Protein AF-A0A955ZCL8-F1 (afdb_monomer_lite)

pLDDT: mean 74.16, std 23.07, range [29.34, 97.94]

Sequence (425 aa):
APAFAQAPAPAPALAPAPAFAPAFAPAPAFAQAPAFVQGHPPPPPYAPAQAHAPAPPPQASPFPPAPPVPPRAPAFALAQPPLPPELAPTHPLPLPQTFSPPPVPPPLPATRRSSVPEAAPQLPALDTSAPFDLEPHKDDTALLRDRRAGFSHLLPGRPSLGTVRPSDGPADAVVHLQDAPITVRYKLEKAWERAQSASEAALVAARHIATLRATGDVHIDHANETWLASWGVEAAAVCNYELEGGTREDLFVLARDGQVLIVTWSYPAGLVEDPAYASFASIAEATMVWDHERWDQRGRVWPESPFLGAGLYGAPRAVHNEACRQLALLPIGDDERVHLLTVLSGIVSTAGAPWLELRDDLHDAHRRALLSGTRHPTMRAWIETAMSEVRTCHDLRGMAVMLGRAIERRRTSSPPPLPVRANRA

Secondary structure (DSSP, 8-state):
-PPPPPPPPPPPPPPPPPPPPP-PPPPPPP--PPP-----PPPPP--PPP-PPPPPPPPPPPPPPPPPPPPPPPPPP-PPPPPPP------PPPPPP--PPPPPPPPPP---------------------SEEEEEETTTEEEEEETTTTEEEEEESSEEEPPPPGGG---SEEEEESSSS-EEEEEEEEPPTT-SSHHHHHHHHHHHHHHHH-SS--EEEEPPHHHHHHHT-SEEEEEEEEETTTEEEEEEEEEETTEEEEEEEEEEGGGGGSHHHHHHHHHHHHHEES-TTTT-STT-SS---SSB-STTTTPBPHHHHHHHHHHHTS---HHHHHHHHHHHHHHHHHS-STTSBPPHHHHHHHHHHHHHS---HHHHHHHHHHHTT--BHHHHHHHHHHHHHHHHTTT--SPPPPP------

Radius of gyration: 31.15 Å; chains: 1; bounding box: 75×118×84 Å

Foldseek 3Di:
DDDDDDDDDDDDDDDDDDDDDDDDDDDDDDDDDDDDDDDDDDDDDDDDDDDDDDDDDDDDDDDDDDDDDDDDDDDDDDDDDDDDDDDDDDDDDDDDDDDDDPDDDDDDDDDDDDDDDDDDDPDPDDPPPQQWDWADAPQQWTWIARPVLLWIFIFFQNKDWDDDDPVNDDFSTWIAHLRARKIKGKHKFFFDPPQPDQASSQQVVVCVVCVVFAPDDKDKDWDDPVLCVLQVAPTKIWIKGDGPPQKIKIWIWGGHPRMIMIMIMIHHNVCLLPLLVLQRCLLRSRRGHSRNVVPPPDRCSDDDAQAFDGGSNGDGHPVCLVLLLVLLPDPDDPQLLVQLSVLLSVLSVPLHHFADFRDPVNLVVSLVSNCVSDPDPSSNVVSVVQSVRRTTSNNSNSVSSSNNCSSCCNPCPDDDPDSPPPPDD

Structure (mmCIF, N/CA/C/O backbone):
data_AF-A0A955ZCL8-F1
#
_entry.id   AF-A0A955ZCL8-F1
#
loop_
_atom_site.group_PDB
_atom_site.id
_atom_site.type_symbol
_atom_site.label_atom_id
_atom_site.label_alt_id
_atom_site.label_comp_id
_atom_site.label_asym_id
_atom_site.label_entity_id
_atom_site.label_seq_id
_atom_site.pdbx_PDB_ins_code
_atom_site.Cartn_x
_atom_site.Cartn_y
_atom_site.Cartn_z
_atom_site.occupancy
_atom_site.B_iso_or_equiv
_atom_site.auth_seq_id
_atom_site.auth_comp_id
_atom_site.auth_asym_id
_atom_site.auth_atom_id
_atom_site.pdbx_PDB_model_num
ATOM 1 N N . ALA A 1 1 ? -47.299 -61.756 6.473 1.00 45.72 1 ALA A N 1
ATOM 2 C CA . ALA A 1 1 ? -47.544 -60.455 5.820 1.00 45.72 1 ALA A CA 1
ATOM 3 C C . ALA A 1 1 ? -46.380 -59.531 6.166 1.00 45.72 1 ALA A C 1
ATOM 5 O O . ALA A 1 1 ? -46.155 -59.346 7.357 1.00 45.72 1 ALA A O 1
ATOM 6 N N . PRO A 1 2 ? -45.582 -59.055 5.194 1.00 52.00 2 PRO A N 1
ATOM 7 C CA . PRO A 1 2 ? -44.447 -58.185 5.474 1.00 52.00 2 PRO A CA 1
ATOM 8 C C . PRO A 1 2 ? -44.860 -56.706 5.476 1.00 52.00 2 PRO A C 1
ATOM 10 O O . PRO A 1 2 ? -45.771 -56.299 4.756 1.00 52.00 2 PRO A O 1
ATOM 13 N N . ALA A 1 3 ? -44.183 -55.930 6.320 1.00 39.78 3 ALA A N 1
ATOM 14 C CA . ALA A 1 3 ? -44.355 -54.494 6.484 1.00 39.78 3 ALA A CA 1
ATOM 15 C C . ALA A 1 3 ? -43.773 -53.728 5.283 1.00 39.78 3 ALA A C 1
ATOM 17 O O . ALA A 1 3 ? -42.621 -53.937 4.904 1.00 39.78 3 ALA A O 1
ATOM 18 N N . PHE A 1 4 ? -44.575 -52.835 4.700 1.00 47.00 4 PHE A N 1
ATOM 19 C CA . PHE A 1 4 ? -44.144 -51.890 3.672 1.00 47.00 4 PHE A CA 1
ATOM 20 C C . PHE A 1 4 ? -43.472 -50.679 4.328 1.00 47.00 4 PHE A C 1
ATOM 22 O O . PHE A 1 4 ? -44.089 -49.979 5.130 1.00 47.00 4 PHE A O 1
ATOM 29 N N . ALA A 1 5 ? -42.217 -50.425 3.963 1.00 46.59 5 ALA A N 1
ATOM 30 C CA . ALA A 1 5 ? -41.516 -49.185 4.269 1.00 46.59 5 ALA A CA 1
ATOM 31 C C . ALA A 1 5 ? -42.031 -48.059 3.353 1.00 46.59 5 ALA A C 1
ATOM 33 O O . ALA A 1 5 ? -42.026 -48.200 2.130 1.00 46.59 5 ALA A O 1
ATOM 34 N N . GLN A 1 6 ? -42.487 -46.952 3.943 1.00 48.16 6 GLN A N 1
ATOM 35 C CA . GLN A 1 6 ? -42.844 -45.731 3.218 1.00 48.16 6 GLN A CA 1
ATOM 36 C C . GLN A 1 6 ? -41.579 -44.947 2.845 1.00 48.16 6 GLN A C 1
ATOM 38 O O . GLN A 1 6 ? -40.721 -44.697 3.690 1.00 48.16 6 GLN A O 1
ATOM 43 N N . ALA A 1 7 ? -41.481 -44.560 1.574 1.00 49.91 7 ALA A N 1
ATOM 44 C CA . ALA A 1 7 ? -40.441 -43.674 1.064 1.00 49.91 7 ALA A CA 1
ATOM 45 C C . ALA A 1 7 ? -40.676 -42.218 1.525 1.00 49.91 7 ALA A C 1
ATOM 47 O O . ALA A 1 7 ? -41.832 -41.798 1.630 1.00 49.91 7 ALA A O 1
ATOM 48 N N . PRO A 1 8 ? -39.613 -41.432 1.779 1.00 47.44 8 PRO A N 1
ATOM 49 C CA . PRO A 1 8 ? -39.741 -40.033 2.172 1.00 47.44 8 PRO A CA 1
ATOM 50 C C . PRO A 1 8 ? -40.173 -39.150 0.992 1.00 47.44 8 PRO A C 1
ATOM 52 O O . PRO A 1 8 ? -39.755 -39.351 -0.149 1.00 47.44 8 PRO A O 1
ATOM 55 N N . ALA A 1 9 ? -41.021 -38.165 1.289 1.00 52.03 9 ALA A N 1
ATOM 56 C CA . ALA A 1 9 ? -41.550 -37.206 0.326 1.00 52.03 9 ALA A CA 1
ATOM 57 C C . ALA A 1 9 ? -40.463 -36.235 -0.193 1.00 52.03 9 ALA A C 1
ATOM 59 O O . ALA A 1 9 ? -39.561 -35.869 0.565 1.00 52.03 9 ALA A O 1
ATOM 60 N N . PRO A 1 10 ? -40.548 -35.785 -1.460 1.00 52.94 10 PRO A N 1
ATOM 61 C CA . PRO A 1 10 ? -39.601 -34.831 -2.027 1.00 52.94 10 PRO A CA 1
ATOM 62 C C . PRO A 1 10 ? -39.790 -33.418 -1.451 1.00 52.94 10 PRO A C 1
ATOM 64 O O . PRO A 1 10 ? -40.912 -32.968 -1.212 1.00 52.94 10 PRO A O 1
ATOM 67 N N . ALA A 1 11 ? -38.671 -32.719 -1.252 1.00 53.34 11 ALA A N 1
ATOM 68 C CA . ALA A 1 11 ? -38.628 -31.340 -0.776 1.00 53.34 11 ALA A CA 1
ATOM 69 C C . ALA A 1 11 ? -39.208 -30.349 -1.813 1.00 53.34 11 ALA A C 1
ATOM 71 O O . ALA A 1 11 ? -39.050 -30.565 -3.018 1.00 53.34 11 ALA A O 1
ATOM 72 N N . PRO A 1 12 ? -39.857 -29.253 -1.372 1.00 47.81 12 PRO A N 1
ATOM 73 C CA . PRO A 1 12 ? -40.450 -28.269 -2.271 1.00 47.81 12 PRO A CA 1
ATOM 74 C C . PRO A 1 12 ? -39.383 -27.422 -2.979 1.00 47.81 12 PRO A C 1
ATOM 76 O O . PRO A 1 12 ? -38.403 -26.985 -2.376 1.00 47.81 12 PRO A O 1
ATOM 79 N N . ALA A 1 13 ? -39.605 -27.172 -4.270 1.00 43.97 13 ALA A N 1
ATOM 80 C CA . ALA A 1 13 ? -38.764 -26.318 -5.100 1.00 43.97 13 ALA A CA 1
ATOM 81 C C . ALA A 1 13 ? -38.871 -24.843 -4.668 1.00 43.97 13 ALA A C 1
ATOM 83 O O . ALA A 1 13 ? -39.968 -24.288 -4.583 1.00 43.97 13 ALA A O 1
ATOM 84 N N . LEU A 1 14 ? -37.723 -24.211 -4.418 1.00 50.00 14 LEU A N 1
ATOM 85 C CA . LEU A 1 14 ? -37.603 -22.773 -4.174 1.00 50.00 14 LEU A CA 1
ATOM 86 C C . LEU A 1 14 ? -37.850 -21.995 -5.475 1.00 50.00 14 LEU A C 1
ATOM 88 O O . LEU A 1 14 ? -37.227 -22.264 -6.501 1.00 50.00 14 LEU A O 1
ATOM 92 N N . ALA A 1 15 ? -38.766 -21.029 -5.416 1.00 49.94 15 ALA A N 1
ATOM 93 C CA . ALA A 1 15 ? -39.060 -20.108 -6.507 1.00 49.94 15 ALA A CA 1
ATOM 94 C C . ALA A 1 15 ? -37.905 -19.103 -6.724 1.00 49.94 15 ALA A C 1
ATOM 96 O O . ALA A 1 15 ? -37.266 -18.695 -5.751 1.00 49.94 15 ALA A O 1
ATOM 97 N N . PRO A 1 16 ? -37.638 -18.670 -7.971 1.00 41.00 16 PRO A N 1
ATOM 98 C CA . PRO A 1 16 ? -36.591 -17.695 -8.258 1.00 41.00 16 PRO A CA 1
ATOM 99 C C . PRO A 1 16 ? -36.977 -16.288 -7.772 1.00 41.00 16 PRO A C 1
ATOM 101 O O . PRO A 1 16 ? -38.082 -15.807 -8.022 1.00 41.00 16 PRO A O 1
ATOM 104 N N . ALA A 1 17 ? -36.040 -15.628 -7.089 1.00 41.19 17 ALA A N 1
ATOM 105 C CA . ALA A 1 17 ? -36.156 -14.242 -6.646 1.00 41.19 17 ALA A CA 1
ATOM 106 C C . ALA A 1 17 ? -36.080 -13.254 -7.835 1.00 41.19 17 ALA A C 1
ATOM 108 O O . ALA A 1 17 ? -35.372 -13.526 -8.809 1.00 41.19 17 ALA A O 1
ATOM 109 N N . PRO A 1 18 ? -36.780 -12.105 -7.778 1.00 37.59 18 PRO A N 1
ATOM 110 C CA . PRO A 1 18 ? -36.771 -11.112 -8.849 1.00 37.59 18 PRO A CA 1
ATOM 111 C C . PRO A 1 18 ? -35.432 -10.363 -8.929 1.00 37.59 18 PRO A C 1
ATOM 113 O O . PRO A 1 18 ? -34.872 -9.936 -7.920 1.00 37.59 18 PRO A O 1
ATOM 116 N N . ALA A 1 19 ? -34.945 -10.177 -10.157 1.00 35.44 19 ALA A N 1
ATOM 117 C CA . ALA A 1 19 ? -33.749 -9.405 -10.465 1.00 35.44 19 ALA A CA 1
ATOM 118 C C . ALA A 1 19 ? -33.978 -7.907 -10.196 1.00 35.44 19 ALA A C 1
ATOM 120 O O . ALA A 1 19 ? -34.798 -7.266 -10.853 1.00 35.44 19 ALA A O 1
ATOM 121 N N . PHE A 1 20 ? -33.230 -7.346 -9.246 1.00 37.34 20 PHE A N 1
ATOM 122 C CA . PHE A 1 20 ? -33.086 -5.902 -9.071 1.00 37.34 20 PHE A CA 1
ATOM 123 C C . PHE A 1 20 ? -32.014 -5.383 -10.036 1.00 37.34 20 PHE A C 1
ATOM 125 O O . PHE A 1 20 ? -30.850 -5.766 -9.942 1.00 37.34 20 PHE A O 1
ATOM 132 N N . ALA A 1 21 ? -32.405 -4.502 -10.955 1.00 32.44 21 ALA A N 1
ATOM 133 C CA . ALA A 1 21 ? -31.486 -3.731 -11.784 1.00 32.44 21 ALA A CA 1
ATOM 134 C C . ALA A 1 21 ? -31.219 -2.369 -11.114 1.00 32.44 21 ALA A C 1
ATOM 136 O O . ALA A 1 21 ? -32.169 -1.602 -10.940 1.00 32.44 21 ALA A O 1
ATOM 137 N N . PRO A 1 22 ? -29.974 -2.025 -10.738 1.00 37.81 22 PRO A N 1
ATOM 138 C CA . PRO A 1 22 ? -29.656 -0.666 -10.324 1.00 37.81 22 PRO A CA 1
ATOM 139 C C . PRO A 1 22 ? -29.484 0.232 -11.556 1.00 37.81 22 PRO A C 1
ATOM 141 O O . PRO A 1 22 ? -28.604 0.024 -12.392 1.00 37.81 22 PRO A O 1
ATOM 144 N N . ALA A 1 23 ? -30.339 1.248 -11.662 1.00 31.08 23 ALA A N 1
ATOM 145 C CA . ALA A 1 23 ? -30.163 2.356 -12.588 1.00 31.08 23 ALA A CA 1
ATOM 146 C C . ALA A 1 23 ? -29.051 3.278 -12.058 1.00 31.08 23 ALA A C 1
ATOM 148 O O . ALA A 1 23 ? -29.243 3.968 -11.059 1.00 31.08 23 ALA A O 1
ATOM 149 N N . PHE A 1 24 ? -27.891 3.288 -12.716 1.00 37.81 24 PHE A N 1
ATOM 150 C CA . PHE A 1 24 ? -26.824 4.248 -12.435 1.00 37.81 24 PHE A CA 1
ATOM 151 C C . PHE A 1 24 ? -27.028 5.518 -13.268 1.00 37.81 24 PHE A C 1
ATOM 153 O O . PHE A 1 24 ? -27.068 5.474 -14.498 1.00 37.81 24 PHE A O 1
ATOM 160 N N . ALA A 1 25 ? -27.171 6.651 -12.582 1.00 33.22 25 ALA A N 1
ATOM 161 C CA . ALA A 1 25 ? -27.174 7.980 -13.180 1.00 33.22 25 ALA A CA 1
ATOM 162 C C . ALA A 1 25 ? -25.733 8.435 -13.510 1.00 33.22 25 ALA A C 1
ATOM 164 O O . ALA A 1 25 ? -24.797 8.045 -12.807 1.00 33.22 25 ALA A O 1
ATOM 165 N N . PRO A 1 26 ? -25.525 9.254 -14.557 1.00 32.06 26 PRO A N 1
ATOM 166 C CA . PRO A 1 26 ? -24.200 9.739 -14.933 1.00 32.06 26 PRO A CA 1
ATOM 167 C C . PRO A 1 26 ? -23.642 10.763 -13.929 1.00 32.06 26 PRO A C 1
ATOM 169 O O . PRO A 1 26 ? -24.369 11.607 -13.407 1.00 32.06 26 PRO A O 1
ATOM 172 N N . ALA A 1 27 ? -22.329 10.683 -13.699 1.00 30.91 27 ALA A N 1
ATOM 173 C CA . ALA A 1 27 ? -21.557 11.546 -12.808 1.00 30.91 27 ALA A CA 1
ATOM 174 C C . ALA A 1 27 ? -21.688 13.047 -13.154 1.00 30.91 27 ALA A C 1
ATOM 176 O O . ALA A 1 27 ? -21.614 13.402 -14.336 1.00 30.91 27 ALA A O 1
ATOM 177 N N . PRO A 1 28 ? -21.825 13.951 -12.162 1.00 33.91 28 PRO A N 1
ATOM 178 C CA . PRO A 1 28 ? -21.772 15.381 -12.417 1.00 33.91 28 PRO A CA 1
ATOM 179 C C . PRO A 1 28 ? -20.328 15.870 -12.593 1.00 33.91 28 PRO A C 1
ATOM 181 O O . PRO A 1 28 ? -19.396 15.442 -11.912 1.00 33.91 28 PRO A O 1
ATOM 184 N N . ALA A 1 29 ? -20.177 16.798 -13.534 1.00 29.42 29 ALA A N 1
ATOM 185 C CA . ALA A 1 29 ? -18.951 17.512 -13.838 1.00 29.42 29 ALA A CA 1
ATOM 186 C C . ALA A 1 29 ? -18.482 18.388 -12.662 1.00 29.42 29 ALA A C 1
ATOM 188 O O . ALA A 1 29 ? -19.283 19.028 -11.982 1.00 29.42 29 ALA A O 1
ATOM 189 N N . PHE A 1 30 ? -17.162 18.451 -12.478 1.00 30.53 30 PHE A N 1
ATOM 190 C CA . PHE A 1 30 ? -16.480 19.355 -11.555 1.00 30.53 30 PHE A CA 1
ATOM 191 C C . PHE A 1 30 ? -16.813 20.825 -11.856 1.00 30.53 30 PHE A C 1
ATOM 193 O O . PHE A 1 30 ? -16.549 21.310 -12.957 1.00 30.53 30 PHE A O 1
ATOM 200 N N . ALA A 1 31 ? -17.310 21.553 -10.853 1.00 30.48 31 ALA A N 1
ATOM 201 C CA . ALA A 1 31 ? -17.362 23.011 -10.862 1.00 30.48 31 ALA A CA 1
ATOM 202 C C . ALA A 1 31 ? -17.187 23.599 -9.447 1.00 30.48 31 ALA A C 1
ATOM 204 O O . ALA A 1 31 ? -17.972 23.328 -8.549 1.00 30.48 31 ALA A O 1
ATOM 205 N N . GLN A 1 32 ? -16.125 24.404 -9.327 1.00 29.92 32 GLN A N 1
ATOM 206 C CA . GLN A 1 32 ? -15.948 25.659 -8.577 1.00 29.92 32 GLN A CA 1
ATOM 207 C C . GLN A 1 32 ? -16.444 25.786 -7.120 1.00 29.92 32 GLN A C 1
ATOM 209 O O . GLN A 1 32 ? -17.623 25.692 -6.799 1.00 29.92 32 GLN A O 1
ATOM 214 N N . ALA A 1 33 ? -15.487 26.144 -6.258 1.00 31.34 33 ALA A N 1
ATOM 215 C CA . ALA A 1 33 ? -15.661 26.533 -4.863 1.00 31.34 33 ALA A CA 1
ATOM 216 C C . ALA A 1 33 ? -16.532 27.794 -4.680 1.00 31.34 33 ALA A C 1
ATOM 218 O O . ALA A 1 33 ? -16.368 28.755 -5.436 1.00 31.34 33 ALA A O 1
ATOM 219 N N . PRO A 1 34 ? -17.352 27.871 -3.614 1.00 37.03 34 PRO A N 1
ATOM 220 C CA . PRO A 1 34 ? -17.841 29.137 -3.097 1.00 37.03 34 PRO A CA 1
ATOM 221 C C . PRO A 1 34 ? -16.995 29.624 -1.910 1.00 37.03 34 PRO A C 1
ATOM 223 O O . PRO A 1 34 ? -16.681 28.884 -0.977 1.00 37.03 34 PRO A O 1
ATOM 226 N N . ALA A 1 35 ? -16.664 30.913 -1.951 1.00 37.66 35 ALA A N 1
ATOM 227 C CA . ALA A 1 35 ? -16.164 31.687 -0.826 1.00 37.66 35 ALA A CA 1
ATOM 228 C C . ALA A 1 35 ? -17.194 31.707 0.315 1.00 37.66 35 ALA A C 1
ATOM 230 O O . ALA A 1 35 ? -18.373 31.969 0.071 1.00 37.66 35 ALA A O 1
ATOM 231 N N . PHE A 1 36 ? -16.744 31.491 1.556 1.00 29.34 36 PHE A N 1
ATOM 232 C CA . PHE A 1 36 ? -17.566 31.718 2.743 1.00 29.34 36 PHE A CA 1
ATOM 233 C C . PHE A 1 36 ? -17.127 32.954 3.527 1.00 29.34 36 PHE A C 1
ATOM 235 O O . PHE A 1 36 ? -15.953 33.191 3.808 1.00 29.34 36 PHE A O 1
ATOM 242 N N . VAL A 1 37 ? -18.165 33.718 3.851 1.00 33.50 37 VAL A N 1
ATOM 243 C CA . VAL A 1 37 ? -18.262 34.918 4.674 1.00 33.50 37 VAL A CA 1
ATOM 244 C C . VAL A 1 37 ? -17.781 34.636 6.104 1.00 33.50 37 VAL A C 1
ATOM 246 O O . VAL A 1 37 ? -18.233 33.683 6.735 1.00 33.50 37 VAL A O 1
ATOM 249 N N . GLN A 1 38 ? -16.891 35.486 6.624 1.00 33.44 38 GLN A N 1
ATOM 250 C CA . GLN A 1 38 ? -16.478 35.487 8.030 1.00 33.44 38 GLN A CA 1
ATOM 251 C C . GLN A 1 38 ? -17.503 36.218 8.906 1.00 33.44 38 GLN A C 1
ATOM 253 O O . GLN A 1 38 ? -17.942 37.319 8.577 1.00 33.44 38 GLN A O 1
ATOM 258 N N . GLY A 1 39 ? -17.806 35.645 10.069 1.00 40.72 39 GLY A N 1
ATOM 259 C CA . GLY A 1 39 ? -18.510 36.330 11.146 1.00 40.72 39 GLY A CA 1
ATOM 260 C C . GLY A 1 39 ? -18.214 35.682 12.493 1.00 40.72 39 GLY A C 1
ATOM 261 O O . GLY A 1 39 ? -18.849 34.695 12.836 1.00 40.72 39 GLY A O 1
ATOM 262 N N . HIS A 1 40 ? -17.270 36.246 13.254 1.00 35.53 40 HIS A N 1
ATOM 263 C CA . HIS A 1 40 ? -17.173 36.082 14.709 1.00 35.53 40 HIS A CA 1
ATOM 264 C C . HIS A 1 40 ? -16.451 37.291 15.366 1.00 35.53 40 HIS A C 1
ATOM 266 O O . HIS A 1 40 ? -15.777 38.045 14.666 1.00 35.53 40 HIS A O 1
ATOM 272 N N . PRO A 1 41 ? -16.697 37.536 16.673 1.00 43.12 41 PRO A N 1
ATOM 273 C CA . PRO A 1 41 ? -16.782 38.862 17.315 1.00 43.12 41 PRO A CA 1
ATOM 274 C C . PRO A 1 41 ? -15.440 39.436 17.835 1.00 43.12 41 PRO A C 1
ATOM 276 O O . PRO A 1 41 ? -14.433 38.727 17.837 1.00 43.12 41 PRO A O 1
ATOM 279 N N . PRO A 1 42 ? -15.404 40.717 18.277 1.00 42.78 42 PRO A N 1
ATOM 280 C CA . PRO A 1 42 ? -14.153 41.455 18.473 1.00 42.78 42 PRO A CA 1
ATOM 281 C C . PRO A 1 42 ? -13.478 41.226 19.843 1.00 42.78 42 PRO A C 1
ATOM 283 O O . PRO A 1 42 ? -14.173 41.047 20.847 1.00 42.78 42 PRO A O 1
ATOM 286 N N . PRO A 1 43 ? -12.135 41.326 19.920 1.00 50.25 43 PRO A N 1
ATOM 287 C CA . PRO A 1 43 ? -11.397 41.462 21.178 1.00 50.25 43 PRO A CA 1
ATOM 288 C C . PRO A 1 43 ? -11.347 42.925 21.707 1.00 50.25 43 PRO A C 1
ATOM 290 O O . PRO A 1 43 ? -11.545 43.867 20.936 1.00 50.25 43 PRO A O 1
ATOM 293 N N . PRO A 1 44 ? -11.097 43.125 23.023 1.00 50.72 44 PRO A N 1
ATOM 294 C CA . PRO A 1 44 ? -11.158 44.419 23.728 1.00 50.72 44 PRO A CA 1
ATOM 295 C C . PRO A 1 44 ? -9.922 45.332 23.507 1.00 50.72 44 PRO A C 1
ATOM 297 O O . PRO A 1 44 ? -8.938 44.899 22.907 1.00 50.72 44 PRO A O 1
ATOM 300 N N . PRO A 1 45 ? -9.958 46.610 23.957 1.00 59.53 45 PRO A N 1
ATOM 301 C CA . PRO A 1 45 ? -9.228 47.700 23.312 1.00 59.53 45 PRO A CA 1
ATOM 302 C C . PRO A 1 45 ? -7.851 47.987 23.928 1.00 59.53 45 PRO A C 1
ATOM 304 O O . PRO A 1 45 ? -7.715 48.096 25.144 1.00 59.53 45 PRO A O 1
ATOM 307 N N . TYR A 1 46 ? -6.860 48.253 23.071 1.00 43.41 46 TYR A N 1
ATOM 308 C CA . TYR A 1 46 ? -5.660 49.018 23.415 1.00 43.41 46 TYR A CA 1
ATOM 309 C C . TYR A 1 46 ? -5.368 50.087 22.345 1.00 43.41 46 TYR A C 1
ATOM 311 O O . TYR A 1 46 ? -5.332 49.790 21.158 1.00 43.41 46 TYR A O 1
ATOM 319 N N . ALA A 1 47 ? -5.228 51.317 22.856 1.00 40.22 47 ALA A N 1
ATOM 320 C CA . ALA A 1 47 ? -4.595 52.573 22.417 1.00 40.22 47 ALA A CA 1
ATOM 321 C C . ALA A 1 47 ? -4.178 52.837 20.937 1.00 40.22 47 ALA A C 1
ATOM 323 O O . ALA A 1 47 ? -3.753 51.941 20.216 1.00 40.22 47 ALA A O 1
ATOM 324 N N . PRO A 1 48 ? -4.230 54.115 20.491 1.00 43.59 48 PRO A N 1
ATOM 325 C CA . PRO A 1 48 ? -4.290 54.489 19.079 1.00 43.59 48 PRO A CA 1
ATOM 326 C C . PRO A 1 48 ? -2.918 54.507 18.389 1.00 43.59 48 PRO A C 1
ATOM 328 O O . PRO A 1 48 ? -2.014 55.242 18.788 1.00 43.59 48 PRO A O 1
ATOM 331 N N . ALA A 1 49 ? -2.798 53.756 17.292 1.00 39.97 49 ALA A N 1
ATOM 332 C CA . ALA A 1 49 ? -1.720 53.894 16.318 1.00 39.97 49 ALA A CA 1
ATOM 333 C C . ALA A 1 49 ? -2.119 54.889 15.213 1.00 39.97 49 ALA A C 1
ATOM 335 O O . ALA A 1 49 ? -3.274 54.967 14.795 1.00 39.97 49 ALA A O 1
ATOM 336 N N . GLN A 1 50 ? -1.136 55.675 14.782 1.00 44.78 50 GLN A N 1
ATOM 337 C CA . GLN A 1 50 ? -1.243 56.786 13.842 1.00 44.78 50 GLN A CA 1
ATOM 338 C C . GLN A 1 50 ? -1.776 56.350 12.467 1.00 44.78 50 GLN A C 1
ATOM 340 O O . GLN A 1 50 ? -1.348 55.345 11.903 1.00 44.78 50 GLN A O 1
ATOM 345 N N . ALA A 1 51 ? -2.697 57.143 11.916 1.00 37.78 51 ALA A N 1
ATOM 346 C CA . ALA A 1 51 ? -3.280 56.932 10.599 1.00 37.78 51 ALA A CA 1
ATOM 347 C C . ALA A 1 51 ? -2.276 57.289 9.488 1.00 37.78 51 ALA A C 1
ATOM 349 O O . ALA A 1 51 ? -2.020 58.464 9.226 1.00 37.78 51 ALA A O 1
ATOM 350 N N . HIS A 1 52 ? -1.748 56.278 8.797 1.00 49.50 52 HIS A N 1
ATOM 351 C CA . HIS A 1 52 ? -1.214 56.450 7.448 1.00 49.50 52 HIS A CA 1
ATO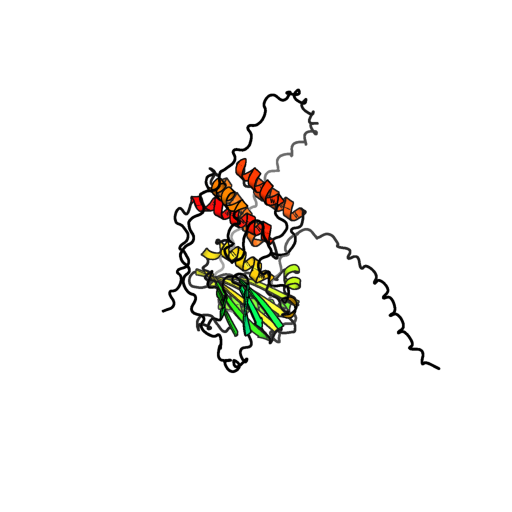M 352 C C . HIS A 1 52 ? -2.349 56.279 6.433 1.00 49.50 52 HIS A C 1
ATOM 354 O O . HIS A 1 52 ? -3.104 55.309 6.478 1.00 49.50 52 HIS A O 1
ATOM 360 N N . ALA A 1 53 ? -2.484 57.260 5.539 1.00 55.72 53 ALA A N 1
ATOM 361 C CA . ALA A 1 53 ? -3.470 57.264 4.467 1.00 55.72 53 ALA A CA 1
ATOM 362 C C . ALA A 1 53 ? -3.276 56.056 3.523 1.00 55.72 53 ALA A C 1
ATOM 364 O O . ALA A 1 53 ? -2.133 55.720 3.202 1.00 55.72 53 ALA A O 1
ATOM 365 N N . PRO A 1 54 ? -4.359 55.414 3.049 1.00 52.22 54 PRO A N 1
ATOM 366 C CA . PRO A 1 54 ? -4.261 54.310 2.104 1.00 52.22 54 PRO A CA 1
ATOM 367 C C . PRO A 1 54 ? -3.791 54.804 0.730 1.00 52.22 54 PRO A C 1
ATOM 369 O O . PRO A 1 54 ? -4.295 55.793 0.196 1.00 52.22 54 PRO A O 1
ATOM 372 N N . ALA A 1 55 ? -2.827 54.086 0.154 1.00 59.12 55 ALA A N 1
ATOM 373 C CA . ALA A 1 55 ? -2.421 54.253 -1.235 1.00 59.12 55 ALA A CA 1
ATOM 374 C C . ALA A 1 55 ? -3.595 53.931 -2.186 1.00 59.12 55 ALA A C 1
ATOM 376 O O . ALA A 1 55 ? -4.381 53.022 -1.898 1.00 59.12 55 ALA A O 1
ATOM 377 N N . PRO A 1 56 ? -3.731 54.651 -3.315 1.00 63.31 56 PRO A N 1
ATOM 378 C CA . PRO A 1 56 ? -4.780 54.381 -4.288 1.00 63.31 56 PRO A CA 1
ATOM 379 C C . PRO A 1 56 ? -4.600 52.994 -4.934 1.00 63.31 56 PRO A C 1
ATOM 381 O O . PRO A 1 56 ? -3.466 52.543 -5.119 1.00 63.31 56 PRO A O 1
ATOM 384 N N . PRO A 1 57 ? -5.704 52.314 -5.297 1.00 59.53 57 PRO A N 1
ATOM 385 C CA . PRO A 1 57 ? -5.648 51.005 -5.932 1.00 59.53 57 PRO A CA 1
ATOM 386 C C . PRO A 1 57 ? -4.977 51.083 -7.315 1.00 59.53 57 PRO A C 1
ATOM 388 O O . PRO A 1 57 ? -5.133 52.087 -8.021 1.00 59.53 57 PRO A O 1
ATOM 391 N N . PRO A 1 58 ? -4.251 50.030 -7.733 1.00 54.84 58 PRO A N 1
ATOM 392 C CA . PRO A 1 58 ? -3.631 49.983 -9.048 1.00 54.84 58 PRO A CA 1
ATOM 393 C C . PRO A 1 58 ? -4.703 49.993 -10.143 1.00 54.84 58 PRO A C 1
ATOM 395 O O . PRO A 1 58 ? -5.661 49.220 -10.115 1.00 54.84 58 PRO A O 1
ATOM 398 N N . GLN A 1 59 ? -4.530 50.886 -11.117 1.00 54.91 59 GLN A N 1
ATOM 399 C CA . GLN A 1 59 ? -5.374 50.956 -12.303 1.00 54.91 59 GLN A CA 1
ATOM 400 C C . GLN A 1 59 ? -5.218 49.672 -13.126 1.00 54.91 59 GLN A C 1
ATOM 402 O O . GLN A 1 59 ? -4.112 49.300 -13.522 1.00 54.91 59 GLN A O 1
ATOM 407 N N . ALA A 1 60 ? -6.339 49.000 -13.385 1.00 47.97 60 ALA A N 1
ATOM 408 C CA . ALA A 1 60 ? -6.396 47.845 -14.266 1.00 47.97 60 ALA A CA 1
ATOM 409 C C . ALA A 1 60 ? -6.025 48.265 -15.696 1.00 47.97 60 ALA A C 1
ATOM 411 O O . ALA A 1 60 ? -6.686 49.111 -16.300 1.00 47.97 60 ALA A O 1
ATOM 412 N N . SER A 1 61 ? -4.962 47.670 -16.235 1.00 59.00 61 SER A N 1
ATOM 413 C CA . SER A 1 61 ? -4.617 47.805 -17.650 1.00 59.00 61 SER A CA 1
ATOM 414 C C . SER A 1 61 ? -5.637 47.041 -18.504 1.00 59.00 61 SER A C 1
ATOM 416 O O . SER A 1 61 ? -5.976 45.905 -18.159 1.00 59.00 61 SER A O 1
ATOM 418 N N . PRO A 1 62 ? -6.139 47.616 -19.610 1.00 59.88 62 PRO A N 1
ATOM 419 C CA . PRO A 1 62 ? -7.056 46.913 -20.496 1.00 59.88 62 PRO A CA 1
ATOM 420 C C . PRO A 1 62 ? -6.326 45.770 -21.212 1.00 59.88 62 PRO A C 1
ATOM 422 O O . PRO A 1 62 ? -5.286 45.972 -21.840 1.00 59.88 62 PRO A O 1
ATOM 425 N N . PHE A 1 63 ? -6.884 44.562 -21.117 1.00 55.56 63 PHE A N 1
ATOM 426 C CA . PHE A 1 63 ? -6.445 43.411 -21.903 1.00 55.56 63 PHE A CA 1
ATOM 427 C C . PHE A 1 63 ? -6.626 43.698 -23.405 1.00 55.56 63 PHE A C 1
ATOM 429 O O . PHE A 1 63 ? -7.687 44.192 -23.802 1.00 55.56 63 PHE A O 1
ATOM 436 N N . PRO A 1 64 ? -5.641 43.374 -24.261 1.00 61.91 64 PRO A N 1
ATOM 437 C CA . PRO A 1 64 ? -5.833 43.425 -25.704 1.00 61.91 64 PRO A CA 1
ATOM 438 C C . PRO A 1 64 ? -6.845 42.351 -26.152 1.00 61.91 64 PRO A C 1
ATOM 440 O O . PRO A 1 64 ? -6.919 41.281 -25.540 1.00 61.91 64 PRO A O 1
ATOM 443 N N . PRO A 1 65 ? -7.629 42.610 -27.215 1.00 59.12 65 PRO A N 1
ATOM 444 C CA . PRO A 1 65 ? -8.609 41.658 -27.721 1.00 59.12 65 PRO A CA 1
ATOM 445 C C . PRO A 1 65 ? -7.932 40.380 -28.232 1.00 59.12 65 PRO A C 1
ATOM 447 O O . PRO A 1 65 ? -6.865 40.422 -28.848 1.00 59.12 65 PRO A O 1
ATOM 450 N N . ALA A 1 66 ? -8.581 39.242 -27.978 1.00 55.94 66 ALA A N 1
ATOM 451 C CA . ALA A 1 66 ? -8.134 37.938 -28.447 1.00 55.94 66 ALA A CA 1
ATOM 452 C C . ALA A 1 66 ? -8.036 37.906 -29.988 1.00 55.94 66 ALA A C 1
ATOM 454 O O . ALA A 1 66 ? -8.922 38.440 -30.666 1.00 55.94 66 ALA A O 1
ATOM 455 N N . PRO A 1 67 ? -6.990 37.282 -30.560 1.00 59.97 67 PRO A N 1
ATOM 456 C CA . PRO A 1 67 ? -6.866 37.150 -32.005 1.00 59.97 67 PRO A CA 1
ATOM 457 C C . PRO A 1 67 ? -7.981 36.255 -32.580 1.00 59.97 67 PRO A C 1
ATOM 459 O O . PRO A 1 67 ? -8.445 35.330 -31.906 1.00 59.97 67 PRO A O 1
ATOM 462 N N . PRO A 1 68 ? -8.416 36.508 -33.828 1.00 53.25 68 PRO A N 1
ATOM 463 C CA . PRO A 1 68 ? -9.494 35.758 -34.458 1.00 53.25 68 PRO A CA 1
ATOM 464 C C . PRO A 1 68 ? -9.113 34.288 -34.661 1.00 53.25 68 PRO A C 1
ATOM 466 O O . PRO A 1 68 ? -8.033 33.958 -35.152 1.00 53.25 68 PRO A O 1
ATOM 469 N N . VAL A 1 69 ? -10.046 33.408 -34.298 1.00 51.94 69 VAL A N 1
ATOM 470 C CA . VAL A 1 69 ? -9.965 31.960 -34.512 1.00 51.94 69 VAL A CA 1
ATOM 471 C C . VAL A 1 69 ? -9.993 31.677 -36.021 1.00 51.94 69 VAL A C 1
ATOM 473 O O . VAL A 1 69 ? -10.940 32.102 -36.689 1.00 51.94 69 VAL A O 1
ATOM 476 N N . PRO A 1 70 ? -8.999 30.972 -36.591 1.00 46.81 70 PRO A N 1
ATOM 477 C CA . PRO A 1 70 ? -9.018 30.625 -38.005 1.00 46.81 70 PRO A CA 1
ATOM 478 C C . PRO A 1 70 ? -10.118 29.589 -38.309 1.00 46.81 70 PRO A C 1
ATOM 480 O O . PRO A 1 70 ? -10.404 28.722 -37.476 1.00 46.81 70 PRO A O 1
ATOM 483 N N . PRO A 1 71 ? -10.742 29.645 -39.500 1.00 45.31 71 PRO A N 1
ATOM 484 C CA . PRO A 1 71 ? -11.795 28.712 -39.882 1.00 45.31 71 PRO A CA 1
ATOM 485 C C . PRO A 1 71 ? -11.260 27.278 -39.995 1.00 45.31 71 PRO A C 1
ATOM 487 O O . PRO A 1 71 ? -10.184 27.031 -40.540 1.00 45.31 71 PRO A O 1
ATOM 490 N N . ARG A 1 72 ? -12.049 26.322 -39.487 1.00 39.75 72 ARG A N 1
ATOM 491 C CA . ARG A 1 72 ? -11.819 24.876 -39.627 1.00 39.75 72 ARG A CA 1
ATOM 492 C C . ARG A 1 72 ? -11.671 24.501 -41.104 1.00 39.75 72 ARG A C 1
ATOM 494 O O . ARG A 1 72 ? -12.588 24.719 -41.893 1.00 39.75 72 ARG A O 1
ATOM 501 N N . ALA A 1 73 ? -10.539 23.893 -41.448 1.00 36.47 73 ALA A N 1
ATOM 502 C CA . ALA A 1 73 ? -10.324 23.270 -42.748 1.00 36.47 73 ALA A CA 1
ATOM 503 C C . ALA A 1 73 ? -11.274 22.065 -42.946 1.00 36.47 73 ALA A C 1
ATOM 505 O O . ALA A 1 73 ? -11.563 21.355 -41.976 1.00 36.47 73 ALA A O 1
ATOM 506 N N . PRO A 1 74 ? -11.767 21.818 -44.174 1.00 37.16 74 PRO A N 1
ATOM 507 C CA . PRO A 1 74 ? -12.623 20.677 -44.474 1.00 37.16 74 PRO A CA 1
ATOM 508 C C . PRO A 1 74 ? -11.849 19.354 -44.396 1.00 37.16 74 PRO A C 1
ATOM 510 O O . PRO A 1 74 ? -10.652 19.288 -44.677 1.00 37.16 74 PRO A O 1
ATOM 513 N N . ALA A 1 75 ? -12.564 18.299 -44.005 1.00 37.59 75 ALA A N 1
ATOM 514 C CA . ALA A 1 75 ? -12.057 16.941 -43.879 1.00 37.59 75 ALA A CA 1
ATOM 515 C C . ALA A 1 75 ? -11.440 16.444 -45.198 1.00 37.59 75 ALA A C 1
ATOM 517 O O . ALA A 1 75 ? -12.131 16.300 -46.207 1.00 37.59 75 ALA A O 1
ATOM 518 N N . PHE A 1 76 ? -10.140 16.153 -45.172 1.00 32.34 76 PHE A N 1
ATOM 519 C CA . PHE A 1 76 ? -9.473 15.405 -46.230 1.00 32.34 76 PHE A CA 1
ATOM 520 C C . PHE A 1 76 ? -9.845 13.924 -46.109 1.00 32.34 76 PHE A C 1
ATOM 522 O O . PHE A 1 76 ? -9.521 13.266 -45.121 1.00 32.34 76 PHE A O 1
ATOM 529 N N . ALA A 1 77 ? -10.521 13.406 -47.133 1.00 37.91 77 ALA A N 1
ATOM 530 C CA . ALA A 1 77 ? -10.678 11.979 -47.355 1.00 37.91 77 ALA A CA 1
ATOM 531 C C . ALA A 1 77 ? -9.304 11.373 -47.685 1.00 37.91 77 ALA A C 1
ATOM 533 O O . ALA A 1 77 ? -8.682 11.732 -48.686 1.00 37.91 77 ALA A O 1
ATOM 534 N N . LEU A 1 78 ? -8.820 10.467 -46.834 1.00 35.38 78 LEU A N 1
ATOM 535 C CA . LEU A 1 78 ? -7.624 9.677 -47.111 1.00 35.38 78 LEU A CA 1
ATOM 536 C C . LEU A 1 78 ? -7.972 8.602 -48.146 1.00 35.38 78 LEU A C 1
ATOM 538 O O . LEU A 1 78 ? -8.722 7.669 -47.866 1.00 35.38 78 LEU A O 1
ATOM 542 N N . ALA A 1 79 ? -7.419 8.753 -49.348 1.00 35.38 79 ALA A N 1
ATOM 543 C CA . ALA A 1 79 ? -7.369 7.702 -50.350 1.00 35.38 79 ALA A CA 1
ATOM 544 C C . ALA A 1 79 ? -6.484 6.548 -49.843 1.00 35.38 79 ALA A C 1
ATOM 546 O O . ALA A 1 79 ? -5.385 6.777 -49.335 1.00 35.38 79 ALA A O 1
ATOM 547 N N . GLN A 1 80 ? -6.971 5.313 -49.977 1.00 39.72 80 GLN A N 1
ATOM 548 C CA . GLN A 1 80 ? -6.194 4.108 -49.689 1.00 39.72 80 GLN A CA 1
ATOM 549 C C . GLN A 1 80 ? -5.004 3.996 -50.661 1.00 39.72 80 GLN A C 1
ATOM 551 O O . GLN A 1 80 ? -5.202 4.158 -51.868 1.00 39.72 80 GLN A O 1
ATOM 556 N N . PRO A 1 81 ? -3.782 3.702 -50.185 1.00 43.88 81 PRO A N 1
ATOM 557 C CA . PRO A 1 81 ? -2.671 3.373 -51.069 1.00 43.88 81 PRO A CA 1
ATOM 558 C C . PRO A 1 81 ? -2.866 1.979 -51.700 1.00 43.88 81 PRO A C 1
ATOM 560 O O . PRO A 1 81 ? -3.463 1.101 -51.070 1.00 43.88 81 PRO A O 1
ATOM 563 N N . PRO A 1 82 ? -2.369 1.748 -52.930 1.00 42.22 82 PRO A N 1
ATOM 564 C CA . PRO A 1 82 ? -2.482 0.455 -53.593 1.00 42.22 82 PRO A CA 1
ATOM 565 C C . PRO A 1 82 ? -1.633 -0.612 -52.887 1.00 42.22 82 PRO A C 1
ATOM 567 O O . PRO A 1 82 ? -0.516 -0.350 -52.437 1.00 42.22 82 PRO A O 1
ATOM 570 N N . LEU A 1 83 ? -2.184 -1.825 -52.816 1.00 44.56 83 LEU A N 1
ATOM 571 C CA . LEU A 1 83 ? -1.515 -3.028 -52.320 1.00 44.56 83 LEU A CA 1
ATOM 572 C C . LEU A 1 83 ? -0.277 -3.365 -53.177 1.00 44.56 83 LEU A C 1
ATOM 574 O O . LEU A 1 83 ? -0.355 -3.278 -54.406 1.00 44.56 83 LEU A O 1
ATOM 578 N N . PRO A 1 84 ? 0.850 -3.781 -52.570 1.00 52.81 84 PRO A N 1
ATOM 579 C CA . PRO A 1 84 ? 1.997 -4.288 -53.314 1.00 52.81 84 PRO A CA 1
ATOM 580 C C . PRO A 1 84 ? 1.725 -5.695 -53.890 1.00 52.81 84 PRO A C 1
ATOM 582 O O . PRO A 1 84 ? 0.921 -6.443 -53.327 1.00 52.81 84 PRO A O 1
ATOM 585 N N . PRO A 1 85 ? 2.389 -6.066 -55.001 1.00 51.69 85 PRO A N 1
ATOM 586 C CA . PRO A 1 85 ? 2.192 -7.350 -55.666 1.00 51.69 85 PRO A CA 1
ATOM 587 C C . PRO A 1 85 ? 2.777 -8.524 -54.868 1.00 51.69 85 PRO A C 1
ATOM 589 O O . PRO A 1 85 ? 3.811 -8.398 -54.210 1.00 51.69 85 PRO A O 1
ATOM 592 N N . GLU A 1 86 ? 2.100 -9.671 -54.976 1.00 44.41 86 GLU A N 1
ATOM 593 C CA . GLU A 1 86 ? 2.511 -10.991 -54.491 1.00 44.41 86 GLU A CA 1
ATOM 594 C C . GLU A 1 86 ? 3.984 -11.301 -54.797 1.00 44.41 86 GLU A C 1
ATOM 596 O O . GLU A 1 86 ? 4.410 -11.316 -55.953 1.00 44.41 86 GLU A O 1
ATOM 601 N N . LEU A 1 87 ? 4.745 -11.637 -53.753 1.00 43.19 87 LEU A N 1
ATOM 602 C CA . LEU A 1 87 ? 6.002 -12.367 -53.875 1.00 43.19 87 LEU A CA 1
ATOM 603 C C . LEU A 1 87 ? 5.747 -13.831 -53.508 1.00 43.19 87 LEU A C 1
ATOM 605 O O . LEU A 1 87 ? 5.365 -14.154 -52.384 1.00 43.19 87 LEU A O 1
ATOM 609 N N . ALA A 1 88 ? 5.956 -14.702 -54.493 1.00 42.66 88 ALA A N 1
ATOM 610 C CA . ALA A 1 88 ? 5.930 -16.152 -54.363 1.00 42.66 88 ALA A CA 1
ATOM 611 C C . ALA A 1 88 ? 7.015 -16.663 -53.384 1.00 42.66 88 ALA A C 1
ATOM 613 O O . ALA A 1 88 ? 8.059 -16.024 -53.225 1.00 42.66 88 ALA A O 1
ATOM 614 N N . PRO A 1 89 ? 6.810 -17.828 -52.740 1.00 42.31 89 PRO A N 1
ATOM 615 C CA . PRO A 1 89 ? 7.686 -18.317 -51.686 1.00 42.31 89 PRO A CA 1
ATOM 616 C C . PRO A 1 89 ? 8.901 -19.044 -52.273 1.00 42.31 89 PRO A C 1
ATOM 618 O O . PRO A 1 89 ? 8.794 -20.147 -52.805 1.00 42.31 89 PRO A O 1
ATOM 621 N N . THR A 1 90 ? 10.089 -18.470 -52.108 1.00 44.31 90 THR A N 1
ATOM 622 C CA . THR A 1 90 ? 11.357 -19.189 -52.282 1.00 44.31 90 THR A CA 1
ATOM 623 C C . THR A 1 90 ? 12.164 -19.080 -50.998 1.00 44.31 90 THR A C 1
ATOM 625 O O . THR A 1 90 ? 12.725 -18.027 -50.725 1.00 44.31 90 THR A O 1
ATOM 628 N N . HIS A 1 91 ? 12.141 -20.149 -50.195 1.00 47.12 91 HIS A N 1
ATOM 629 C CA . HIS A 1 91 ? 13.267 -20.789 -49.491 1.00 47.12 91 HIS A CA 1
ATOM 630 C C . HIS A 1 91 ? 12.754 -21.579 -48.266 1.00 47.12 91 HIS A C 1
ATOM 632 O O . HIS A 1 91 ? 12.068 -21.010 -47.417 1.00 47.12 91 HIS A O 1
ATOM 638 N N . PRO A 1 92 ? 13.063 -22.886 -48.145 1.00 44.53 92 PRO A N 1
ATOM 639 C CA . PRO A 1 92 ? 12.712 -23.664 -46.963 1.00 44.53 92 PRO A CA 1
ATOM 640 C C . PRO A 1 92 ? 13.566 -23.240 -45.759 1.00 44.53 92 PRO A C 1
ATOM 642 O O . PRO A 1 92 ? 14.784 -23.087 -45.862 1.00 44.53 92 PRO A O 1
ATOM 645 N N . LEU A 1 93 ? 12.902 -23.068 -44.616 1.00 44.41 93 LEU A N 1
ATOM 646 C CA . LEU A 1 93 ? 13.517 -22.831 -43.310 1.00 44.41 93 LEU A CA 1
ATOM 647 C C . LEU A 1 93 ? 14.470 -23.986 -42.936 1.00 44.41 93 LEU A C 1
ATOM 649 O O . LEU A 1 93 ? 14.136 -25.149 -43.185 1.00 44.41 93 LEU A O 1
ATOM 653 N N . PRO A 1 94 ? 15.626 -23.710 -42.305 1.00 43.91 94 PRO A N 1
ATOM 654 C CA . PRO A 1 94 ? 16.465 -24.757 -41.739 1.00 43.91 94 PRO A CA 1
ATOM 655 C C . PRO A 1 94 ? 15.754 -25.423 -40.552 1.00 43.91 94 PRO A C 1
ATOM 657 O O . PRO A 1 94 ? 15.177 -24.756 -39.692 1.00 43.91 94 PRO A O 1
ATOM 660 N N . LEU A 1 95 ? 15.800 -26.756 -40.524 1.00 47.69 95 LEU A N 1
ATOM 661 C CA . LEU A 1 95 ? 15.270 -27.590 -39.446 1.00 47.69 95 LEU A CA 1
ATOM 662 C C . LEU A 1 95 ? 15.902 -27.223 -38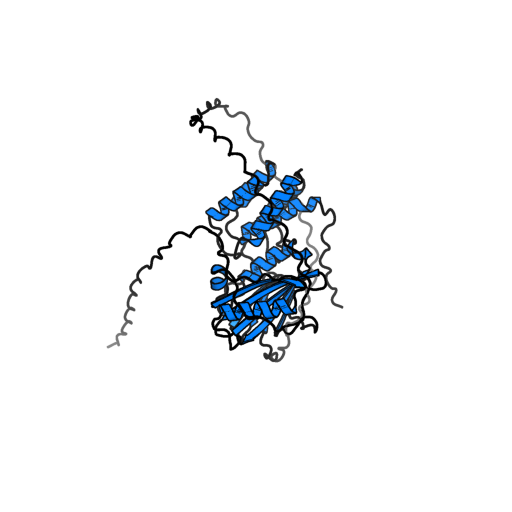.086 1.00 47.69 95 LEU A C 1
ATOM 664 O O . LEU A 1 95 ? 17.082 -26.862 -38.039 1.00 47.69 95 LEU A O 1
ATOM 668 N N . PRO A 1 96 ? 15.153 -27.348 -36.975 1.00 38.47 96 PRO A N 1
ATOM 669 C CA . PRO A 1 96 ? 15.670 -27.081 -35.639 1.00 38.47 96 PRO A CA 1
ATOM 670 C C . PRO A 1 96 ? 16.821 -28.035 -35.306 1.00 38.47 96 PRO A C 1
ATOM 672 O O . PRO A 1 96 ? 16.688 -29.256 -35.404 1.00 38.47 96 PRO A O 1
ATOM 675 N N . GLN A 1 97 ? 17.956 -27.468 -34.892 1.00 42.97 97 GLN A N 1
ATOM 676 C CA . GLN A 1 97 ? 19.071 -28.234 -34.352 1.00 42.97 97 GLN A CA 1
ATOM 677 C C . GLN A 1 97 ? 18.623 -28.929 -33.063 1.00 42.97 97 GLN A C 1
ATOM 679 O O . GLN A 1 97 ? 18.237 -28.288 -32.086 1.00 42.97 97 GLN A O 1
ATOM 684 N N . THR A 1 98 ? 18.673 -30.257 -33.070 1.00 35.44 98 THR A N 1
ATOM 685 C CA . THR A 1 98 ? 18.519 -31.096 -31.884 1.00 35.44 98 THR A CA 1
ATOM 686 C C . THR A 1 98 ? 19.654 -30.793 -30.910 1.00 35.44 98 THR A C 1
ATOM 688 O O . THR A 1 98 ? 20.800 -31.172 -31.147 1.00 35.44 98 THR A O 1
ATOM 691 N N . PHE A 1 99 ? 19.338 -30.106 -29.815 1.00 42.41 99 PHE A N 1
ATOM 692 C CA . PHE A 1 99 ? 20.235 -29.989 -28.672 1.00 42.41 99 PHE A CA 1
ATOM 693 C C . PHE A 1 99 ? 20.347 -31.353 -27.985 1.00 42.41 99 PHE A C 1
ATOM 695 O O . PHE A 1 99 ? 19.366 -31.871 -27.451 1.00 42.41 99 PHE A O 1
ATOM 702 N N . SER A 1 100 ? 21.546 -31.933 -27.992 1.00 43.03 100 SER A N 1
ATOM 703 C CA . SER A 1 100 ? 21.871 -33.069 -27.130 1.00 43.03 100 SER A CA 1
ATOM 704 C C . SER A 1 100 ? 21.819 -32.621 -25.664 1.00 43.03 100 SER A C 1
ATOM 706 O O . SER A 1 100 ? 22.432 -31.602 -25.330 1.00 43.03 100 SER A O 1
ATOM 708 N N . PRO A 1 101 ? 21.123 -33.348 -24.772 1.00 48.41 101 PRO A N 1
ATOM 709 C CA . PRO A 1 101 ? 21.160 -33.048 -23.348 1.00 48.41 101 PRO A CA 1
ATOM 710 C C . PRO A 1 101 ? 22.586 -33.248 -22.799 1.00 48.41 101 PRO A C 1
ATOM 712 O O . PRO A 1 101 ? 23.294 -34.156 -23.248 1.00 48.41 101 PRO A O 1
ATOM 715 N N . PRO A 1 102 ? 23.031 -32.423 -21.833 1.00 57.88 102 PRO A N 1
ATOM 716 C CA . PRO A 1 102 ? 24.320 -32.616 -21.182 1.00 57.88 102 PRO A CA 1
ATOM 717 C C . PRO A 1 102 ? 24.359 -33.955 -20.420 1.00 57.88 102 PRO A C 1
ATOM 719 O O . PRO A 1 102 ? 23.317 -34.440 -19.968 1.00 57.88 102 PRO A O 1
ATOM 722 N N . PRO A 1 103 ? 25.550 -34.561 -20.262 1.00 57.50 103 PRO A N 1
ATOM 723 C CA . PRO A 1 103 ? 25.705 -35.835 -19.573 1.00 57.50 103 PRO A CA 1
ATOM 724 C C . PRO A 1 103 ? 25.231 -35.741 -18.119 1.00 57.50 103 PRO A C 1
ATOM 726 O O . PRO A 1 103 ? 25.583 -34.817 -17.384 1.00 57.50 103 PRO A O 1
ATOM 729 N N . VAL A 1 104 ? 24.435 -36.731 -17.717 1.00 61.25 104 VAL A N 1
ATOM 730 C CA . VAL A 1 104 ? 23.948 -36.917 -16.347 1.00 61.25 104 VAL A CA 1
ATOM 731 C C . VAL A 1 104 ? 25.155 -37.119 -15.418 1.00 61.25 104 VAL A C 1
ATOM 733 O O . VAL A 1 104 ? 25.938 -38.043 -15.654 1.00 61.25 104 VAL A O 1
ATOM 736 N N . PRO A 1 105 ? 25.345 -36.291 -14.374 1.00 63.78 105 PRO A N 1
ATOM 737 C CA . PRO A 1 105 ? 26.404 -36.521 -13.401 1.00 63.78 105 PRO A CA 1
ATOM 738 C C . PRO A 1 105 ? 26.134 -37.811 -12.604 1.00 63.78 105 PRO A C 1
ATOM 740 O O . PRO A 1 105 ? 24.973 -38.138 -12.337 1.00 63.78 105 PRO A O 1
ATOM 743 N N . PRO A 1 106 ? 27.184 -38.556 -12.211 1.00 63.34 106 PRO A N 1
ATOM 744 C CA . PRO A 1 106 ? 27.029 -39.786 -11.446 1.00 63.34 106 PRO A CA 1
ATOM 745 C C . PRO A 1 106 ? 26.360 -39.517 -10.086 1.00 63.34 106 PRO A C 1
ATOM 747 O O . PRO A 1 106 ? 26.593 -38.465 -9.481 1.00 63.34 106 PRO A O 1
ATOM 750 N N . PRO A 1 107 ? 25.542 -40.457 -9.577 1.00 56.75 107 PRO A N 1
ATOM 751 C CA . PRO A 1 107 ? 24.877 -40.299 -8.293 1.00 56.75 107 PRO A CA 1
ATOM 752 C C . PRO A 1 107 ? 25.906 -40.224 -7.160 1.00 56.75 107 PRO A C 1
ATOM 754 O O . PRO A 1 107 ? 26.780 -41.082 -7.026 1.00 56.75 107 PRO A O 1
ATOM 757 N N . LEU A 1 108 ? 25.784 -39.185 -6.334 1.00 60.88 108 LEU A N 1
ATOM 758 C CA . LEU A 1 108 ? 26.542 -39.046 -5.094 1.00 60.88 108 LEU A CA 1
ATOM 759 C C . LEU A 1 108 ? 26.205 -40.206 -4.134 1.00 60.88 108 LEU A C 1
ATOM 761 O O . LEU A 1 108 ? 25.053 -40.651 -4.092 1.00 60.88 108 LEU A O 1
ATOM 765 N N . PRO A 1 109 ? 27.177 -40.697 -3.344 1.00 53.06 109 PRO A N 1
ATOM 766 C CA . PRO A 1 109 ? 26.947 -41.774 -2.390 1.00 53.06 109 PRO A CA 1
ATOM 767 C C . PRO A 1 109 ? 25.926 -41.356 -1.324 1.00 53.06 109 PRO A C 1
ATOM 769 O O . PRO A 1 109 ? 26.000 -40.266 -0.757 1.00 53.06 109 PRO A O 1
ATOM 772 N N . ALA A 1 110 ? 24.976 -42.253 -1.055 1.00 42.53 110 ALA A N 1
ATOM 773 C CA . ALA A 1 110 ? 23.897 -42.063 -0.096 1.00 42.53 110 ALA A CA 1
ATOM 774 C C . ALA A 1 110 ? 24.440 -41.751 1.309 1.00 42.53 110 ALA A C 1
ATOM 776 O O . ALA A 1 110 ? 24.979 -42.618 2.000 1.00 42.53 110 ALA A O 1
ATOM 777 N N . THR A 1 111 ? 24.252 -40.515 1.763 1.00 46.56 111 THR A N 1
ATOM 778 C CA . THR A 1 111 ? 24.391 -40.158 3.173 1.00 46.56 111 THR A CA 1
ATOM 779 C C . THR A 1 111 ? 23.253 -40.810 3.955 1.00 46.56 111 THR A C 1
ATOM 781 O O . THR A 1 111 ? 22.077 -40.484 3.787 1.00 46.56 111 THR A O 1
ATOM 784 N N . ARG A 1 112 ? 23.619 -41.775 4.809 1.00 38.94 112 ARG A N 1
ATOM 785 C CA . ARG A 1 112 ? 22.764 -42.384 5.837 1.00 38.94 112 ARG A CA 1
ATOM 786 C C . ARG A 1 112 ? 21.972 -41.295 6.572 1.00 38.94 112 ARG A C 1
ATOM 788 O O . ARG A 1 112 ? 22.545 -40.529 7.343 1.00 38.94 112 ARG A O 1
ATOM 795 N N . ARG A 1 113 ? 20.652 -41.262 6.374 1.00 38.81 113 ARG A N 1
ATOM 796 C CA . ARG A 1 113 ? 19.732 -40.552 7.268 1.00 38.81 113 ARG A CA 1
ATOM 797 C C . ARG A 1 113 ? 19.632 -41.352 8.565 1.00 38.81 113 ARG A C 1
ATOM 799 O O . ARG A 1 113 ? 19.083 -42.450 8.568 1.00 38.81 113 ARG A O 1
ATOM 806 N N . SER A 1 114 ? 20.180 -40.804 9.646 1.00 41.47 114 SER A N 1
ATOM 807 C CA . SER A 1 114 ? 19.831 -41.216 11.006 1.00 41.47 114 SER A CA 1
ATOM 808 C C . SER A 1 114 ? 18.347 -40.941 11.229 1.00 41.47 114 SER A C 1
ATOM 810 O O . SER A 1 114 ? 17.914 -39.791 11.219 1.00 41.47 114 SER A O 1
ATOM 812 N N . SER A 1 115 ? 17.571 -42.003 11.413 1.00 40.31 115 SER A N 1
ATOM 813 C CA . SER A 1 115 ? 16.202 -41.955 11.914 1.00 40.31 115 SER A CA 1
ATOM 814 C C . SER A 1 115 ? 16.231 -41.606 13.403 1.00 40.31 115 SER A C 1
ATOM 816 O O . SER A 1 115 ? 16.523 -42.465 14.236 1.00 40.31 115 SER A O 1
ATOM 818 N N . VAL A 1 116 ? 15.966 -40.343 13.731 1.00 40.81 116 VAL A N 1
ATOM 819 C CA . VAL A 1 116 ? 15.651 -39.914 15.099 1.00 40.81 116 VAL A CA 1
ATOM 820 C C . VAL A 1 116 ? 14.141 -40.088 15.291 1.00 40.81 116 VAL A C 1
ATOM 822 O O . VAL A 1 116 ? 13.387 -39.583 14.459 1.00 40.81 116 VAL A O 1
ATOM 825 N N . PRO A 1 117 ? 13.678 -40.817 16.321 1.00 44.97 117 PRO A N 1
ATOM 826 C CA . PRO A 1 117 ? 12.257 -40.984 16.578 1.00 44.97 117 PRO A CA 1
ATOM 827 C C . PRO A 1 117 ? 11.618 -39.655 16.995 1.00 44.97 117 PRO A C 1
ATOM 829 O O . PRO A 1 117 ? 12.052 -38.979 17.927 1.00 44.97 117 PRO A O 1
ATOM 832 N N . GLU A 1 118 ? 10.577 -39.316 16.248 1.00 53.28 118 GLU A N 1
ATOM 833 C CA . GLU A 1 118 ? 9.648 -38.213 16.420 1.00 53.28 118 GLU A CA 1
ATOM 834 C C . GLU A 1 118 ? 8.790 -38.437 17.673 1.00 53.28 118 GLU A C 1
ATOM 836 O O . GLU A 1 118 ? 7.859 -39.237 17.684 1.00 53.28 118 GLU A O 1
ATOM 841 N N . ALA A 1 119 ? 9.134 -37.737 18.751 1.00 47.44 119 ALA A N 1
ATOM 842 C CA . ALA A 1 119 ? 8.261 -37.515 19.897 1.00 47.44 119 ALA A CA 1
ATOM 843 C C . ALA A 1 119 ? 8.535 -36.102 20.419 1.00 47.44 119 ALA A C 1
ATOM 845 O O . ALA A 1 119 ? 9.359 -35.893 21.309 1.00 47.44 119 ALA A O 1
ATOM 846 N N . ALA A 1 120 ? 7.888 -35.110 19.805 1.00 43.97 120 ALA A N 1
ATOM 847 C CA . ALA A 1 120 ? 7.877 -33.762 20.350 1.00 43.97 120 ALA A CA 1
ATOM 848 C C . ALA A 1 120 ? 7.014 -33.757 21.628 1.00 43.97 120 ALA A C 1
ATOM 850 O O . ALA A 1 120 ? 5.877 -34.236 21.588 1.00 43.97 120 ALA A O 1
ATOM 851 N N . PRO A 1 121 ? 7.516 -33.243 22.762 1.00 49.94 121 PRO A N 1
ATOM 852 C CA . PRO A 1 121 ? 6.693 -33.045 23.945 1.00 49.94 121 PRO A CA 1
ATOM 853 C C . PRO A 1 121 ? 5.582 -32.040 23.619 1.00 49.94 121 PRO A C 1
ATOM 855 O O . PRO A 1 121 ? 5.857 -30.923 23.179 1.00 49.94 121 PRO A O 1
ATOM 858 N N . GLN A 1 122 ? 4.325 -32.438 23.834 1.00 49.69 122 GLN A N 1
ATOM 859 C CA . GLN A 1 122 ? 3.200 -31.507 23.881 1.00 49.69 122 GLN A CA 1
ATOM 860 C C . GLN A 1 122 ? 3.464 -30.516 25.018 1.00 49.69 122 GLN A C 1
ATOM 862 O O . GLN A 1 122 ? 3.388 -30.866 26.196 1.00 49.69 122 GLN A O 1
ATOM 867 N N . LEU A 1 123 ? 3.839 -29.290 24.652 1.00 40.25 123 LEU A N 1
ATOM 868 C CA . LEU A 1 123 ? 3.932 -28.180 25.588 1.00 40.25 123 LEU A CA 1
ATOM 869 C C . LEU A 1 123 ? 2.516 -27.835 26.088 1.00 40.25 123 LEU A C 1
ATOM 871 O O . LEU A 1 123 ? 1.579 -27.823 25.285 1.00 40.25 123 LEU A O 1
ATOM 875 N N . PRO A 1 124 ? 2.340 -27.566 27.393 1.00 42.56 124 PRO A N 1
ATOM 876 C CA . PRO A 1 124 ? 1.068 -27.106 27.938 1.00 42.56 124 PRO A CA 1
ATOM 877 C C . PRO A 1 124 ? 0.636 -25.789 27.272 1.00 42.56 124 PRO A C 1
ATOM 879 O O . PRO A 1 124 ? 1.475 -24.962 26.916 1.00 42.56 124 PRO A O 1
ATOM 882 N N . ALA A 1 125 ? -0.679 -25.644 27.085 1.00 45.22 125 ALA A N 1
ATOM 883 C CA . ALA A 1 125 ? -1.343 -24.559 26.368 1.00 45.22 125 ALA A CA 1
ATOM 884 C C . ALA A 1 125 ? -0.787 -23.171 26.733 1.00 45.22 125 ALA A C 1
ATOM 886 O O . ALA A 1 125 ? -0.753 -22.797 27.905 1.00 45.22 125 ALA A O 1
ATOM 887 N N . LEU A 1 126 ? -0.364 -22.421 25.710 1.00 36.72 126 LEU A N 1
ATOM 888 C CA . LEU A 1 126 ? -0.030 -21.003 25.823 1.00 36.72 126 LEU A CA 1
ATOM 889 C C . LEU A 1 126 ? -1.226 -20.249 26.407 1.00 36.72 126 LEU A C 1
ATOM 891 O O . LEU A 1 126 ? -2.345 -20.390 25.920 1.00 36.72 126 LEU A O 1
ATOM 895 N N . ASP A 1 127 ? -0.964 -19.433 27.420 1.00 38.09 127 ASP A N 1
ATOM 896 C CA . ASP A 1 127 ? -1.930 -18.515 28.013 1.00 38.09 127 ASP A CA 1
ATOM 897 C C . ASP A 1 127 ? -2.426 -17.531 26.931 1.00 38.09 127 ASP A C 1
ATOM 899 O O . ASP A 1 127 ? -1.740 -16.586 26.538 1.00 38.09 127 ASP A O 1
ATOM 903 N N . THR A 1 128 ? -3.621 -17.801 26.403 1.00 44.22 128 THR A N 1
ATOM 904 C CA . THR A 1 128 ? -4.306 -17.142 25.275 1.00 44.22 128 THR A CA 1
ATOM 905 C C . THR A 1 128 ? -4.831 -15.734 25.599 1.00 44.22 128 THR A C 1
ATOM 907 O O . THR A 1 128 ? -5.938 -15.385 25.191 1.00 44.22 128 THR A O 1
ATOM 910 N N . SER A 1 129 ? -4.110 -14.926 26.381 1.00 54.31 129 SER A N 1
ATOM 911 C CA . SER A 1 129 ? -4.641 -13.634 26.859 1.00 54.31 129 SER A CA 1
ATOM 912 C C . SER A 1 129 ? -4.274 -12.419 26.000 1.00 54.31 129 SER A C 1
ATOM 914 O O . SER A 1 129 ? -4.825 -11.339 26.218 1.00 54.31 129 SER A O 1
ATOM 916 N N . ALA A 1 130 ? -3.392 -12.568 25.005 1.00 70.44 130 ALA A N 1
ATOM 917 C CA . ALA A 1 130 ? -3.136 -11.491 24.055 1.00 70.44 130 ALA A CA 1
ATOM 918 C C . ALA A 1 130 ? -4.341 -11.355 23.102 1.00 70.44 130 ALA A C 1
ATOM 920 O O . ALA A 1 130 ? -4.764 -12.351 22.517 1.00 70.44 130 ALA A O 1
ATOM 921 N N . PRO A 1 131 ? -4.910 -10.149 22.917 1.00 86.50 131 PRO A N 1
ATOM 922 C CA . PRO A 1 131 ? -6.066 -9.961 22.037 1.00 86.50 131 PRO A CA 1
ATOM 923 C C . PRO A 1 131 ? -5.751 -10.178 20.548 1.00 86.50 131 PRO A C 1
ATOM 925 O O . PRO A 1 131 ? -6.679 -10.274 19.742 1.00 86.50 131 PRO A O 1
ATOM 928 N N . PHE A 1 132 ? -4.462 -10.269 20.206 1.00 88.56 132 PHE A N 1
ATOM 929 C CA . PHE A 1 132 ? -3.965 -10.481 18.856 1.00 88.56 132 PHE A CA 1
ATOM 930 C C . PHE A 1 132 ? -3.306 -11.842 18.709 1.00 88.56 132 PHE A C 1
ATOM 932 O O . PHE A 1 132 ? -2.435 -12.205 19.500 1.00 88.56 132 PHE A O 1
ATOM 939 N N . ASP A 1 133 ? -3.644 -12.514 17.615 1.00 91.31 133 ASP A N 1
ATOM 940 C CA . ASP A 1 133 ? -2.935 -13.689 17.131 1.00 91.31 133 ASP A CA 1
ATOM 941 C C . ASP A 1 133 ? -2.228 -13.341 15.820 1.00 91.31 133 ASP A C 1
ATOM 943 O O . ASP A 1 133 ? -2.817 -12.699 14.950 1.00 91.31 133 ASP A O 1
ATOM 947 N N . LEU A 1 134 ? -0.977 -13.778 15.664 1.00 92.56 134 LEU A N 1
ATOM 948 C CA . LEU A 1 134 ? -0.262 -13.730 14.389 1.00 92.56 134 LEU A CA 1
ATOM 949 C C . LEU A 1 134 ? 0.011 -15.163 13.934 1.00 92.56 134 LEU A C 1
ATOM 951 O O . LEU A 1 134 ? 0.895 -15.833 14.468 1.00 92.56 134 LEU A O 1
ATOM 955 N N . GLU A 1 135 ? -0.756 -15.630 12.957 1.00 91.50 135 GLU A N 1
ATOM 956 C CA . GLU A 1 135 ? -0.671 -16.989 12.431 1.00 91.50 135 GLU A CA 1
ATOM 957 C C . GLU A 1 135 ? 0.209 -17.007 11.172 1.00 91.50 135 GLU A C 1
ATOM 959 O O . GLU A 1 135 ? -0.168 -16.400 10.162 1.00 91.50 135 GLU A O 1
ATOM 964 N N . PRO A 1 136 ? 1.382 -17.674 11.193 1.00 88.81 136 PRO A N 1
ATOM 965 C CA . PRO A 1 136 ? 2.203 -17.829 10.001 1.00 88.81 136 PRO A CA 1
ATOM 966 C C . PRO A 1 136 ? 1.406 -18.475 8.872 1.00 88.81 136 PRO A C 1
ATOM 968 O O . PRO A 1 136 ? 0.700 -19.461 9.069 1.00 88.81 136 PRO A O 1
ATOM 971 N N . HIS A 1 137 ? 1.563 -17.937 7.673 1.00 82.81 137 HIS A N 1
ATOM 972 C CA . HIS A 1 137 ? 0.841 -18.364 6.491 1.00 82.81 137 HIS A CA 1
ATOM 973 C C . HIS A 1 137 ? 1.841 -18.676 5.350 1.00 82.81 137 HIS A C 1
ATOM 975 O O . HIS A 1 137 ? 3.057 -18.544 5.497 1.00 82.81 137 HIS A O 1
ATOM 981 N N . LYS A 1 138 ? 1.357 -19.184 4.210 1.00 80.00 138 LYS A N 1
ATOM 982 C CA . LYS A 1 138 ? 2.176 -19.503 3.022 1.00 80.00 138 LYS A CA 1
ATOM 983 C C . LYS A 1 138 ? 2.892 -18.270 2.457 1.00 80.00 138 LYS A C 1
ATOM 985 O O . LYS A 1 138 ? 2.441 -17.148 2.661 1.00 80.00 138 LYS A O 1
ATOM 990 N N . ASP A 1 139 ? 3.950 -18.494 1.682 1.00 80.31 139 ASP A N 1
ATOM 991 C CA . ASP A 1 139 ? 4.596 -17.461 0.858 1.00 80.31 139 ASP A CA 1
ATOM 992 C C . ASP A 1 139 ? 5.073 -16.225 1.637 1.00 80.31 139 ASP A C 1
ATOM 994 O O . ASP A 1 139 ? 4.840 -15.088 1.220 1.00 80.31 139 ASP A O 1
ATOM 998 N N . ASP A 1 140 ? 5.735 -16.458 2.776 1.00 86.44 140 ASP A N 1
ATOM 999 C CA . ASP A 1 140 ? 6.347 -15.406 3.594 1.00 86.44 140 ASP A CA 1
ATOM 1000 C C . ASP A 1 140 ? 5.333 -14.375 4.118 1.00 86.44 140 ASP A C 1
ATOM 1002 O O . ASP A 1 140 ? 5.600 -13.173 4.178 1.00 86.44 140 ASP A O 1
ATOM 1006 N N . THR A 1 141 ? 4.146 -14.845 4.499 1.00 88.56 141 THR A N 1
ATOM 1007 C CA . THR A 1 141 ? 3.057 -14.002 5.011 1.00 88.56 141 THR A CA 1
ATOM 1008 C C . THR A 1 141 ? 2.589 -14.487 6.379 1.00 88.56 141 THR A C 1
ATOM 1010 O O . THR A 1 141 ? 2.902 -15.604 6.793 1.00 88.56 141 THR A O 1
ATOM 1013 N N . ALA A 1 142 ? 1.840 -13.659 7.101 1.00 91.62 142 ALA A N 1
ATOM 1014 C CA . ALA A 1 142 ? 1.090 -14.102 8.273 1.00 91.62 142 ALA A CA 1
ATOM 1015 C C . ALA A 1 142 ? -0.222 -13.335 8.397 1.00 91.62 142 ALA A C 1
ATOM 1017 O O . ALA A 1 142 ? -0.315 -12.166 8.013 1.00 91.62 142 ALA A O 1
ATOM 1018 N N . LEU A 1 143 ? -1.224 -14.009 8.948 1.00 91.94 143 LEU A N 1
ATOM 1019 C CA . LEU A 1 143 ? -2.527 -13.439 9.229 1.00 91.94 143 LEU A CA 1
ATOM 1020 C C . LEU A 1 143 ? -2.548 -12.920 10.665 1.00 91.94 143 LEU A C 1
ATOM 1022 O O . LEU A 1 143 ? -2.456 -13.698 11.613 1.00 91.94 143 LEU A O 1
ATOM 1026 N N . LEU A 1 144 ? -2.670 -11.606 10.819 1.00 93.75 144 LEU A N 1
ATOM 1027 C CA . LEU A 1 144 ? -2.985 -10.993 12.100 1.00 93.75 144 LEU A CA 1
ATOM 1028 C C . LEU A 1 144 ? -4.501 -11.044 12.314 1.00 93.75 144 LEU A C 1
ATOM 1030 O O . LEU A 1 144 ? -5.255 -10.683 11.411 1.00 93.75 144 LEU A O 1
ATOM 1034 N N . ARG A 1 145 ? -4.949 -11.448 13.503 1.00 93.56 145 ARG A N 1
ATOM 1035 C CA . ARG A 1 145 ? -6.360 -11.432 13.916 1.00 93.56 145 ARG A CA 1
ATOM 1036 C C . ARG A 1 145 ? -6.506 -10.678 15.235 1.00 93.56 145 ARG A C 1
ATOM 1038 O O . ARG A 1 145 ? -5.747 -10.951 16.157 1.00 93.56 145 ARG A O 1
ATOM 1045 N N . ASP A 1 146 ? -7.482 -9.773 15.334 1.00 93.56 146 ASP A N 1
ATOM 1046 C CA . ASP A 1 146 ? -7.933 -9.181 16.606 1.00 93.56 146 ASP A CA 1
ATOM 1047 C C . ASP A 1 146 ? -9.320 -9.734 16.948 1.00 93.56 146 ASP A C 1
ATOM 1049 O O . ASP A 1 146 ? -10.322 -9.409 16.299 1.00 93.56 146 ASP A O 1
ATOM 1053 N N . ARG A 1 147 ? -9.385 -10.561 17.996 1.00 90.19 147 ARG A N 1
ATOM 1054 C CA . ARG A 1 147 ? -10.628 -11.228 18.421 1.00 90.19 147 ARG A CA 1
ATOM 1055 C C . ARG A 1 147 ? -11.661 -10.263 19.004 1.00 90.19 147 ARG A C 1
ATOM 1057 O O . ARG A 1 147 ? -12.838 -10.601 19.045 1.00 90.19 147 ARG A O 1
ATOM 1064 N N . ARG A 1 148 ? -11.247 -9.080 19.470 1.00 92.31 148 ARG A N 1
ATOM 1065 C CA . ARG A 1 148 ? -12.142 -8.093 20.102 1.00 92.31 148 ARG A CA 1
ATOM 1066 C C . ARG A 1 148 ? -12.998 -7.363 19.073 1.00 92.31 148 ARG A C 1
ATOM 1068 O O . ARG A 1 148 ? -14.152 -7.065 19.354 1.00 92.31 148 ARG A O 1
ATOM 1075 N N . ALA A 1 149 ? -12.408 -7.064 17.918 1.00 90.81 149 ALA A N 1
ATOM 1076 C CA . ALA A 1 149 ? -13.060 -6.353 16.821 1.00 90.81 149 ALA A CA 1
ATOM 1077 C C . ALA A 1 149 ? -13.591 -7.300 15.733 1.00 90.81 149 ALA A C 1
ATOM 1079 O O . ALA A 1 149 ? -14.343 -6.869 14.865 1.00 90.81 149 ALA A O 1
ATOM 1080 N N . GLY A 1 150 ? -13.184 -8.576 15.742 1.00 91.81 150 GLY A N 1
ATOM 1081 C CA . GLY A 1 150 ? -13.410 -9.467 14.605 1.00 91.81 150 GLY A CA 1
ATOM 1082 C C . GLY A 1 150 ? -12.643 -8.996 13.369 1.00 91.81 150 GLY A C 1
ATOM 1083 O O . GLY A 1 150 ? -13.127 -9.156 12.255 1.00 91.81 150 GLY A O 1
ATOM 1084 N N . PHE A 1 151 ? -11.474 -8.385 13.569 1.00 94.19 151 PHE A N 1
ATOM 1085 C CA . PHE A 1 151 ? -10.636 -7.822 12.515 1.00 94.19 151 PHE A CA 1
ATOM 1086 C C . PHE A 1 151 ? -9.549 -8.811 12.093 1.00 94.19 151 PHE A C 1
ATOM 1088 O O . PHE A 1 151 ? -9.034 -9.579 12.910 1.00 94.19 151 PHE A O 1
ATOM 1095 N N . SER A 1 152 ? -9.162 -8.761 10.822 1.00 93.19 152 SER A N 1
ATOM 1096 C CA . SER A 1 152 ? -8.036 -9.516 10.290 1.00 93.19 152 SER A CA 1
ATOM 1097 C C . SER A 1 152 ? -7.222 -8.703 9.286 1.00 93.19 152 SER A C 1
ATOM 1099 O O . SER A 1 152 ? -7.750 -7.825 8.607 1.00 93.19 152 SER A O 1
ATOM 1101 N N . HIS A 1 153 ? -5.923 -8.986 9.211 1.00 93.56 153 HIS A N 1
ATOM 1102 C CA . HIS A 1 153 ? -5.007 -8.328 8.287 1.00 93.56 153 HIS A CA 1
ATOM 1103 C C . HIS A 1 153 ? -3.894 -9.288 7.875 1.00 93.56 153 HIS A C 1
ATOM 1105 O O . HIS A 1 153 ? -3.100 -9.746 8.699 1.00 93.56 153 HIS A O 1
ATOM 1111 N N . LEU A 1 154 ? -3.840 -9.615 6.588 1.00 90.75 154 LEU A N 1
ATOM 1112 C CA . LEU A 1 154 ? -2.828 -10.505 6.034 1.00 90.75 154 LEU A CA 1
ATOM 1113 C C . LEU A 1 154 ? -1.615 -9.702 5.565 1.00 90.75 154 LEU A C 1
ATOM 1115 O O . LEU A 1 154 ? -1.685 -8.974 4.576 1.00 90.75 154 LEU A O 1
ATOM 1119 N N . LEU A 1 155 ? -0.497 -9.872 6.263 1.00 91.94 155 LEU A N 1
ATOM 1120 C CA . LEU A 1 155 ? 0.721 -9.097 6.054 1.00 91.94 155 LEU A CA 1
ATOM 1121 C C . LEU A 1 155 ? 1.763 -9.913 5.275 1.00 91.94 155 LEU A C 1
ATOM 1123 O O . LEU A 1 155 ? 2.088 -11.032 5.689 1.00 91.94 155 LEU A O 1
ATOM 1127 N N . PRO A 1 156 ? 2.329 -9.376 4.180 1.00 90.69 156 PRO A N 1
ATOM 1128 C CA . PRO A 1 156 ? 3.471 -9.982 3.509 1.00 90.69 156 PRO A CA 1
ATOM 1129 C C . PRO A 1 156 ? 4.802 -9.603 4.174 1.00 90.69 156 PRO A C 1
ATOM 1131 O O . PRO A 1 156 ? 4.873 -8.666 4.962 1.00 90.69 156 PRO A O 1
ATOM 1134 N N . GLY A 1 157 ? 5.882 -10.297 3.811 1.00 89.81 157 GLY A N 1
ATOM 1135 C CA . GLY A 1 157 ? 7.249 -9.892 4.159 1.00 89.81 157 GLY A CA 1
ATOM 1136 C C . GLY A 1 157 ? 7.785 -10.479 5.467 1.00 89.81 157 GLY A C 1
ATOM 1137 O O . GLY A 1 157 ? 8.472 -9.781 6.219 1.00 89.81 157 GLY A O 1
ATOM 1138 N N . ARG A 1 158 ? 7.444 -11.741 5.757 1.00 91.94 158 ARG A N 1
ATOM 1139 C CA . ARG A 1 158 ? 7.813 -12.485 6.976 1.00 91.94 158 ARG A CA 1
ATOM 1140 C C . ARG A 1 158 ? 7.513 -11.677 8.247 1.00 91.94 158 ARG A C 1
ATOM 1142 O O . ARG A 1 158 ? 8.433 -11.353 9.003 1.00 91.94 158 ARG A O 1
ATOM 1149 N N . PRO A 1 159 ? 6.240 -11.307 8.466 1.00 94.44 159 PRO A N 1
ATOM 1150 C CA . PRO A 1 159 ? 5.832 -10.535 9.634 1.00 94.44 159 PRO A CA 1
ATOM 1151 C C . PRO A 1 159 ? 6.159 -11.267 10.941 1.00 94.44 159 PRO A C 1
ATOM 1153 O O . PRO A 1 159 ? 6.055 -12.489 11.049 1.00 94.44 159 PRO A O 1
ATOM 1156 N N . SER A 1 160 ? 6.519 -10.497 11.960 1.00 95.31 160 SER A N 1
ATOM 1157 C CA . SER A 1 160 ? 6.744 -10.981 13.322 1.00 95.31 160 SER A CA 1
ATOM 1158 C C . SER A 1 160 ? 6.195 -9.990 14.338 1.00 95.31 160 SER A C 1
ATOM 1160 O O . SER A 1 160 ? 6.310 -8.780 14.138 1.00 95.31 160 SER A O 1
ATOM 1162 N N . LEU A 1 161 ? 5.607 -10.498 15.424 1.00 95.00 161 LEU A N 1
ATOM 1163 C CA . LEU A 1 161 ? 5.158 -9.656 16.530 1.00 95.00 161 LEU A CA 1
ATOM 1164 C C . LEU A 1 161 ? 6.363 -8.970 17.182 1.00 95.00 161 LEU A C 1
ATOM 1166 O O . LEU A 1 161 ? 7.351 -9.614 17.538 1.00 95.00 161 LEU A O 1
ATOM 1170 N N . GLY A 1 162 ? 6.266 -7.654 17.302 1.00 91.94 162 GLY A N 1
ATOM 1171 C CA . GLY A 1 162 ? 7.229 -6.788 17.958 1.00 91.94 162 GLY A CA 1
ATOM 1172 C C . GLY A 1 162 ? 6.772 -6.365 19.347 1.00 91.94 162 GLY A C 1
ATOM 1173 O O . GLY A 1 162 ? 5.643 -6.615 19.768 1.00 91.94 162 GLY A O 1
ATOM 1174 N N . THR A 1 163 ? 7.660 -5.676 20.053 1.00 88.50 163 THR A N 1
ATOM 1175 C CA . THR A 1 163 ? 7.330 -4.974 21.293 1.00 88.50 163 THR A CA 1
ATOM 1176 C C . THR A 1 163 ? 7.144 -3.487 21.009 1.00 88.50 163 THR A C 1
ATOM 1178 O O . THR A 1 163 ? 7.840 -2.906 20.176 1.00 88.50 163 THR A O 1
ATOM 1181 N N . VAL A 1 164 ? 6.196 -2.857 21.705 1.00 82.56 164 VAL A N 1
ATOM 1182 C CA . VAL A 1 164 ? 5.984 -1.407 21.621 1.00 82.56 164 VAL A CA 1
ATOM 1183 C C . VAL A 1 164 ? 7.213 -0.702 22.189 1.00 82.56 164 VAL A C 1
ATOM 1185 O O . VAL A 1 164 ? 7.562 -0.908 23.355 1.00 82.56 164 VAL A O 1
ATOM 1188 N N . ARG A 1 165 ? 7.878 0.136 21.388 1.00 79.00 165 ARG A N 1
ATOM 1189 C CA . ARG A 1 165 ? 8.931 1.012 21.913 1.00 79.00 165 ARG A CA 1
ATOM 1190 C C . ARG A 1 165 ? 8.285 2.230 22.572 1.00 79.00 165 ARG A C 1
ATOM 1192 O O . ARG A 1 165 ? 7.280 2.719 22.062 1.00 79.00 165 ARG A O 1
ATOM 1199 N N . PRO A 1 166 ? 8.874 2.786 23.644 1.00 74.44 166 PRO A N 1
ATOM 1200 C CA . PRO A 1 166 ? 8.331 3.980 24.296 1.00 74.44 166 PRO A CA 1
ATOM 1201 C C . PRO A 1 166 ? 8.125 5.175 23.349 1.00 74.44 166 PRO A C 1
ATOM 1203 O O . PRO A 1 166 ? 7.197 5.952 23.543 1.00 74.44 166 PRO A O 1
ATOM 1206 N N . SER A 1 167 ? 8.963 5.303 22.314 1.00 74.69 167 SER A N 1
ATOM 1207 C CA . SER A 1 167 ? 8.878 6.348 21.285 1.00 74.69 167 SER A CA 1
ATOM 1208 C C . SER A 1 167 ? 7.689 6.205 20.336 1.00 74.69 167 SER A C 1
ATOM 1210 O O . SER A 1 167 ? 7.298 7.177 19.700 1.00 74.69 167 SER A O 1
ATOM 1212 N N . ASP A 1 168 ? 7.123 5.005 20.207 1.00 73.25 168 ASP A N 1
ATOM 1213 C CA . ASP A 1 168 ? 6.224 4.675 19.097 1.00 73.25 168 ASP A CA 1
ATOM 1214 C C . ASP A 1 168 ? 4.756 4.996 19.408 1.00 73.25 168 ASP A C 1
ATOM 1216 O O . ASP A 1 168 ? 3.900 4.890 18.525 1.00 73.25 168 ASP A O 1
ATOM 1220 N N . GLY A 1 169 ? 4.473 5.428 20.640 1.00 79.94 169 GLY A N 1
ATOM 1221 C CA . GLY A 1 169 ? 3.129 5.655 21.159 1.00 79.94 169 GLY A CA 1
ATOM 1222 C C . GLY A 1 169 ? 2.419 4.361 21.584 1.00 79.94 169 GLY A C 1
ATOM 1223 O O . GLY A 1 169 ? 2.922 3.258 21.366 1.00 79.94 169 GLY A O 1
ATOM 1224 N N . PRO A 1 170 ? 1.245 4.474 22.228 1.00 85.38 170 PRO A N 1
ATOM 1225 C CA . PRO A 1 170 ? 0.473 3.313 22.659 1.00 85.38 170 PRO A CA 1
ATOM 1226 C C . PRO A 1 170 ? -0.068 2.537 21.451 1.00 85.38 170 PRO A C 1
ATOM 1228 O O . PRO A 1 170 ? -0.755 3.107 20.605 1.00 85.38 170 PRO A O 1
ATOM 1231 N N . ALA A 1 171 ? 0.198 1.234 21.410 1.00 93.06 171 ALA A N 1
ATOM 1232 C CA . ALA A 1 171 ? -0.364 0.295 20.445 1.00 93.06 171 ALA A CA 1
ATOM 1233 C C . ALA A 1 171 ? -0.726 -1.007 21.167 1.00 93.06 171 ALA A C 1
ATOM 1235 O O . ALA A 1 171 ? -0.037 -1.403 22.108 1.00 93.06 171 ALA A O 1
ATOM 1236 N N . ASP A 1 172 ? -1.786 -1.670 20.717 1.00 94.44 172 ASP A N 1
ATOM 1237 C CA . ASP A 1 172 ? -2.174 -2.972 21.254 1.00 94.44 172 ASP A CA 1
ATOM 1238 C C . ASP A 1 172 ? -1.381 -4.114 20.598 1.00 94.44 172 ASP A C 1
ATOM 1240 O O . ASP A 1 172 ? -1.148 -5.150 21.218 1.00 94.44 172 ASP A O 1
ATOM 1244 N N . ALA A 1 173 ? -0.945 -3.917 19.349 1.00 95.44 173 ALA A N 1
ATOM 1245 C CA . ALA A 1 173 ? -0.039 -4.818 18.649 1.00 95.44 173 ALA A CA 1
ATOM 1246 C C . ALA A 1 173 ? 0.930 -4.055 17.745 1.00 95.44 173 ALA A C 1
ATOM 1248 O O . ALA A 1 173 ? 0.590 -3.034 17.141 1.00 95.44 173 ALA A O 1
ATOM 1249 N N . VAL A 1 174 ? 2.140 -4.600 17.624 1.00 96.19 174 VAL A N 1
ATOM 1250 C CA . VAL A 1 174 ? 3.185 -4.131 16.713 1.00 96.19 174 VAL A CA 1
ATOM 1251 C C . VAL A 1 174 ? 3.649 -5.318 15.891 1.00 96.19 174 VAL A C 1
ATOM 1253 O O . VAL A 1 174 ? 3.930 -6.382 16.438 1.00 96.19 174 VAL A O 1
ATOM 1256 N N . VAL A 1 175 ? 3.738 -5.142 14.580 1.00 96.38 175 VAL A N 1
ATOM 1257 C CA . VAL A 1 175 ? 4.256 -6.141 13.652 1.00 96.38 175 VAL A CA 1
ATOM 1258 C C . VAL A 1 175 ? 5.411 -5.530 12.875 1.00 96.38 175 VAL A C 1
ATOM 1260 O O . VAL A 1 175 ? 5.262 -4.484 12.247 1.00 96.38 175 VAL A O 1
ATOM 1263 N N . HIS A 1 176 ? 6.561 -6.193 12.899 1.00 95.50 176 HIS A N 1
ATOM 1264 C CA . HIS A 1 176 ? 7.704 -5.849 12.059 1.00 95.50 176 HIS A CA 1
ATOM 1265 C C . HIS A 1 176 ? 7.771 -6.802 10.875 1.00 95.50 176 HIS A C 1
ATOM 1267 O O . HIS A 1 176 ? 7.632 -8.017 11.054 1.00 95.50 176 HIS A O 1
ATOM 1273 N N . LEU A 1 177 ? 8.025 -6.263 9.686 1.00 94.06 177 LEU A N 1
ATOM 1274 C CA . LEU A 1 177 ? 8.316 -7.071 8.507 1.00 94.06 177 LEU A CA 1
ATOM 1275 C C . LEU A 1 177 ? 9.825 -7.327 8.449 1.00 94.06 177 LEU A C 1
ATOM 1277 O O . LEU A 1 177 ? 10.622 -6.418 8.657 1.00 94.06 177 LEU A O 1
ATOM 1281 N N . GLN A 1 178 ? 10.241 -8.568 8.204 1.00 92.56 178 GLN A N 1
ATOM 1282 C CA . GLN A 1 178 ? 11.671 -8.895 8.105 1.00 92.56 178 GLN A CA 1
ATOM 1283 C C . GLN A 1 178 ? 12.230 -8.613 6.710 1.00 92.56 178 GLN A C 1
ATOM 1285 O O . GLN A 1 178 ? 13.437 -8.428 6.562 1.00 92.56 178 GLN A O 1
ATOM 1290 N N . ASP A 1 179 ? 11.367 -8.608 5.691 1.00 89.12 179 ASP A N 1
ATOM 1291 C CA . ASP A 1 179 ? 11.766 -8.370 4.302 1.00 89.12 179 ASP A CA 1
ATOM 1292 C C . ASP A 1 179 ? 11.849 -6.890 3.936 1.00 89.12 179 ASP A C 1
ATOM 1294 O O . ASP A 1 179 ? 12.548 -6.546 2.993 1.00 89.12 179 ASP A O 1
ATOM 1298 N N . ALA A 1 180 ? 11.183 -6.006 4.677 1.00 88.31 180 ALA A N 1
ATOM 1299 C CA . ALA A 1 180 ? 11.278 -4.566 4.477 1.00 88.31 180 ALA A CA 1
ATOM 1300 C C . ALA A 1 180 ? 11.268 -3.839 5.819 1.00 88.31 180 ALA A C 1
ATOM 1302 O O . ALA A 1 180 ? 10.662 -4.335 6.765 1.00 88.31 180 ALA A O 1
ATOM 1303 N N . PRO A 1 181 ? 11.884 -2.649 5.919 1.00 92.69 181 PRO A N 1
ATOM 1304 C CA . PRO A 1 181 ? 11.913 -1.858 7.146 1.00 92.69 181 PRO A CA 1
ATOM 1305 C C . PRO A 1 181 ? 10.559 -1.170 7.407 1.00 92.69 181 PRO A C 1
ATOM 1307 O O . PRO A 1 181 ? 10.490 0.045 7.559 1.00 92.69 181 PRO A O 1
ATOM 1310 N N . ILE A 1 182 ? 9.478 -1.949 7.434 1.00 94.31 182 ILE A N 1
ATOM 1311 C CA . ILE A 1 182 ? 8.107 -1.501 7.669 1.00 94.31 182 ILE A CA 1
ATOM 1312 C C . ILE A 1 182 ? 7.672 -2.015 9.038 1.00 94.31 182 ILE A C 1
ATOM 1314 O O . ILE A 1 182 ? 7.823 -3.197 9.364 1.00 94.31 182 ILE A O 1
ATOM 1318 N N . THR A 1 183 ? 7.122 -1.114 9.844 1.00 95.50 183 THR A N 1
ATOM 1319 C CA . THR A 1 183 ? 6.478 -1.449 11.115 1.00 95.50 183 THR A CA 1
ATOM 1320 C C . THR A 1 183 ? 5.007 -1.093 11.038 1.00 95.50 183 THR A C 1
ATOM 1322 O O . THR A 1 183 ? 4.661 0.052 10.761 1.00 95.50 183 THR A O 1
ATOM 1325 N N . VAL A 1 184 ? 4.149 -2.070 11.314 1.00 96.75 184 VAL A N 1
ATOM 1326 C CA . VAL A 1 184 ? 2.701 -1.895 11.364 1.00 96.75 184 VAL A CA 1
ATOM 1327 C C . VAL A 1 184 ? 2.250 -1.899 12.816 1.00 96.75 184 VAL A C 1
ATOM 1329 O O . VAL A 1 184 ? 2.580 -2.820 13.561 1.00 96.75 184 VAL A O 1
ATOM 1332 N N . ARG A 1 185 ? 1.492 -0.888 13.234 1.00 96.06 185 ARG A N 1
ATOM 1333 C CA . ARG A 1 185 ? 0.926 -0.820 14.587 1.00 96.06 185 ARG A CA 1
ATOM 1334 C C . ARG A 1 185 ? -0.587 -0.772 14.538 1.00 96.06 185 ARG A C 1
ATOM 1336 O O . ARG A 1 185 ? -1.146 -0.112 13.666 1.00 96.06 185 ARG A O 1
ATOM 1343 N N . TYR A 1 186 ? -1.204 -1.424 15.514 1.00 97.06 186 TYR A N 1
ATOM 1344 C CA . TYR A 1 186 ? -2.648 -1.540 15.662 1.00 97.06 186 TYR A CA 1
ATOM 1345 C C . TYR A 1 186 ? -3.066 -1.013 17.020 1.00 97.06 186 TYR A C 1
ATOM 1347 O O . TYR A 1 186 ? -2.429 -1.321 18.030 1.00 97.06 186 TYR A O 1
ATOM 1355 N N . LYS A 1 187 ? -4.154 -0.255 17.051 1.00 96.12 187 LYS A N 1
ATOM 1356 C CA . LYS A 1 187 ? -4.769 0.201 18.291 1.00 96.12 187 LYS A CA 1
ATOM 1357 C C . LYS A 1 187 ? -6.279 0.228 18.134 1.00 96.12 187 LYS A C 1
ATOM 1359 O O . LYS A 1 187 ? -6.784 0.908 17.244 1.00 96.12 187 LYS A O 1
ATOM 1364 N N . LEU A 1 188 ? -6.981 -0.509 18.986 1.00 96.38 188 LEU A N 1
ATOM 1365 C CA . LEU A 1 188 ? -8.435 -0.525 19.025 1.00 96.38 188 LEU A CA 1
ATOM 1366 C C . LEU A 1 188 ? -8.922 0.391 20.147 1.00 96.38 188 LEU A C 1
ATOM 1368 O O . LEU A 1 188 ? -8.571 0.216 21.313 1.00 96.38 188 LEU A O 1
ATOM 1372 N N . GLU A 1 189 ? -9.770 1.349 19.800 1.00 95.81 189 GLU A N 1
ATOM 1373 C CA . GLU A 1 189 ? -10.360 2.299 20.734 1.00 95.81 189 GLU A CA 1
ATOM 1374 C C . GLU A 1 189 ? -11.884 2.318 20.609 1.00 95.81 189 GLU A C 1
ATOM 1376 O O . GLU A 1 189 ? -12.468 1.912 19.601 1.00 95.81 189 GLU A O 1
ATOM 1381 N N . LYS A 1 190 ? -12.555 2.818 21.649 1.00 96.19 190 LYS A N 1
ATOM 1382 C CA . LYS A 1 190 ? -13.956 3.224 21.514 1.00 96.19 190 LYS A CA 1
ATOM 1383 C C . LYS A 1 190 ? -14.012 4.518 20.711 1.00 96.19 190 LYS A C 1
ATOM 1385 O O . LYS A 1 190 ? -13.182 5.401 20.923 1.00 96.19 190 LYS A O 1
ATOM 1390 N N . ALA A 1 191 ? -15.006 4.642 19.836 1.00 92.56 191 ALA A N 1
ATOM 1391 C CA . ALA A 1 191 ? -15.269 5.902 19.162 1.00 92.56 191 ALA A CA 1
ATOM 1392 C C . ALA A 1 191 ? -15.523 7.005 20.196 1.00 92.56 191 ALA A C 1
ATOM 1394 O O . ALA A 1 191 ? -16.060 6.764 21.282 1.00 92.56 191 ALA A O 1
ATOM 1395 N N . TRP A 1 192 ? -15.117 8.226 19.858 1.00 88.25 192 TRP A N 1
ATOM 1396 C CA . TRP A 1 192 ? -15.294 9.357 20.752 1.00 88.25 192 TRP A CA 1
ATOM 1397 C C . TRP A 1 192 ? -16.784 9.591 21.013 1.00 88.25 192 TRP A C 1
ATOM 1399 O O . TRP A 1 192 ? -17.552 9.735 20.069 1.00 88.25 192 TRP A O 1
ATOM 1409 N N . GLU A 1 193 ? -17.187 9.684 22.284 1.00 83.94 193 GLU A N 1
ATOM 1410 C CA . GLU A 1 193 ? -18.603 9.793 22.689 1.00 83.94 193 GLU A CA 1
ATOM 1411 C C . GLU A 1 193 ? -19.342 10.989 22.065 1.00 83.94 193 GLU A C 1
ATOM 1413 O O . GLU A 1 193 ? -20.568 11.015 22.030 1.00 83.94 193 GLU A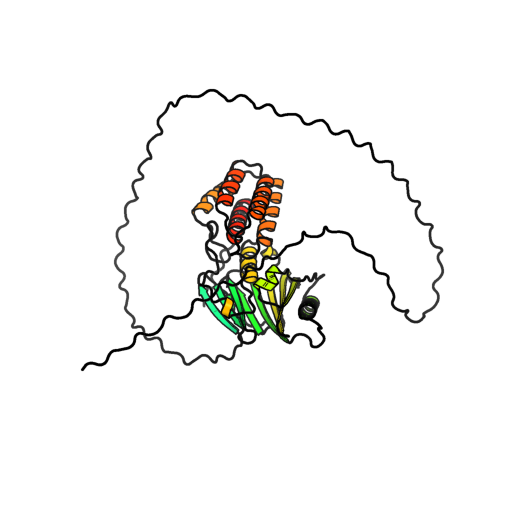 O 1
ATOM 1418 N N . ARG A 1 194 ? -18.599 11.997 21.592 1.00 88.19 194 ARG A N 1
ATOM 1419 C CA . ARG A 1 194 ? -19.149 13.197 20.950 1.00 88.19 194 ARG A CA 1
ATOM 1420 C C . ARG A 1 194 ? -19.317 13.076 19.439 1.00 88.19 194 ARG A C 1
ATOM 1422 O O . ARG A 1 194 ? -19.983 13.935 18.868 1.00 88.19 194 ARG A O 1
ATOM 1429 N N . ALA A 1 195 ? -18.707 12.078 18.802 1.00 92.81 195 ALA A N 1
ATOM 1430 C CA . ALA A 1 195 ? -18.844 11.884 17.368 1.00 92.81 195 ALA A CA 1
ATOM 1431 C C . ALA A 1 195 ? -20.292 11.499 17.041 1.00 92.81 195 ALA A C 1
ATOM 1433 O O . ALA A 1 195 ? -20.850 10.571 17.624 1.00 92.81 195 ALA A O 1
ATOM 1434 N N . GLN A 1 196 ? -20.902 12.213 16.099 1.00 95.00 196 GLN A N 1
ATOM 1435 C CA . GLN A 1 196 ? -22.293 12.015 15.692 1.00 95.00 196 GLN A CA 1
ATOM 1436 C C . GLN A 1 196 ? -22.436 10.917 14.630 1.00 95.00 196 GLN A C 1
ATOM 1438 O O . GLN A 1 196 ? -23.544 10.479 14.331 1.00 95.00 196 GLN A O 1
ATOM 1443 N N . SER A 1 197 ? -21.320 10.483 14.036 1.00 97.00 197 SER A N 1
ATOM 1444 C CA . SER A 1 197 ? -21.268 9.443 13.006 1.00 97.00 197 SER A CA 1
ATOM 1445 C C . SER A 1 197 ? -19.925 8.704 13.014 1.00 97.00 197 SER A C 1
ATOM 1447 O O . SER A 1 197 ? -18.922 9.232 13.500 1.00 97.00 197 SER A O 1
ATOM 1449 N N . ALA A 1 198 ? -19.876 7.512 12.407 1.00 97.06 198 ALA A N 1
ATOM 1450 C CA . ALA A 1 198 ? -18.631 6.766 12.191 1.00 97.06 198 ALA A CA 1
ATOM 1451 C C . ALA A 1 198 ? -17.605 7.562 11.362 1.00 97.06 198 ALA A C 1
ATOM 1453 O O . ALA A 1 198 ? -16.407 7.514 11.630 1.00 97.06 198 ALA A O 1
ATOM 1454 N N . SER A 1 199 ? -18.081 8.345 10.388 1.00 97.44 199 SER A N 1
ATOM 1455 C CA . SER A 1 199 ? -17.242 9.203 9.544 1.00 97.44 199 SER A CA 1
ATOM 1456 C C . SER A 1 199 ? -16.552 10.306 10.347 1.00 97.44 199 SER A C 1
ATOM 1458 O O . SER A 1 199 ? -15.338 10.490 10.247 1.00 97.44 199 SER A O 1
ATOM 1460 N N . GLU A 1 200 ? -17.303 10.988 11.217 1.00 97.00 200 GLU A N 1
ATOM 1461 C CA . GLU A 1 200 ? -16.738 11.978 12.136 1.00 97.00 200 GLU A CA 1
ATOM 1462 C C . GLU A 1 200 ? -15.758 11.330 13.122 1.00 97.00 200 GLU A C 1
ATOM 1464 O O . GLU A 1 200 ? -14.670 11.862 13.337 1.00 97.00 200 GLU A O 1
ATOM 1469 N N . ALA A 1 201 ? -16.099 10.158 13.672 1.00 97.56 201 ALA A N 1
ATOM 1470 C CA . ALA A 1 201 ? -15.219 9.426 14.579 1.00 97.56 201 ALA A CA 1
ATOM 1471 C C . ALA A 1 201 ? -13.867 9.094 13.923 1.00 97.56 201 ALA A C 1
ATOM 1473 O O . ALA A 1 201 ? -12.820 9.347 14.525 1.00 97.56 201 ALA A O 1
ATOM 1474 N N . ALA A 1 202 ? -13.880 8.597 12.681 1.00 97.75 202 ALA A N 1
ATOM 1475 C CA . ALA A 1 202 ? -12.667 8.278 11.932 1.00 97.75 202 ALA A CA 1
ATOM 1476 C C . ALA A 1 202 ? -11.812 9.526 11.656 1.00 97.75 202 ALA A C 1
ATOM 1478 O O . ALA A 1 202 ? -10.610 9.525 11.922 1.00 97.75 202 ALA A O 1
ATOM 1479 N N . LEU A 1 203 ? -12.423 10.619 11.183 1.00 97.62 203 LEU A N 1
ATOM 1480 C CA . LEU A 1 203 ? -11.713 11.873 10.911 1.00 97.62 203 LEU A CA 1
ATOM 1481 C C . LEU A 1 203 ? -11.107 12.500 12.168 1.00 97.62 203 LEU A C 1
ATOM 1483 O O . LEU A 1 203 ? -9.976 12.991 12.129 1.00 97.62 203 LEU A O 1
ATOM 1487 N N . VAL A 1 204 ? -11.850 12.519 13.277 1.00 96.50 204 VAL A N 1
ATOM 1488 C CA . VAL A 1 204 ? -11.362 13.086 14.537 1.00 96.50 204 VAL A CA 1
ATOM 1489 C C . VAL A 1 204 ? -10.184 12.276 15.064 1.00 96.50 204 VAL A C 1
ATOM 1491 O O . VAL A 1 204 ? -9.168 12.866 15.432 1.00 96.50 204 VAL A O 1
ATOM 1494 N N . ALA A 1 205 ? -10.289 10.945 15.070 1.00 96.69 205 ALA A N 1
ATOM 1495 C CA . ALA A 1 205 ? -9.196 10.083 15.502 1.00 96.69 205 ALA A CA 1
ATOM 1496 C C . ALA A 1 205 ? -7.966 10.236 14.589 1.00 96.69 205 ALA A C 1
ATOM 1498 O O . ALA A 1 205 ? -6.859 10.422 15.095 1.00 96.69 205 ALA A O 1
ATOM 1499 N N . ALA A 1 206 ? -8.152 10.274 13.263 1.00 97.12 206 ALA A N 1
ATOM 1500 C CA . ALA A 1 206 ? -7.059 10.505 12.318 1.00 97.12 206 ALA A CA 1
ATOM 1501 C C . ALA A 1 206 ? -6.359 11.846 12.571 1.00 97.12 206 ALA A C 1
ATOM 1503 O O . ALA A 1 206 ? -5.133 11.910 12.659 1.00 97.12 206 ALA A O 1
ATOM 1504 N N . ARG A 1 207 ? -7.139 12.915 12.767 1.00 96.81 207 ARG A N 1
ATOM 1505 C CA . ARG A 1 207 ? -6.614 14.253 13.060 1.00 96.81 207 ARG A CA 1
ATOM 1506 C C . ARG A 1 207 ? -5.863 14.289 14.378 1.00 96.81 207 ARG A C 1
ATOM 1508 O O . ARG A 1 207 ? -4.772 14.842 14.428 1.00 96.81 207 ARG A O 1
ATOM 1515 N N . HIS A 1 208 ? -6.416 13.680 15.420 1.00 95.12 208 HIS A N 1
ATOM 1516 C CA . HIS A 1 208 ? -5.772 13.615 16.723 1.00 95.12 208 HIS A CA 1
ATOM 1517 C C . HIS A 1 208 ? -4.402 12.928 16.646 1.00 95.12 208 HIS A C 1
ATOM 1519 O O . HIS A 1 208 ? -3.413 13.494 17.107 1.00 95.12 208 HIS A O 1
ATOM 1525 N N . ILE A 1 209 ? -4.329 11.751 16.018 1.00 94.56 209 ILE A N 1
ATOM 1526 C CA . ILE A 1 209 ? -3.077 10.998 15.876 1.00 94.56 209 ILE A CA 1
ATOM 1527 C C . ILE A 1 209 ? -2.065 11.765 15.026 1.00 94.56 209 ILE A C 1
ATOM 1529 O O . ILE A 1 209 ? -0.918 11.926 15.445 1.00 94.56 209 ILE A O 1
ATOM 1533 N N . ALA A 1 210 ? -2.480 12.272 13.865 1.00 95.00 210 ALA A N 1
ATOM 1534 C CA . ALA A 1 210 ? -1.562 12.941 12.960 1.00 95.00 210 ALA A CA 1
ATOM 1535 C C . ALA A 1 210 ? -1.031 14.260 13.546 1.00 95.00 210 ALA A C 1
ATOM 1537 O O . ALA A 1 210 ? 0.164 14.515 13.465 1.00 95.00 210 ALA A O 1
ATOM 1538 N N . THR A 1 211 ? -1.858 15.060 14.233 1.00 94.06 211 THR A N 1
ATOM 1539 C CA . THR A 1 211 ? -1.397 16.290 14.911 1.00 94.06 211 THR A CA 1
ATOM 1540 C C . THR A 1 211 ? -0.381 16.016 16.024 1.00 94.06 211 THR A C 1
ATOM 1542 O O . THR A 1 211 ? 0.465 16.864 16.290 1.00 94.06 211 THR A O 1
ATOM 1545 N N . LEU A 1 212 ? -0.436 14.852 16.677 1.00 92.56 212 LEU A N 1
ATOM 1546 C CA . LEU A 1 212 ? 0.530 14.492 17.721 1.00 92.56 212 LEU A CA 1
ATOM 1547 C C . LEU A 1 212 ? 1.885 14.029 17.171 1.00 92.56 212 LEU A C 1
ATOM 1549 O O . LEU A 1 212 ? 2.866 14.055 17.911 1.00 92.56 212 LEU A O 1
ATOM 1553 N N . ARG A 1 213 ? 1.930 13.544 15.926 1.00 92.44 213 ARG A N 1
ATOM 1554 C CA . ARG A 1 213 ? 3.081 12.799 15.388 1.00 92.44 213 ARG A CA 1
ATOM 1555 C C . ARG A 1 213 ? 3.743 13.456 14.184 1.00 92.44 213 ARG A C 1
ATOM 1557 O O . ARG A 1 213 ? 4.937 13.259 13.981 1.00 92.44 213 ARG A O 1
ATOM 1564 N N . ALA A 1 214 ? 2.974 14.174 13.373 1.00 95.06 214 ALA A N 1
ATOM 1565 C CA . ALA A 1 214 ? 3.465 14.771 12.146 1.00 95.06 214 ALA A CA 1
ATOM 1566 C C . ALA A 1 214 ? 4.399 15.949 12.434 1.00 95.06 214 ALA A C 1
ATOM 1568 O O . ALA A 1 214 ? 4.141 16.770 13.314 1.00 95.06 214 ALA A O 1
ATOM 1569 N N . THR A 1 215 ? 5.460 16.061 11.642 1.00 94.19 215 THR A N 1
ATOM 1570 C CA . THR A 1 215 ? 6.386 17.205 11.669 1.00 94.19 215 THR A CA 1
ATOM 1571 C C . THR A 1 215 ? 5.980 18.336 10.724 1.00 94.19 215 THR A C 1
ATOM 1573 O O . THR A 1 215 ? 6.598 19.400 10.742 1.00 94.19 215 THR A O 1
ATOM 1576 N N . GLY A 1 216 ? 4.949 18.125 9.903 1.00 91.62 216 GLY A N 1
ATOM 1577 C CA . GLY A 1 216 ? 4.487 19.069 8.889 1.00 91.62 216 GLY A CA 1
ATOM 1578 C C . GLY A 1 216 ? 2.973 19.048 8.695 1.00 91.62 216 GLY A C 1
ATOM 1579 O O . GLY A 1 216 ? 2.230 18.478 9.496 1.00 91.62 216 GLY A O 1
ATOM 1580 N N . ASP A 1 217 ? 2.525 19.690 7.616 1.00 91.31 217 ASP A N 1
ATOM 1581 C CA . ASP A 1 217 ? 1.108 19.760 7.268 1.00 91.31 217 ASP A CA 1
ATOM 1582 C C . ASP A 1 217 ? 0.543 18.367 6.964 1.00 91.31 217 ASP A C 1
ATOM 1584 O O . ASP A 1 217 ? 1.130 17.583 6.219 1.00 91.31 217 ASP A O 1
ATOM 1588 N N . VAL A 1 218 ? -0.631 18.074 7.529 1.00 94.25 218 VAL A N 1
ATOM 1589 C CA . VAL A 1 218 ? -1.323 16.795 7.343 1.00 94.25 218 VAL A CA 1
ATOM 1590 C C . VAL A 1 218 ? -2.582 17.013 6.521 1.00 94.25 218 VAL A C 1
ATOM 1592 O O . VAL A 1 218 ? -3.472 17.775 6.911 1.00 94.25 218 VAL A O 1
ATOM 1595 N N . HIS A 1 219 ? -2.689 16.278 5.418 1.00 95.19 219 HIS A N 1
ATOM 1596 C CA . HIS A 1 219 ? -3.927 16.151 4.661 1.00 95.19 219 HIS A CA 1
ATOM 1597 C C . HIS A 1 219 ? -4.642 14.860 5.051 1.00 95.19 219 HIS A C 1
ATOM 1599 O O . HIS A 1 219 ? -4.028 13.799 5.046 1.00 95.19 219 HIS A O 1
ATOM 1605 N N . ILE A 1 220 ? -5.916 14.960 5.430 1.00 96.81 220 ILE A N 1
ATOM 1606 C CA . ILE A 1 220 ? -6.721 13.825 5.887 1.00 96.81 220 ILE A CA 1
ATOM 1607 C C . ILE A 1 220 ? -7.933 13.718 4.985 1.00 96.81 220 ILE A C 1
ATOM 1609 O O . ILE A 1 220 ? -8.723 14.661 4.916 1.00 96.81 220 ILE A O 1
ATOM 1613 N N . ASP A 1 221 ? -8.081 12.551 4.374 1.00 95.94 221 ASP A N 1
ATOM 1614 C CA . ASP A 1 221 ? -9.136 12.247 3.423 1.00 95.94 221 ASP A CA 1
ATOM 1615 C C . ASP A 1 221 ? -10.039 11.129 3.929 1.00 95.94 221 ASP A C 1
ATOM 1617 O O . ASP A 1 221 ? -9.663 10.305 4.767 1.00 95.94 221 ASP A O 1
ATOM 1621 N N . HIS A 1 222 ? -11.247 11.074 3.376 1.00 95.69 222 HIS A N 1
ATOM 1622 C CA . HIS A 1 222 ? -12.084 9.889 3.489 1.00 95.69 222 HIS A CA 1
ATOM 1623 C C . HIS A 1 222 ? -11.564 8.792 2.563 1.00 95.69 222 HIS A C 1
ATOM 1625 O O . HIS A 1 222 ? -11.200 9.052 1.414 1.00 95.69 222 HIS A O 1
ATOM 1631 N N . ALA A 1 223 ? -11.607 7.546 3.031 1.00 91.12 223 ALA A N 1
ATOM 1632 C CA . ALA A 1 223 ? -11.459 6.419 2.124 1.00 91.12 223 ALA A CA 1
ATOM 1633 C C . ALA A 1 223 ? -12.635 6.392 1.134 1.00 91.12 223 ALA A C 1
ATOM 1635 O O . ALA A 1 223 ? -13.774 6.704 1.487 1.00 91.12 223 ALA A O 1
ATOM 1636 N N . ASN A 1 224 ? -12.364 6.007 -0.113 1.00 86.88 224 ASN A N 1
ATOM 1637 C CA . ASN A 1 224 ? -13.414 5.879 -1.120 1.00 86.88 224 ASN A CA 1
ATOM 1638 C C . ASN A 1 224 ? -14.345 4.686 -0.824 1.00 86.88 224 ASN A C 1
ATOM 1640 O O . ASN A 1 224 ? -13.977 3.745 -0.121 1.00 86.88 224 ASN A O 1
ATOM 1644 N N . GLU A 1 225 ? -15.539 4.692 -1.421 1.00 85.12 225 GLU A N 1
ATOM 1645 C CA . GLU A 1 225 ? -16.575 3.670 -1.198 1.00 85.12 225 GLU A CA 1
ATOM 1646 C C . GLU A 1 225 ? -16.110 2.237 -1.505 1.00 85.12 225 GLU A C 1
ATOM 1648 O O . GLU A 1 225 ? -16.544 1.288 -0.851 1.00 85.12 225 GLU A O 1
ATOM 1653 N N . THR A 1 226 ? -15.197 2.064 -2.468 1.00 79.56 226 THR A N 1
ATOM 1654 C CA . THR A 1 226 ? -14.660 0.739 -2.819 1.00 79.56 226 THR A CA 1
ATOM 1655 C C . THR A 1 226 ? -13.825 0.170 -1.673 1.00 79.56 226 THR A C 1
ATOM 1657 O O . THR A 1 226 ? -13.969 -1.006 -1.336 1.00 79.56 226 THR A O 1
ATOM 1660 N N . TRP A 1 227 ? -13.005 1.003 -1.025 1.00 86.00 227 TRP A N 1
ATOM 1661 C CA . TRP A 1 227 ? -12.243 0.601 0.155 1.00 86.00 227 TRP A CA 1
ATOM 1662 C C . TRP A 1 227 ? -13.137 0.336 1.360 1.00 86.00 227 TRP A C 1
ATOM 1664 O O . TRP A 1 227 ? -12.950 -0.681 2.019 1.00 86.00 227 TRP A O 1
ATOM 1674 N N . LEU A 1 228 ? -14.163 1.161 1.595 1.00 91.44 228 LEU A N 1
ATOM 1675 C CA . LEU A 1 228 ? -15.114 0.930 2.689 1.00 91.44 228 LEU A CA 1
ATOM 1676 C C . LEU A 1 228 ? -15.793 -0.445 2.573 1.00 91.44 228 LEU A C 1
ATOM 1678 O O . LEU A 1 228 ? -15.814 -1.220 3.532 1.00 91.44 228 LEU A O 1
ATOM 1682 N N . ALA A 1 229 ? -16.272 -0.790 1.373 1.00 86.38 229 ALA A N 1
ATOM 1683 C CA . ALA A 1 229 ? -16.881 -2.090 1.097 1.00 86.38 229 ALA A CA 1
ATOM 1684 C C . ALA A 1 229 ? -15.872 -3.255 1.187 1.00 86.38 229 ALA A C 1
ATOM 1686 O O . ALA A 1 229 ? -16.205 -4.351 1.657 1.00 86.38 229 ALA A O 1
ATOM 1687 N N . SER A 1 230 ? -14.628 -3.040 0.747 1.00 84.00 230 SER A N 1
ATOM 1688 C CA . SER A 1 230 ? -13.561 -4.042 0.850 1.00 84.00 230 SER A CA 1
ATOM 1689 C C . SER A 1 230 ? -13.201 -4.332 2.307 1.00 84.00 230 SER A C 1
ATOM 1691 O O . SER A 1 230 ? -13.131 -5.495 2.698 1.00 84.00 230 SER A O 1
ATOM 1693 N N . TRP A 1 231 ? -13.045 -3.288 3.119 1.00 92.25 231 TRP A N 1
ATOM 1694 C CA . TRP A 1 231 ? -12.683 -3.390 4.531 1.00 92.25 231 TRP A CA 1
ATOM 1695 C C . TRP A 1 231 ? -13.854 -3.813 5.416 1.00 92.25 231 TRP A C 1
ATOM 1697 O O . TRP A 1 231 ? -13.632 -4.285 6.526 1.00 92.25 231 TRP A O 1
ATOM 1707 N N . GLY A 1 232 ? -15.094 -3.689 4.934 1.00 92.69 232 GLY A N 1
ATOM 1708 C CA . GLY A 1 232 ? -16.287 -4.024 5.710 1.00 92.69 232 GLY A CA 1
ATOM 1709 C C . GLY A 1 232 ? -16.499 -3.057 6.874 1.00 92.69 232 GLY A C 1
ATOM 1710 O O . GLY A 1 232 ? -16.780 -3.493 7.988 1.00 92.69 232 GLY A O 1
ATOM 1711 N N . VAL A 1 233 ? -16.316 -1.760 6.627 1.00 95.88 233 VAL A N 1
ATOM 1712 C CA . VAL A 1 233 ? -16.398 -0.685 7.631 1.00 95.88 233 VAL A CA 1
ATOM 1713 C C . VAL A 1 233 ? -17.459 0.339 7.239 1.00 95.88 233 VAL A C 1
ATOM 1715 O O . VAL A 1 233 ? -17.785 0.484 6.062 1.00 95.88 233 VAL A O 1
ATOM 1718 N N . GLU A 1 234 ? -18.003 1.057 8.220 1.00 97.25 234 GLU A N 1
ATOM 1719 C CA . GLU A 1 234 ? -19.011 2.100 7.981 1.00 97.25 234 GLU A CA 1
ATOM 1720 C C . GLU A 1 234 ? -18.374 3.377 7.434 1.00 97.25 234 GLU A C 1
ATOM 1722 O O . GLU A 1 234 ? -18.942 4.062 6.585 1.00 97.25 234 GLU A O 1
ATOM 1727 N N . ALA A 1 235 ? -17.181 3.698 7.933 1.00 97.69 235 ALA A N 1
ATOM 1728 C CA . ALA A 1 235 ? -16.389 4.819 7.472 1.00 97.69 235 ALA A CA 1
ATOM 1729 C C . ALA A 1 235 ? -14.904 4.570 7.721 1.00 97.69 235 ALA A C 1
ATOM 1731 O O . ALA A 1 235 ? -14.519 3.799 8.602 1.00 97.69 235 ALA A O 1
ATOM 1732 N N . ALA A 1 236 ? -14.066 5.267 6.962 1.00 97.88 236 ALA A N 1
ATOM 1733 C CA . ALA A 1 236 ? -12.640 5.294 7.208 1.00 97.88 236 ALA A CA 1
ATOM 1734 C C . ALA A 1 236 ? -12.027 6.632 6.794 1.00 97.88 236 ALA A C 1
ATOM 1736 O O . ALA A 1 236 ? -12.504 7.293 5.866 1.00 97.88 236 ALA A O 1
ATOM 1737 N N . ALA A 1 237 ? -10.959 7.001 7.491 1.00 97.69 237 ALA A N 1
ATOM 1738 C CA . ALA A 1 237 ? -10.110 8.133 7.169 1.00 97.69 237 ALA A CA 1
ATOM 1739 C C . ALA A 1 237 ? -8.690 7.640 6.887 1.00 97.69 237 ALA A C 1
ATOM 1741 O O . ALA A 1 237 ? -8.204 6.720 7.549 1.00 97.69 237 ALA A O 1
ATOM 1742 N N . VAL A 1 238 ? -8.039 8.255 5.907 1.00 96.62 238 VAL A N 1
ATOM 1743 C CA . VAL A 1 238 ? -6.668 7.942 5.512 1.00 96.62 238 VAL A CA 1
ATOM 1744 C C . VAL A 1 238 ? -5.844 9.218 5.459 1.00 96.62 238 VAL A C 1
ATOM 1746 O O . VAL A 1 238 ? -6.332 10.277 5.061 1.00 96.62 238 VAL A O 1
ATOM 1749 N N . CYS A 1 239 ? -4.588 9.132 5.870 1.00 96.06 239 CYS A N 1
ATOM 1750 C CA . CYS A 1 239 ? -3.608 10.174 5.607 1.00 96.06 239 CYS A CA 1
ATOM 1751 C C . CYS A 1 239 ? -2.203 9.596 5.562 1.00 96.06 239 CYS A C 1
ATOM 1753 O O . CYS A 1 239 ? -1.954 8.478 6.008 1.00 96.06 239 CYS A O 1
ATOM 1755 N N . ASN A 1 240 ? -1.276 10.387 5.039 1.00 94.94 240 ASN A N 1
ATOM 1756 C CA . ASN A 1 240 ? 0.142 10.127 5.185 1.00 94.94 240 ASN A CA 1
ATOM 1757 C C . ASN A 1 240 ? 0.849 11.396 5.658 1.00 94.94 240 ASN A C 1
ATOM 1759 O O . ASN A 1 240 ? 0.402 12.511 5.385 1.00 94.94 240 ASN A O 1
ATOM 1763 N N . TYR A 1 241 ? 1.919 11.226 6.424 1.00 95.44 241 TYR A N 1
ATOM 1764 C CA . TYR A 1 241 ? 2.701 12.337 6.955 1.00 95.44 241 TYR A CA 1
ATOM 1765 C C . TYR A 1 241 ? 4.133 11.910 7.265 1.00 95.44 241 TYR A C 1
ATOM 1767 O O . TYR A 1 241 ? 4.458 10.724 7.350 1.00 95.44 241 TYR A O 1
ATOM 1775 N N . GLU A 1 242 ? 5.005 12.900 7.416 1.00 95.06 242 GLU A N 1
ATOM 1776 C CA . GLU A 1 242 ? 6.385 12.695 7.839 1.00 95.06 242 GLU A CA 1
ATOM 1777 C C . GLU A 1 242 ? 6.494 12.721 9.365 1.00 95.06 242 GLU A C 1
ATOM 1779 O O . GLU A 1 242 ? 5.806 13.478 10.054 1.00 95.06 242 GLU A O 1
ATOM 1784 N N . LEU A 1 243 ? 7.371 11.869 9.883 1.00 92.88 243 LEU A N 1
ATOM 1785 C CA . LEU A 1 243 ? 7.808 11.839 11.270 1.00 92.88 243 LEU A CA 1
ATOM 1786 C C . LEU A 1 243 ? 9.209 12.449 11.380 1.00 92.88 243 LEU A C 1
ATOM 1788 O O . LEU A 1 243 ? 9.953 12.562 10.399 1.00 92.88 243 LEU A O 1
ATOM 1792 N N . GLU A 1 244 ? 9.621 12.759 12.606 1.00 89.94 244 GLU A N 1
ATOM 1793 C CA . GLU A 1 244 ? 11.015 13.104 12.876 1.00 89.94 244 GLU A CA 1
ATOM 1794 C C . GLU A 1 244 ? 11.963 11.970 12.444 1.00 89.94 244 GLU A C 1
ATOM 1796 O O . GL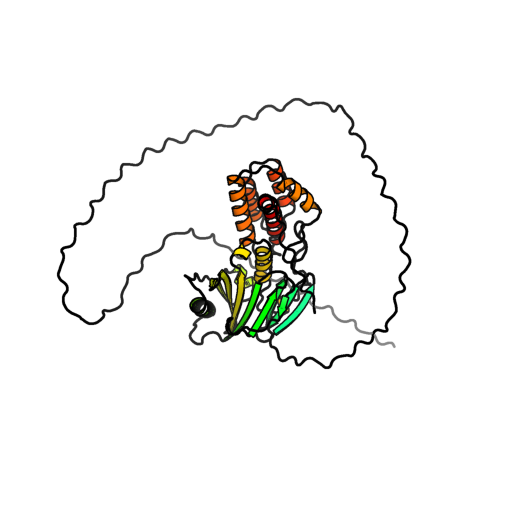U A 1 244 ? 11.649 10.781 12.537 1.00 89.94 244 GLU A O 1
ATOM 1801 N N . GLY A 1 245 ? 13.149 12.337 11.951 1.00 89.94 245 GLY A N 1
ATOM 1802 C CA . GLY A 1 245 ? 14.167 11.367 11.539 1.00 89.94 245 GLY A CA 1
ATOM 1803 C C . GLY A 1 245 ? 13.970 10.757 10.145 1.00 89.94 245 GLY A C 1
ATOM 1804 O O . GLY A 1 245 ? 14.558 9.716 9.861 1.00 89.94 245 GLY A O 1
ATOM 1805 N N . GLY A 1 246 ? 13.172 11.380 9.269 1.00 91.12 246 GLY A N 1
ATOM 1806 C CA . GLY A 1 246 ? 13.043 10.964 7.861 1.00 91.12 246 GLY A CA 1
ATOM 1807 C C . GLY A 1 246 ? 12.244 9.672 7.661 1.00 91.12 246 GLY A C 1
ATOM 1808 O O . GLY A 1 246 ? 12.435 8.955 6.675 1.00 91.12 246 GLY A O 1
ATOM 1809 N N . THR A 1 247 ? 11.371 9.353 8.615 1.00 93.75 247 THR A N 1
ATOM 1810 C CA . THR A 1 247 ? 10.404 8.256 8.512 1.00 93.75 247 THR A CA 1
ATOM 1811 C C . THR A 1 247 ? 9.086 8.816 7.994 1.00 93.75 247 THR A C 1
ATOM 1813 O O . THR A 1 247 ? 8.693 9.921 8.357 1.00 93.75 247 THR A O 1
ATOM 1816 N N . ARG A 1 248 ? 8.395 8.058 7.151 1.00 94.44 248 ARG A N 1
ATOM 1817 C CA . ARG A 1 248 ? 7.038 8.351 6.707 1.00 94.44 248 ARG A CA 1
ATOM 1818 C C . ARG A 1 248 ? 6.066 7.401 7.384 1.00 94.44 248 ARG A C 1
ATOM 1820 O O . ARG A 1 248 ? 6.425 6.275 7.737 1.00 94.44 248 ARG A O 1
ATOM 1827 N N . GLU A 1 249 ? 4.852 7.883 7.582 1.00 95.06 249 GLU A N 1
ATOM 1828 C CA . GLU A 1 249 ? 3.772 7.113 8.161 1.00 95.06 249 GLU A CA 1
ATOM 1829 C C . GLU A 1 249 ? 2.510 7.214 7.318 1.00 95.06 249 GLU A C 1
ATOM 1831 O O . GLU A 1 249 ? 2.049 8.319 7.037 1.00 95.06 249 GLU A O 1
ATOM 1836 N N . ASP A 1 250 ? 1.949 6.060 6.963 1.00 95.88 250 ASP A N 1
ATOM 1837 C CA . ASP A 1 250 ? 0.572 5.969 6.481 1.00 95.88 250 ASP A CA 1
ATOM 1838 C C . ASP A 1 250 ? -0.337 5.630 7.658 1.00 95.88 250 ASP A C 1
ATOM 1840 O O . ASP A 1 250 ? -0.039 4.733 8.452 1.00 95.88 250 ASP A O 1
ATOM 1844 N N . LEU A 1 251 ? -1.442 6.355 7.778 1.00 97.00 251 LEU A N 1
ATOM 1845 C CA . LEU A 1 251 ? -2.436 6.210 8.828 1.00 97.00 251 LEU A CA 1
ATOM 1846 C C . LEU A 1 251 ? -3.774 5.832 8.198 1.00 97.00 251 LEU A C 1
ATOM 1848 O O . LEU A 1 251 ? -4.310 6.561 7.365 1.00 97.00 251 LEU A O 1
ATOM 1852 N N . PHE A 1 252 ? -4.334 4.724 8.671 1.00 97.62 252 PHE A N 1
ATOM 1853 C CA . PHE A 1 252 ? -5.666 4.246 8.335 1.00 97.62 252 PHE A CA 1
ATOM 1854 C C . PHE A 1 252 ? -6.487 4.185 9.616 1.00 97.62 252 PHE A C 1
ATOM 1856 O O . PHE A 1 252 ? -6.103 3.534 10.590 1.00 97.62 252 PHE A O 1
ATOM 1863 N N . VAL A 1 253 ? -7.623 4.868 9.624 1.00 97.88 253 VAL A N 1
ATOM 1864 C CA . VAL A 1 253 ? -8.548 4.879 10.751 1.00 97.88 253 VAL A CA 1
ATOM 1865 C C . VAL A 1 253 ? -9.870 4.313 10.282 1.00 97.88 253 VAL A C 1
ATOM 1867 O O . VAL A 1 253 ? -10.568 4.938 9.490 1.00 97.88 253 VAL A O 1
ATOM 1870 N N . LEU A 1 254 ? -10.195 3.123 10.769 1.00 97.88 254 LEU A N 1
ATOM 1871 C CA . LEU A 1 254 ? -11.387 2.368 10.411 1.00 97.88 254 LEU A CA 1
ATOM 1872 C C . LEU A 1 254 ? -12.433 2.518 11.513 1.00 97.88 254 LEU A C 1
ATOM 1874 O O . LEU A 1 254 ? -12.093 2.354 12.682 1.00 97.88 254 LEU A O 1
ATOM 1878 N N . ALA A 1 255 ? -13.688 2.800 11.167 1.00 97.81 255 ALA A N 1
ATOM 1879 C CA . ALA A 1 255 ? -14.774 2.947 12.131 1.00 97.81 255 ALA A CA 1
ATOM 1880 C C . ALA A 1 255 ? -15.940 2.004 11.817 1.00 97.81 255 ALA A C 1
ATOM 1882 O O . ALA A 1 255 ? -16.411 1.928 10.676 1.00 97.81 255 ALA A O 1
ATOM 1883 N N . ARG A 1 256 ? -16.407 1.297 12.850 1.00 96.88 256 ARG A N 1
ATOM 1884 C CA . ARG A 1 256 ? -17.543 0.373 12.784 1.00 96.88 256 ARG A CA 1
ATOM 1885 C C . ARG A 1 256 ? -18.100 0.105 14.179 1.00 96.88 256 ARG A C 1
ATOM 1887 O O . ARG A 1 256 ? -17.323 0.000 15.126 1.00 96.88 256 ARG A O 1
ATOM 1894 N N . ASP A 1 257 ? -19.421 -0.005 14.309 1.00 95.12 257 ASP A N 1
ATOM 1895 C CA . ASP A 1 257 ? -20.105 -0.436 15.537 1.00 95.12 257 ASP A CA 1
ATOM 1896 C C . ASP A 1 257 ? -19.668 0.358 16.796 1.00 95.12 257 ASP A C 1
ATOM 1898 O O . ASP A 1 257 ? -19.515 -0.178 17.896 1.00 95.12 257 ASP A O 1
ATOM 1902 N N . GLY A 1 258 ? -19.422 1.668 16.641 1.00 95.38 258 GLY A N 1
ATOM 1903 C CA . GLY A 1 258 ? -18.976 2.551 17.731 1.00 95.38 258 GLY A CA 1
ATOM 1904 C C . GLY A 1 258 ? -17.531 2.321 18.205 1.00 95.38 258 GLY A C 1
ATOM 1905 O O . GLY A 1 258 ? -17.141 2.811 19.268 1.00 95.38 258 GLY A O 1
ATOM 1906 N N . GLN A 1 259 ? -16.725 1.593 17.436 1.00 97.44 259 GLN A N 1
ATOM 1907 C CA . GLN A 1 259 ? -15.297 1.378 17.658 1.00 97.44 259 GLN A CA 1
ATOM 1908 C C . GLN A 1 259 ? -14.471 2.029 16.549 1.00 97.44 259 GLN A C 1
ATOM 1910 O O . GLN A 1 259 ? -14.957 2.268 15.442 1.00 97.44 259 GLN A O 1
ATOM 1915 N N . VAL A 1 260 ? -13.205 2.305 16.859 1.00 97.56 260 VAL A N 1
ATOM 1916 C CA . VAL A 1 260 ? -12.218 2.808 15.905 1.00 97.56 260 VAL A CA 1
ATOM 1917 C C . VAL A 1 260 ? -10.960 1.948 15.984 1.00 97.56 260 VAL A C 1
ATOM 1919 O O . VAL A 1 260 ? -10.373 1.807 17.056 1.00 97.56 260 VAL A O 1
ATOM 1922 N N . LEU A 1 261 ? -10.536 1.384 14.855 1.00 97.75 261 LEU A N 1
ATOM 1923 C CA . LEU A 1 261 ? -9.252 0.702 14.719 1.00 97.75 261 LEU A CA 1
ATOM 1924 C C . LEU A 1 261 ? -8.280 1.614 13.977 1.00 97.75 261 LEU A C 1
ATOM 1926 O O . LEU A 1 261 ? -8.511 2.000 12.832 1.00 97.75 261 LEU A O 1
ATOM 1930 N N . ILE A 1 262 ? -7.182 1.937 14.646 1.00 97.50 262 ILE A N 1
ATOM 1931 C CA . ILE A 1 262 ? -6.091 2.746 14.119 1.00 97.50 262 ILE A CA 1
ATOM 1932 C C . ILE A 1 262 ? -4.996 1.796 13.647 1.00 97.50 262 ILE A C 1
ATOM 1934 O O . ILE A 1 262 ? -4.448 1.028 14.444 1.00 97.50 262 ILE A O 1
ATOM 1938 N N . VAL A 1 263 ? -4.656 1.873 12.364 1.00 97.44 263 VAL A N 1
ATOM 1939 C CA . VAL A 1 263 ? -3.559 1.131 11.745 1.00 97.44 263 VAL A CA 1
ATOM 1940 C C . VAL A 1 263 ? -2.545 2.136 11.214 1.00 97.44 263 VAL A C 1
ATOM 1942 O O . VAL A 1 263 ? -2.895 3.022 10.441 1.00 97.44 263 VAL A O 1
ATOM 1945 N N . THR A 1 264 ? -1.286 2.023 11.637 1.00 96.81 264 THR A N 1
ATOM 1946 C CA . THR A 1 264 ? -0.203 2.899 11.148 1.00 96.81 264 THR A CA 1
ATOM 1947 C C . THR A 1 264 ? 0.935 2.093 10.563 1.00 96.81 264 THR A C 1
ATOM 1949 O O . THR A 1 264 ? 1.331 1.086 11.154 1.00 96.81 264 THR A O 1
ATOM 1952 N N . TRP A 1 265 ? 1.466 2.533 9.425 1.00 96.31 265 TRP A N 1
ATOM 1953 C CA . TRP A 1 265 ? 2.608 1.927 8.742 1.00 96.31 265 TRP A CA 1
ATOM 1954 C C . TRP A 1 265 ? 3.766 2.904 8.764 1.00 96.31 265 TRP A C 1
ATOM 1956 O O . TRP A 1 265 ? 3.730 3.894 8.048 1.00 96.31 265 TRP A O 1
ATOM 1966 N N . SER A 1 266 ? 4.792 2.638 9.567 1.00 94.94 266 SER A N 1
ATOM 1967 C CA . SER A 1 266 ? 5.999 3.466 9.610 1.00 94.94 266 SER A CA 1
ATOM 1968 C C . SER A 1 266 ? 7.107 2.835 8.767 1.00 94.94 266 SER A C 1
ATOM 1970 O O . SER A 1 266 ? 7.400 1.645 8.926 1.00 94.94 266 SER A O 1
ATOM 1972 N N . TYR A 1 267 ? 7.745 3.625 7.906 1.00 94.62 267 TYR A N 1
ATOM 1973 C CA . TYR A 1 267 ? 8.821 3.174 7.018 1.00 94.62 267 TYR A CA 1
ATOM 1974 C C . TYR A 1 267 ? 9.756 4.330 6.603 1.00 94.62 267 TYR A C 1
ATOM 1976 O O . TYR A 1 267 ? 9.355 5.492 6.655 1.00 94.62 267 TYR A O 1
ATOM 1984 N N . PRO A 1 268 ? 11.017 4.072 6.200 1.00 93.62 268 PRO A N 1
ATOM 1985 C CA . PRO A 1 268 ? 11.921 5.125 5.727 1.00 93.62 268 PRO A CA 1
ATOM 1986 C C . PRO A 1 268 ? 11.350 5.857 4.507 1.00 93.62 268 PRO A C 1
ATOM 1988 O O . PRO A 1 268 ? 10.857 5.201 3.594 1.00 93.62 268 PRO A O 1
ATOM 1991 N N . ALA A 1 269 ? 11.473 7.187 4.433 1.00 88.44 269 ALA A N 1
ATOM 1992 C CA . ALA A 1 269 ? 10.877 7.976 3.345 1.00 88.44 269 ALA A CA 1
ATOM 1993 C C . ALA A 1 269 ? 11.292 7.504 1.933 1.00 88.44 269 ALA A C 1
ATOM 1995 O O . ALA A 1 269 ? 10.460 7.448 1.031 1.00 88.44 269 ALA A O 1
ATOM 1996 N N . GLY A 1 270 ? 12.550 7.080 1.757 1.00 84.94 270 GLY A N 1
ATOM 1997 C CA . GLY A 1 270 ? 13.052 6.551 0.480 1.00 84.94 270 GLY A CA 1
ATOM 1998 C C . GLY A 1 270 ? 12.480 5.187 0.069 1.00 84.94 270 GLY A C 1
ATOM 1999 O O . GLY A 1 270 ? 12.696 4.761 -1.058 1.00 84.94 270 GLY A O 1
ATOM 2000 N N . LEU A 1 271 ? 11.754 4.491 0.953 1.00 84.69 271 LEU A N 1
ATOM 2001 C CA . LEU A 1 271 ? 11.162 3.187 0.643 1.00 84.69 271 LEU A CA 1
ATOM 2002 C C . LEU A 1 271 ? 9.939 3.303 -0.281 1.00 84.69 271 LEU A C 1
ATOM 2004 O O . LEU A 1 271 ? 9.635 2.339 -0.969 1.00 84.69 271 LEU A O 1
ATOM 2008 N N . VAL A 1 272 ? 9.254 4.454 -0.343 1.00 76.75 272 VAL A N 1
ATOM 2009 C CA . VAL A 1 272 ? 8.058 4.643 -1.201 1.00 76.75 272 VAL A CA 1
ATOM 2010 C C . VAL A 1 272 ? 8.364 4.402 -2.678 1.00 76.75 272 VAL A C 1
ATOM 2012 O O . VAL A 1 272 ? 7.517 3.923 -3.428 1.00 76.75 272 VAL A O 1
ATOM 2015 N N . GLU A 1 273 ? 9.589 4.722 -3.087 1.00 70.75 273 GLU A N 1
ATOM 2016 C CA . GLU A 1 273 ? 10.074 4.520 -4.450 1.00 70.75 273 GLU A CA 1
ATOM 2017 C C . GLU A 1 273 ? 10.474 3.055 -4.709 1.00 70.75 273 GLU A C 1
ATOM 2019 O O . GLU A 1 273 ? 10.606 2.644 -5.860 1.00 70.75 273 GLU A O 1
ATOM 2024 N N . ASP A 1 274 ? 10.629 2.239 -3.658 1.00 75.62 274 ASP A N 1
ATOM 2025 C CA . ASP A 1 274 ? 10.958 0.823 -3.781 1.00 75.62 274 ASP A CA 1
ATOM 2026 C C . ASP A 1 274 ? 9.711 0.018 -4.205 1.00 75.62 274 ASP A C 1
ATOM 2028 O O . ASP A 1 274 ? 8.679 0.033 -3.522 1.00 75.62 274 ASP A O 1
ATOM 2032 N N . PRO A 1 275 ? 9.796 -0.781 -5.285 1.00 70.75 275 PRO A N 1
ATOM 2033 C CA . PRO A 1 275 ? 8.743 -1.715 -5.675 1.00 70.75 275 PRO A CA 1
ATOM 2034 C C . PRO A 1 275 ? 8.239 -2.662 -4.571 1.00 70.75 275 PRO A C 1
ATOM 2036 O O . PRO A 1 275 ? 7.136 -3.209 -4.671 1.00 70.75 275 PRO A O 1
ATOM 2039 N N . ALA A 1 276 ? 9.044 -2.903 -3.538 1.00 75.19 276 ALA A N 1
ATOM 2040 C CA . ALA A 1 276 ? 8.656 -3.684 -2.374 1.00 75.19 276 ALA A CA 1
ATOM 2041 C C . ALA A 1 276 ? 7.566 -3.005 -1.543 1.00 75.19 276 ALA A C 1
ATOM 2043 O O . ALA A 1 276 ? 6.617 -3.671 -1.132 1.00 75.19 276 ALA A O 1
ATOM 2044 N N . TYR A 1 277 ? 7.661 -1.688 -1.337 1.00 82.81 277 TYR A N 1
ATOM 2045 C CA . TYR A 1 277 ? 6.633 -0.928 -0.626 1.00 82.81 277 TYR A CA 1
ATOM 2046 C C . TYR A 1 277 ? 5.327 -0.911 -1.414 1.00 82.81 277 TYR A C 1
ATOM 2048 O O . TYR A 1 277 ? 4.269 -1.194 -0.872 1.00 82.81 277 TYR A O 1
ATOM 2056 N N . ALA A 1 278 ? 5.410 -0.688 -2.718 1.00 77.06 278 ALA A N 1
ATOM 2057 C CA . ALA A 1 278 ? 4.280 -0.782 -3.631 1.00 77.06 278 ALA A CA 1
ATOM 2058 C C . ALA A 1 278 ? 3.517 -2.117 -3.540 1.00 77.06 278 ALA A C 1
ATOM 2060 O O . ALA A 1 278 ? 2.286 -2.155 -3.469 1.00 77.06 278 ALA A O 1
ATOM 2061 N N . SER A 1 279 ? 4.261 -3.223 -3.539 1.00 78.44 279 SER A N 1
ATOM 2062 C CA . SER A 1 279 ? 3.697 -4.572 -3.434 1.00 78.44 279 SER A CA 1
ATOM 2063 C C . SER A 1 279 ? 3.129 -4.835 -2.038 1.00 78.44 279 SER A C 1
ATOM 2065 O O . SER A 1 279 ? 2.051 -5.416 -1.918 1.00 78.44 279 SER A O 1
ATOM 2067 N N . PHE A 1 280 ? 3.829 -4.372 -0.995 1.00 87.25 280 PHE A N 1
ATOM 2068 C CA . PHE A 1 280 ? 3.353 -4.388 0.385 1.00 87.25 280 PHE A CA 1
ATOM 2069 C C . PHE A 1 280 ? 2.020 -3.657 0.520 1.00 87.25 280 PHE A C 1
ATOM 2071 O O . PHE A 1 280 ? 1.032 -4.288 0.883 1.00 87.25 280 PHE A O 1
ATOM 2078 N N . ALA A 1 281 ? 1.994 -2.362 0.196 1.00 86.50 281 ALA A N 1
ATOM 2079 C CA . ALA A 1 281 ? 0.842 -1.488 0.362 1.00 86.50 281 ALA A CA 1
ATOM 2080 C C . ALA A 1 281 ? -0.359 -2.061 -0.385 1.00 86.50 281 ALA A C 1
ATOM 2082 O O . ALA A 1 281 ? -1.414 -2.265 0.199 1.00 86.50 281 ALA A O 1
ATOM 2083 N N . SER A 1 282 ? -0.170 -2.481 -1.639 1.00 80.50 282 SER A N 1
ATOM 2084 C CA . SER A 1 282 ? -1.249 -3.073 -2.426 1.00 80.50 282 SER A CA 1
ATOM 2085 C C . SER A 1 282 ? -1.916 -4.282 -1.763 1.00 80.50 282 SER A C 1
ATOM 2087 O O . SER A 1 282 ? -3.116 -4.473 -1.954 1.00 80.50 282 SER A O 1
ATOM 2089 N N . ILE A 1 283 ? -1.160 -5.135 -1.072 1.00 84.75 283 ILE A N 1
ATOM 2090 C CA . ILE A 1 283 ? -1.705 -6.333 -0.426 1.00 84.75 283 ILE A CA 1
ATOM 2091 C C . ILE A 1 283 ? -2.238 -5.994 0.950 1.00 84.75 283 ILE A C 1
ATOM 2093 O O . ILE A 1 283 ? -3.376 -6.340 1.238 1.00 84.75 283 ILE A O 1
ATOM 2097 N N . ALA A 1 284 ? -1.441 -5.308 1.763 1.00 89.88 284 ALA A N 1
ATOM 2098 C CA . ALA A 1 284 ? -1.805 -4.927 3.116 1.00 89.88 284 ALA A CA 1
ATOM 2099 C C . ALA A 1 284 ? -3.084 -4.070 3.126 1.00 89.88 284 ALA A C 1
ATOM 2101 O O . ALA A 1 284 ? -4.022 -4.370 3.855 1.00 89.88 284 ALA A O 1
ATOM 2102 N N . GLU A 1 285 ? -3.202 -3.074 2.239 1.00 89.44 285 GLU A N 1
ATOM 2103 C CA . GLU A 1 285 ? -4.424 -2.261 2.146 1.00 89.44 285 GLU A CA 1
ATOM 2104 C C . GLU A 1 285 ? -5.617 -3.141 1.789 1.00 89.44 285 GLU A C 1
ATOM 2106 O O . GLU A 1 285 ? -6.686 -3.022 2.376 1.00 89.44 285 GLU A O 1
ATOM 2111 N N . ALA A 1 286 ? -5.448 -4.060 0.841 1.00 85.25 286 ALA A N 1
ATOM 2112 C CA . ALA A 1 286 ? -6.557 -4.858 0.353 1.00 85.25 286 ALA A CA 1
ATOM 2113 C C . ALA A 1 286 ? -7.017 -5.934 1.345 1.00 85.25 286 ALA A C 1
ATOM 2115 O O . ALA A 1 286 ? -8.196 -6.290 1.349 1.00 85.25 286 ALA A O 1
ATOM 2116 N N . THR A 1 287 ? -6.111 -6.452 2.173 1.00 89.06 287 THR A N 1
ATOM 2117 C CA . THR A 1 287 ? -6.368 -7.561 3.101 1.00 89.06 287 THR A CA 1
ATOM 2118 C C . THR A 1 287 ? -6.734 -7.094 4.510 1.00 89.06 287 THR A C 1
ATOM 2120 O O . THR A 1 287 ? -6.914 -7.924 5.402 1.00 89.06 287 THR A O 1
ATOM 2123 N N . MET A 1 288 ? -6.834 -5.783 4.725 1.00 92.00 288 MET A N 1
ATOM 2124 C CA . MET A 1 288 ? -7.280 -5.177 5.971 1.00 92.00 288 MET A CA 1
ATOM 2125 C C . MET A 1 288 ? -8.809 -5.275 6.077 1.00 92.00 288 MET A C 1
ATOM 2127 O O . MET A 1 288 ? -9.528 -4.499 5.460 1.00 92.00 288 MET A O 1
ATOM 2131 N N . VAL A 1 289 ? -9.335 -6.239 6.833 1.00 91.81 289 VAL A N 1
ATOM 2132 C CA . VAL A 1 289 ? -10.773 -6.553 6.830 1.00 91.81 289 VAL A CA 1
ATOM 2133 C C . VAL A 1 289 ? -11.333 -6.599 8.248 1.00 91.81 289 VAL A C 1
ATOM 2135 O O . VAL A 1 289 ? -10.897 -7.392 9.081 1.00 91.81 289 VAL A O 1
ATOM 2138 N N . TRP A 1 290 ? -12.370 -5.803 8.512 1.00 92.81 290 TRP A N 1
ATOM 2139 C CA . TRP A 1 290 ? -13.178 -5.832 9.736 1.00 92.81 290 TRP A CA 1
ATOM 2140 C C . TRP A 1 290 ? -14.226 -6.958 9.689 1.00 92.81 290 TRP A C 1
ATOM 2142 O O . TRP A 1 290 ? -15.424 -6.760 9.876 1.00 92.81 290 TRP A O 1
ATOM 2152 N N . ASP A 1 291 ? -13.767 -8.151 9.339 1.00 86.88 291 ASP A N 1
ATOM 2153 C CA . ASP A 1 291 ? -14.518 -9.400 9.323 1.00 86.88 291 ASP A CA 1
ATOM 2154 C C . ASP A 1 291 ? -13.502 -10.541 9.183 1.00 86.88 291 ASP A C 1
ATOM 2156 O O . ASP A 1 291 ? -13.010 -10.843 8.094 1.00 86.88 291 ASP A O 1
ATOM 2160 N N . HIS A 1 292 ? -13.130 -11.139 10.310 1.00 76.56 292 HIS A N 1
ATOM 2161 C CA . HIS A 1 292 ? -12.130 -12.199 10.359 1.00 76.56 292 HIS A CA 1
ATOM 2162 C C . HIS A 1 292 ? -12.580 -13.496 9.669 1.00 76.56 292 HIS A C 1
ATOM 2164 O O . HIS A 1 292 ? -11.717 -14.274 9.257 1.00 76.56 292 HIS A O 1
ATOM 2170 N N . GLU A 1 293 ? -13.890 -13.723 9.510 1.00 76.38 293 GLU A N 1
ATOM 2171 C CA . GLU A 1 293 ? -14.429 -14.892 8.803 1.00 76.38 293 GLU A CA 1
ATOM 2172 C C . GLU A 1 293 ? -14.301 -14.720 7.285 1.00 76.38 293 GLU A C 1
ATOM 2174 O O . GLU A 1 293 ? -14.060 -15.682 6.553 1.00 76.38 293 GLU A O 1
ATOM 2179 N N . ARG A 1 294 ? -14.373 -13.476 6.793 1.00 72.25 294 ARG A N 1
ATOM 2180 C CA . ARG A 1 294 ? -14.217 -13.162 5.364 1.00 72.25 294 ARG A CA 1
ATOM 2181 C C . ARG A 1 294 ? -12.852 -13.576 4.811 1.00 72.25 294 ARG A C 1
ATOM 2183 O O . ARG A 1 294 ? -12.754 -13.859 3.615 1.00 72.25 294 ARG A O 1
ATOM 2190 N N . TRP A 1 295 ? -11.815 -13.630 5.652 1.00 65.31 295 TRP A N 1
ATOM 2191 C CA . TRP A 1 295 ? -10.445 -13.921 5.221 1.00 65.31 295 TRP A CA 1
ATOM 2192 C C . TRP A 1 295 ? -10.027 -15.397 5.284 1.00 65.31 295 TRP A C 1
ATOM 2194 O O . TRP A 1 295 ? -8.897 -15.730 4.930 1.00 65.31 295 TRP A O 1
ATOM 2204 N N . ASP A 1 296 ? -10.952 -16.317 5.576 1.00 59.19 296 ASP A N 1
ATOM 2205 C CA . ASP A 1 296 ? -10.732 -17.768 5.413 1.00 59.19 296 ASP A CA 1
ATOM 2206 C C . ASP A 1 296 ? -10.607 -18.210 3.929 1.00 59.19 296 ASP A C 1
ATOM 2208 O O . ASP A 1 296 ? -10.558 -19.399 3.591 1.00 59.19 296 ASP A O 1
ATOM 2212 N N . GLN A 1 297 ? -10.499 -17.262 2.989 1.00 52.22 297 GLN A N 1
ATOM 2213 C CA . GLN A 1 297 ? -10.332 -17.531 1.564 1.00 52.22 297 GLN A CA 1
ATOM 2214 C C . GLN A 1 297 ? -8.911 -18.017 1.216 1.00 52.22 297 GLN A C 1
ATOM 2216 O O . GLN A 1 297 ? -8.052 -17.283 0.739 1.00 52.22 297 GLN A O 1
ATOM 2221 N N . ARG A 1 298 ? -8.714 -19.336 1.345 1.00 50.59 298 ARG A N 1
ATOM 2222 C CA . ARG A 1 298 ? -7.896 -20.201 0.455 1.00 50.59 298 ARG A CA 1
ATOM 2223 C C . ARG A 1 298 ? -6.400 -19.894 0.309 1.00 50.59 298 ARG A C 1
ATOM 2225 O O . ARG A 1 298 ? -5.746 -20.475 -0.560 1.00 50.59 298 ARG A O 1
ATOM 2232 N N . GLY A 1 299 ? -5.836 -19.050 1.160 1.00 52.72 299 GLY A N 1
ATOM 2233 C CA . GLY A 1 299 ? -4.398 -18.944 1.353 1.00 52.72 299 GLY A CA 1
ATOM 2234 C C . GLY A 1 299 ? -3.574 -18.539 0.128 1.00 52.72 299 GLY A C 1
ATOM 2235 O O . GLY A 1 299 ? -2.451 -19.020 -0.032 1.00 52.72 299 GLY A O 1
ATOM 2236 N N . ARG A 1 300 ? -4.111 -17.664 -0.728 1.00 60.62 300 ARG A N 1
ATOM 2237 C CA . ARG A 1 300 ? -3.357 -17.028 -1.817 1.00 60.62 300 ARG A CA 1
ATOM 2238 C C . ARG A 1 300 ? -3.249 -15.536 -1.540 1.00 60.62 300 ARG A C 1
ATOM 2240 O O . ARG A 1 300 ? -4.080 -14.756 -1.983 1.00 60.62 300 ARG A O 1
ATOM 2247 N N . VAL A 1 301 ? -2.233 -15.164 -0.767 1.00 68.88 301 VAL A N 1
ATOM 2248 C CA . VAL A 1 301 ? -1.909 -13.752 -0.490 1.00 68.88 301 VAL A CA 1
ATOM 2249 C C . VAL A 1 301 ? -1.506 -13.040 -1.777 1.00 68.88 301 VAL A C 1
ATOM 2251 O O . VAL A 1 301 ? -1.873 -11.898 -2.033 1.00 68.88 301 VAL A O 1
ATOM 2254 N N . TRP A 1 302 ? -0.771 -13.780 -2.601 1.00 71.88 302 TRP A N 1
ATOM 2255 C CA . TRP A 1 302 ? -0.318 -13.388 -3.916 1.00 71.88 302 TRP A CA 1
ATOM 2256 C C . TRP A 1 302 ? -1.234 -14.072 -4.931 1.00 71.88 302 TRP A C 1
ATOM 2258 O O . TRP A 1 302 ? -1.170 -15.304 -5.051 1.00 71.88 302 TRP A O 1
ATOM 2268 N N . PRO A 1 303 ? -2.120 -13.346 -5.638 1.00 75.50 303 PRO A N 1
ATOM 2269 C CA . PRO A 1 303 ? -2.777 -13.939 -6.791 1.00 75.50 303 PRO A CA 1
ATOM 2270 C C . PRO A 1 303 ? -1.693 -14.389 -7.777 1.00 75.50 303 PRO A C 1
ATOM 2272 O O . PRO A 1 303 ? -0.614 -13.797 -7.856 1.00 75.50 303 PRO A O 1
ATOM 2275 N N . GLU A 1 304 ? -1.936 -15.493 -8.483 1.00 82.94 304 GLU A N 1
ATOM 2276 C CA . GLU A 1 304 ? -0.963 -15.964 -9.465 1.00 82.94 304 GLU A CA 1
ATOM 2277 C C . GLU A 1 304 ? -0.775 -14.888 -10.530 1.00 82.94 304 GLU A C 1
ATOM 2279 O O . GLU A 1 304 ? -1.730 -14.528 -11.209 1.00 82.94 304 GLU A O 1
ATOM 2284 N N . SER A 1 305 ? 0.456 -14.396 -10.663 1.00 87.88 305 SER A N 1
ATOM 2285 C CA . SER A 1 305 ? 0.816 -13.441 -11.702 1.00 87.88 305 SER A CA 1
ATOM 2286 C C . SER A 1 305 ? 1.773 -14.064 -12.714 1.00 87.88 305 SER A C 1
ATOM 2288 O O . SER A 1 305 ? 2.700 -14.792 -12.315 1.00 87.88 305 SER A O 1
ATOM 2290 N N . PRO A 1 306 ? 1.617 -13.761 -14.020 1.00 90.69 306 PRO A N 1
ATOM 2291 C CA . PRO A 1 306 ? 2.605 -14.138 -15.014 1.00 90.69 306 PRO A CA 1
ATOM 2292 C C . PRO A 1 306 ? 3.902 -13.340 -14.842 1.00 90.69 306 PRO A C 1
ATOM 2294 O O . PRO A 1 306 ? 4.948 -13.806 -15.281 1.00 90.69 306 PRO A O 1
ATOM 2297 N N . PHE A 1 307 ? 3.875 -12.192 -14.154 1.00 90.69 307 PHE A N 1
ATOM 2298 C CA . PHE A 1 307 ? 5.029 -11.302 -13.999 1.00 90.69 307 PHE A CA 1
ATOM 2299 C C . PHE A 1 307 ? 5.816 -11.569 -12.717 1.00 90.69 307 PHE A C 1
ATOM 2301 O O . PHE A 1 307 ? 7.024 -11.818 -12.763 1.00 90.69 307 PHE A O 1
ATOM 2308 N N . LEU A 1 308 ? 5.141 -11.560 -11.567 1.00 85.69 308 LEU A N 1
ATOM 2309 C CA . LEU A 1 308 ? 5.779 -11.723 -10.263 1.00 85.69 308 LEU A CA 1
ATOM 2310 C C . LEU A 1 308 ? 5.416 -13.064 -9.616 1.00 85.69 308 LEU A C 1
ATOM 2312 O O . LEU A 1 308 ? 4.296 -13.565 -9.704 1.00 85.69 308 LEU A O 1
ATOM 2316 N N . GLY A 1 309 ? 6.404 -13.681 -8.977 1.00 83.62 309 GLY A N 1
ATOM 2317 C CA . GLY A 1 309 ? 6.190 -14.739 -8.001 1.00 83.62 309 GLY A CA 1
ATOM 2318 C C . GLY A 1 309 ? 5.737 -14.177 -6.656 1.00 83.62 309 GLY A C 1
ATOM 2319 O O . GLY A 1 309 ? 5.664 -12.965 -6.464 1.00 83.62 309 GLY A O 1
ATOM 2320 N N . ALA A 1 310 ? 5.483 -15.081 -5.715 1.00 79.25 310 ALA A N 1
ATOM 2321 C CA . ALA A 1 310 ? 5.145 -14.729 -4.344 1.00 79.25 310 ALA A CA 1
ATOM 2322 C C . ALA A 1 310 ? 6.274 -13.938 -3.646 1.00 79.25 310 ALA A C 1
ATOM 2324 O O . ALA A 1 310 ? 7.450 -14.047 -4.015 1.00 79.25 310 ALA A O 1
ATOM 2325 N N . GLY A 1 311 ? 5.904 -13.180 -2.612 1.00 78.12 311 GLY A N 1
ATOM 2326 C CA . GLY A 1 311 ? 6.812 -12.423 -1.747 1.00 78.12 311 GLY A CA 1
ATOM 2327 C C . GLY A 1 311 ? 6.861 -10.922 -2.046 1.00 78.12 311 GLY A C 1
ATOM 2328 O O . GLY A 1 311 ? 6.554 -10.475 -3.147 1.00 78.12 311 GLY A O 1
ATOM 2329 N N . LEU A 1 312 ? 7.301 -10.141 -1.052 1.00 76.38 312 LEU A N 1
ATOM 2330 C CA . LEU A 1 312 ? 7.280 -8.669 -1.053 1.00 76.38 312 LEU A CA 1
ATOM 2331 C C . LEU A 1 312 ? 7.954 -8.044 -2.282 1.00 76.38 312 LEU A C 1
ATOM 2333 O O . LEU A 1 312 ? 7.470 -7.080 -2.861 1.00 76.38 312 LEU A O 1
ATOM 2337 N N . TYR A 1 313 ? 9.086 -8.615 -2.685 1.00 73.38 313 TYR A N 1
ATOM 2338 C CA . TYR A 1 313 ? 9.843 -8.137 -3.836 1.00 73.38 313 TYR A CA 1
ATOM 2339 C C . TYR A 1 313 ? 9.358 -8.722 -5.158 1.00 73.38 313 TYR A C 1
ATOM 2341 O O . TYR A 1 313 ? 9.806 -8.230 -6.194 1.00 73.38 313 TYR A O 1
ATOM 2349 N N . GLY A 1 314 ? 8.516 -9.760 -5.124 1.00 70.81 314 GLY A N 1
ATOM 2350 C CA . GLY A 1 314 ? 8.097 -10.561 -6.265 1.00 70.81 314 GLY A CA 1
ATOM 2351 C C . GLY A 1 314 ? 9.281 -11.087 -7.076 1.00 70.81 314 GLY A C 1
ATOM 2352 O O . GLY A 1 314 ? 9.932 -10.340 -7.811 1.00 70.81 314 GLY A O 1
ATOM 2353 N N . ALA A 1 315 ? 9.584 -12.382 -6.993 1.00 75.88 315 ALA A N 1
ATOM 2354 C CA . ALA A 1 315 ? 10.603 -12.954 -7.874 1.00 75.88 315 ALA A CA 1
ATOM 2355 C C . ALA A 1 315 ? 10.126 -12.827 -9.335 1.00 75.88 315 ALA A C 1
ATOM 2357 O O . ALA A 1 315 ? 9.087 -13.408 -9.658 1.00 75.88 315 ALA A O 1
ATOM 2358 N N . PRO A 1 316 ? 10.829 -12.097 -10.226 1.00 79.81 316 PRO A N 1
ATOM 2359 C CA . PRO A 1 316 ? 10.418 -12.005 -11.620 1.00 79.81 316 PRO A CA 1
ATOM 2360 C C . PRO A 1 316 ? 10.316 -13.407 -12.213 1.00 79.81 316 PRO A C 1
ATOM 2362 O O . PRO A 1 316 ? 11.251 -14.207 -12.091 1.00 79.81 316 PRO A O 1
ATOM 2365 N N . ARG A 1 317 ? 9.188 -13.729 -12.847 1.00 86.12 317 ARG A N 1
ATOM 2366 C CA . ARG A 1 317 ? 9.019 -15.028 -13.500 1.00 86.12 317 ARG A CA 1
ATOM 2367 C C . ARG A 1 317 ? 10.046 -15.165 -14.624 1.00 86.12 317 ARG A C 1
ATOM 2369 O O . ARG A 1 317 ? 10.345 -14.208 -15.340 1.00 86.12 317 ARG A O 1
ATOM 2376 N N . ALA A 1 318 ? 10.598 -16.370 -14.778 1.00 84.38 318 ALA A N 1
ATOM 2377 C CA . ALA A 1 318 ? 11.728 -16.627 -15.674 1.00 84.38 318 ALA A CA 1
ATOM 2378 C C . ALA A 1 318 ? 11.472 -16.178 -17.123 1.00 84.38 318 ALA A C 1
ATOM 2380 O O . ALA A 1 318 ? 12.379 -15.634 -17.750 1.00 84.38 318 ALA A O 1
ATOM 2381 N N . VAL A 1 319 ? 10.236 -16.350 -17.609 1.00 83.38 319 VAL A N 1
ATOM 2382 C CA . VAL A 1 319 ? 9.805 -15.964 -18.963 1.00 83.38 319 VAL A CA 1
ATOM 2383 C C . VAL A 1 319 ? 10.048 -14.475 -19.222 1.00 83.38 319 VAL A C 1
ATOM 2385 O O . VAL A 1 319 ? 10.635 -14.113 -20.238 1.00 83.38 319 VAL A O 1
ATOM 2388 N N . HIS A 1 320 ? 9.691 -13.613 -18.268 1.00 84.06 320 HIS A N 1
ATOM 2389 C CA . HIS A 1 320 ? 9.815 -12.162 -18.420 1.00 84.06 320 HIS A CA 1
ATOM 2390 C C . HIS A 1 320 ? 11.170 -11.615 -17.951 1.00 84.06 320 HIS A C 1
ATOM 2392 O O . HIS A 1 320 ? 11.587 -10.545 -18.387 1.00 84.06 320 HIS A O 1
ATOM 2398 N N . ASN A 1 321 ? 11.906 -12.346 -17.107 1.00 81.75 321 ASN A N 1
ATOM 2399 C CA . ASN A 1 321 ? 13.210 -11.901 -16.602 1.00 81.75 321 ASN A CA 1
ATOM 2400 C C . ASN A 1 321 ? 14.266 -11.747 -17.715 1.00 81.75 321 ASN A C 1
ATOM 2402 O O . ASN A 1 321 ? 15.093 -10.837 -17.663 1.00 81.75 321 ASN A O 1
ATOM 2406 N N . GLU A 1 322 ? 14.253 -12.614 -18.733 1.00 86.81 322 GLU A N 1
ATOM 2407 C CA . GLU A 1 322 ? 15.146 -12.467 -19.891 1.00 86.81 322 GLU A CA 1
ATOM 2408 C C . GLU A 1 322 ? 14.799 -11.225 -20.715 1.00 86.81 322 GLU A C 1
ATOM 2410 O O . GLU A 1 322 ? 15.676 -10.411 -21.003 1.00 86.81 322 GLU A O 1
ATOM 2415 N N . ALA A 1 323 ? 13.514 -11.021 -21.006 1.00 88.12 323 ALA A N 1
ATOM 2416 C CA . ALA A 1 323 ? 13.058 -9.833 -21.714 1.00 88.12 323 ALA A CA 1
ATOM 2417 C C . ALA A 1 323 ? 13.425 -8.548 -20.951 1.00 88.12 323 ALA A C 1
ATOM 2419 O O . ALA A 1 323 ? 14.005 -7.636 -21.532 1.00 88.12 323 ALA A O 1
ATOM 2420 N N . CYS A 1 324 ? 13.215 -8.494 -19.631 1.00 86.75 324 CYS A N 1
ATOM 2421 C CA . CYS A 1 324 ? 13.625 -7.350 -18.811 1.00 86.75 324 CYS A CA 1
ATOM 2422 C C . CYS A 1 324 ? 15.140 -7.100 -18.828 1.00 86.75 324 CYS A C 1
ATOM 2424 O O . CYS A 1 324 ? 15.564 -5.944 -18.811 1.00 86.75 324 CYS A O 1
ATOM 2426 N N . ARG A 1 325 ? 15.972 -8.151 -18.887 1.00 88.50 325 ARG A N 1
ATOM 2427 C CA . ARG A 1 325 ? 17.427 -7.990 -19.056 1.00 88.50 325 ARG A CA 1
ATOM 2428 C C . ARG A 1 325 ? 17.767 -7.335 -20.391 1.00 88.50 325 ARG A C 1
ATOM 2430 O O . ARG A 1 325 ? 18.615 -6.451 -20.419 1.00 88.50 325 ARG A O 1
ATOM 2437 N N . GLN A 1 326 ? 17.081 -7.715 -21.464 1.00 91.44 326 GLN A N 1
ATOM 2438 C CA . GLN A 1 326 ? 17.259 -7.097 -22.778 1.00 91.44 326 GLN A CA 1
ATOM 2439 C C . GLN A 1 326 ? 16.771 -5.642 -22.790 1.00 91.44 326 GLN A C 1
ATOM 2441 O O . GLN A 1 326 ? 17.465 -4.773 -23.314 1.00 91.44 326 GLN A O 1
ATOM 2446 N N . LEU A 1 327 ? 15.635 -5.351 -22.145 1.00 92.44 327 LEU A N 1
ATOM 2447 C CA . LEU A 1 327 ? 15.119 -3.986 -21.999 1.00 92.44 327 LEU A CA 1
ATOM 2448 C C . LEU A 1 327 ? 16.090 -3.069 -21.245 1.00 92.44 327 LEU A C 1
ATOM 2450 O O . LEU A 1 327 ? 16.253 -1.912 -21.625 1.00 92.44 327 LEU A O 1
ATOM 2454 N N . ALA A 1 328 ? 16.773 -3.585 -20.219 1.00 91.75 328 ALA A N 1
ATOM 2455 C CA . ALA A 1 328 ? 17.746 -2.819 -19.438 1.00 91.75 328 ALA A CA 1
ATOM 2456 C C . ALA A 1 328 ? 18.973 -2.362 -20.253 1.00 91.75 328 ALA A C 1
ATOM 2458 O O . ALA A 1 328 ? 19.658 -1.416 -19.861 1.00 91.75 328 ALA A O 1
ATOM 2459 N N . LEU A 1 329 ? 19.249 -3.015 -21.388 1.00 93.38 329 LEU A N 1
ATOM 2460 C CA . LEU A 1 329 ? 20.339 -2.662 -22.302 1.00 93.38 329 LEU A CA 1
ATOM 2461 C C . LEU A 1 329 ? 19.925 -1.624 -23.356 1.00 93.38 329 LEU A C 1
ATOM 2463 O O . LEU A 1 329 ? 20.788 -1.106 -24.067 1.00 93.38 329 LEU A O 1
ATOM 2467 N N . LEU A 1 330 ? 18.629 -1.315 -23.479 1.00 92.81 330 LEU A N 1
ATOM 2468 C CA . LEU A 1 330 ? 18.143 -0.401 -24.507 1.00 92.81 330 LEU A CA 1
ATOM 2469 C C . LEU A 1 330 ? 18.595 1.045 -24.237 1.00 92.81 330 LEU A C 1
ATOM 2471 O O . LEU A 1 330 ? 18.523 1.531 -23.100 1.00 92.81 330 LEU A O 1
ATOM 2475 N N . PRO A 1 331 ? 19.022 1.782 -25.278 1.00 92.69 331 PRO A N 1
ATOM 2476 C CA . PRO A 1 331 ? 19.340 3.195 -25.160 1.00 92.69 331 PRO A CA 1
ATOM 2477 C C . PRO A 1 331 ? 18.045 4.019 -25.106 1.00 92.69 331 PRO A C 1
ATOM 2479 O O . PRO A 1 331 ? 17.576 4.529 -26.118 1.00 92.69 331 PRO A O 1
ATOM 2482 N N . ILE A 1 332 ? 17.469 4.152 -23.912 1.00 92.88 332 ILE A N 1
ATOM 2483 C CA . ILE A 1 332 ? 16.354 5.074 -23.645 1.00 92.88 332 ILE A CA 1
ATOM 2484 C C . ILE A 1 332 ? 16.886 6.455 -23.250 1.00 92.88 332 ILE A C 1
ATOM 2486 O O . ILE A 1 332 ? 17.851 6.552 -22.477 1.00 92.88 332 ILE A O 1
ATOM 2490 N N . GLY A 1 333 ? 16.266 7.507 -23.791 1.00 93.31 333 GLY A N 1
ATOM 2491 C CA . GLY A 1 333 ? 16.564 8.894 -23.425 1.00 93.31 333 GLY A CA 1
ATOM 2492 C C . GLY A 1 333 ? 16.087 9.225 -22.009 1.00 93.31 333 GLY A C 1
ATOM 2493 O O . GLY A 1 333 ? 15.228 8.532 -21.463 1.00 93.31 333 GLY A O 1
ATOM 2494 N N . ASP A 1 334 ? 16.632 10.282 -21.406 1.00 93.25 334 ASP A N 1
ATOM 2495 C CA . ASP A 1 334 ? 16.276 10.665 -20.033 1.00 93.25 334 ASP A CA 1
ATOM 2496 C C . ASP A 1 334 ? 14.817 11.131 -19.914 1.00 93.25 334 ASP A C 1
ATOM 2498 O O . ASP A 1 334 ? 14.126 10.704 -18.993 1.00 93.25 334 ASP A O 1
ATOM 2502 N N . ASP A 1 335 ? 14.305 11.893 -20.885 1.00 94.75 335 ASP A N 1
ATOM 2503 C CA . ASP A 1 335 ? 12.897 12.322 -20.899 1.00 94.75 335 ASP A CA 1
ATOM 2504 C C . ASP A 1 335 ? 11.932 11.133 -21.037 1.00 94.75 335 ASP A C 1
ATOM 2506 O O . ASP A 1 335 ? 10.926 11.045 -20.333 1.00 94.75 335 ASP A O 1
ATOM 2510 N N . GLU A 1 336 ? 12.261 10.184 -21.923 1.00 94.88 336 GLU A N 1
ATOM 2511 C CA . GLU A 1 336 ? 11.500 8.943 -22.134 1.00 94.88 336 GLU A CA 1
ATOM 2512 C C . GLU A 1 336 ? 11.464 8.108 -20.848 1.00 94.88 336 GLU A C 1
ATOM 2514 O O . GLU A 1 336 ? 10.414 7.642 -20.409 1.00 94.88 336 GLU A O 1
ATOM 2519 N N . ARG A 1 337 ? 12.623 7.980 -20.196 1.00 92.50 337 ARG A N 1
ATOM 2520 C CA . ARG A 1 337 ? 12.782 7.300 -18.911 1.00 92.50 337 ARG A CA 1
ATOM 2521 C C . ARG A 1 337 ? 11.926 7.944 -17.825 1.00 92.50 337 ARG A C 1
ATOM 2523 O O . ARG A 1 337 ? 11.196 7.222 -17.154 1.00 92.50 337 ARG A O 1
ATOM 2530 N N . VAL A 1 338 ? 12.032 9.260 -17.630 1.00 92.44 338 VAL A N 1
ATOM 2531 C CA . VAL A 1 338 ? 11.271 9.979 -16.597 1.00 92.44 338 VAL A CA 1
ATOM 2532 C C . VAL A 1 338 ? 9.777 9.786 -16.831 1.00 92.44 338 VAL A C 1
ATOM 2534 O O . VAL A 1 338 ? 9.075 9.384 -15.909 1.00 92.44 338 VAL A O 1
ATOM 2537 N N . HIS A 1 339 ? 9.306 9.960 -18.069 1.00 94.31 339 HIS A N 1
ATOM 2538 C CA . HIS A 1 339 ? 7.899 9.762 -18.409 1.00 94.31 339 HIS A CA 1
ATOM 2539 C C . HIS A 1 339 ? 7.423 8.339 -18.086 1.00 94.31 339 HIS A C 1
ATOM 2541 O O . HIS A 1 339 ? 6.388 8.172 -17.440 1.00 94.31 339 HIS A O 1
ATOM 2547 N N . LEU A 1 340 ? 8.165 7.307 -18.507 1.00 94.69 340 LEU A N 1
ATOM 2548 C CA . LEU A 1 340 ? 7.811 5.918 -18.206 1.00 94.69 340 LEU A CA 1
ATOM 2549 C C . LEU A 1 340 ? 7.757 5.667 -16.702 1.00 94.69 340 LEU A C 1
ATOM 2551 O O . LEU A 1 340 ? 6.778 5.103 -16.229 1.00 94.69 340 LEU A O 1
ATOM 2555 N N . LEU A 1 341 ? 8.767 6.101 -15.946 1.00 91.81 341 LEU A N 1
ATOM 2556 C CA . LEU A 1 341 ? 8.793 5.913 -14.494 1.00 91.81 341 LEU A CA 1
ATOM 2557 C C . LEU A 1 341 ? 7.620 6.624 -13.809 1.00 91.81 341 LEU A C 1
ATOM 2559 O O . LEU A 1 341 ? 7.007 6.043 -12.917 1.00 91.81 341 LEU A O 1
ATOM 2563 N N . THR A 1 342 ? 7.229 7.814 -14.275 1.00 91.19 342 THR A N 1
ATOM 2564 C CA . THR A 1 342 ? 6.023 8.502 -13.792 1.00 91.19 342 THR A CA 1
ATOM 2565 C C . THR A 1 342 ? 4.756 7.686 -14.057 1.00 91.19 342 THR A C 1
ATOM 2567 O O . THR A 1 342 ? 3.942 7.511 -13.152 1.00 91.19 342 THR A O 1
ATOM 2570 N N . VAL A 1 343 ? 4.587 7.139 -15.266 1.00 94.19 343 VAL A N 1
ATOM 2571 C CA . VAL A 1 343 ? 3.421 6.300 -15.602 1.00 94.19 343 VAL A CA 1
ATOM 2572 C C . VAL A 1 343 ? 3.397 5.018 -14.763 1.00 94.19 343 VAL A C 1
ATOM 2574 O O . VAL A 1 343 ? 2.345 4.630 -14.258 1.00 94.19 343 VAL A O 1
ATOM 2577 N N . LEU A 1 344 ? 4.550 4.372 -14.587 1.00 92.44 344 LEU A N 1
ATOM 2578 C CA . LEU A 1 344 ? 4.691 3.135 -13.815 1.00 92.44 344 LEU A CA 1
ATOM 2579 C C . LEU A 1 344 ? 4.397 3.358 -12.331 1.00 92.44 344 LEU A C 1
ATOM 2581 O O . LEU A 1 344 ? 3.665 2.570 -11.736 1.00 92.44 344 LEU A O 1
ATOM 2585 N N . SER A 1 345 ? 4.907 4.450 -11.762 1.00 85.62 345 SER A N 1
ATOM 2586 C CA . SER A 1 345 ? 4.590 4.879 -10.398 1.00 85.62 345 SER A CA 1
ATOM 2587 C C . SER A 1 345 ? 3.084 5.116 -10.232 1.00 85.62 345 SER A C 1
ATOM 2589 O O . SER A 1 345 ? 2.472 4.596 -9.302 1.00 85.62 345 SER A O 1
ATOM 2591 N N . GLY A 1 346 ? 2.451 5.791 -11.199 1.00 87.81 346 GLY A N 1
ATOM 2592 C CA . GLY A 1 346 ? 1.001 5.977 -11.225 1.00 87.81 346 GLY A CA 1
ATOM 2593 C C . GLY A 1 346 ? 0.226 4.656 -11.226 1.00 87.81 346 GLY A C 1
ATOM 2594 O O . GLY A 1 346 ? -0.687 4.483 -10.422 1.00 87.81 346 GLY A O 1
ATOM 2595 N N . ILE A 1 347 ? 0.603 3.698 -12.080 1.00 90.19 347 ILE A N 1
ATOM 2596 C CA . ILE A 1 347 ? -0.012 2.357 -12.130 1.00 90.19 347 ILE A CA 1
ATOM 2597 C C . ILE A 1 347 ? 0.083 1.656 -10.777 1.00 90.19 347 ILE A C 1
ATOM 2599 O O . ILE A 1 347 ? -0.908 1.137 -10.263 1.00 90.19 347 ILE A O 1
ATOM 2603 N N . VAL A 1 348 ? 1.282 1.644 -10.205 1.00 84.56 348 VAL A N 1
ATOM 2604 C CA . VAL A 1 348 ? 1.572 0.971 -8.945 1.00 84.56 348 VAL A CA 1
ATOM 2605 C C . VAL A 1 348 ? 0.659 1.471 -7.821 1.00 84.56 348 VAL A C 1
ATOM 2607 O O . VAL A 1 348 ? 0.066 0.655 -7.107 1.00 84.56 348 VAL A O 1
ATOM 2610 N N . SER A 1 349 ? 0.480 2.788 -7.737 1.00 76.75 349 SER A N 1
ATOM 2611 C CA . SER A 1 349 ? -0.328 3.442 -6.707 1.00 76.75 349 SER A CA 1
ATOM 2612 C C . SER A 1 349 ? -1.839 3.362 -6.952 1.00 76.75 349 SER A C 1
ATOM 2614 O O . SER A 1 349 ? -2.610 3.495 -6.009 1.00 76.75 349 SER A O 1
ATOM 2616 N N . THR A 1 350 ? -2.296 3.149 -8.193 1.00 80.25 350 THR A N 1
ATOM 2617 C CA . THR A 1 350 ? -3.725 3.306 -8.551 1.00 80.25 350 THR A CA 1
ATOM 2618 C C . THR A 1 350 ? -4.433 2.037 -9.005 1.00 80.25 350 THR A C 1
ATOM 2620 O O . THR A 1 350 ? -5.656 2.048 -9.121 1.00 80.25 350 THR A O 1
ATOM 2623 N N . ALA A 1 351 ? -3.726 0.923 -9.218 1.00 76.31 351 ALA A N 1
ATOM 2624 C CA . ALA A 1 351 ? -4.334 -0.276 -9.796 1.00 76.31 351 ALA A CA 1
ATOM 2625 C C . ALA A 1 351 ? -5.457 -0.922 -8.942 1.00 76.31 351 ALA A C 1
ATOM 2627 O O . ALA A 1 351 ? -6.147 -1.789 -9.449 1.00 76.31 351 ALA A O 1
ATOM 2628 N N . GLY A 1 352 ? -5.714 -0.519 -7.690 1.00 77.81 352 GLY A N 1
ATOM 2629 C CA . GLY A 1 352 ? -6.811 -1.064 -6.860 1.00 77.81 352 GLY A CA 1
ATOM 2630 C C . GLY A 1 352 ? -6.486 -2.412 -6.195 1.00 77.81 352 GLY A C 1
ATOM 2631 O O . GLY A 1 352 ? -5.327 -2.805 -6.136 1.00 77.81 352 GLY A O 1
ATOM 2632 N N . ALA A 1 353 ? -7.459 -3.142 -5.647 1.00 78.19 353 ALA A N 1
ATOM 2633 C CA . ALA A 1 353 ? -7.157 -4.383 -4.915 1.00 78.19 353 ALA A CA 1
ATOM 2634 C C . ALA A 1 353 ? -6.542 -5.482 -5.830 1.00 78.19 353 ALA A C 1
ATOM 2636 O O . ALA A 1 353 ? -6.998 -5.645 -6.9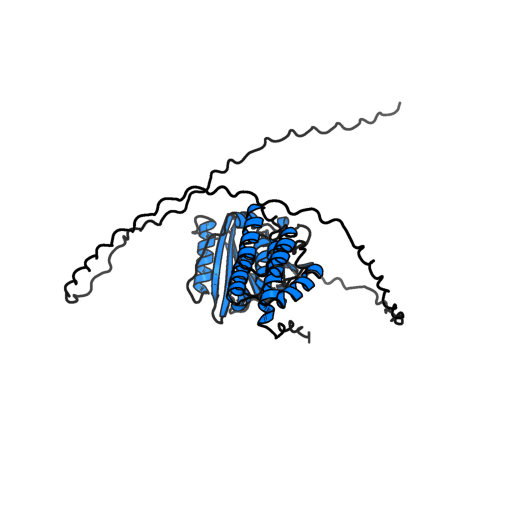61 1.00 78.19 353 ALA A O 1
ATOM 2637 N N . PRO A 1 354 ? -5.525 -6.251 -5.378 1.00 80.44 354 PRO A N 1
ATOM 2638 C CA . PRO A 1 354 ? -4.722 -7.149 -6.223 1.00 80.44 354 PRO A CA 1
ATOM 2639 C C . PRO A 1 354 ? -5.515 -8.175 -7.045 1.00 80.44 354 PRO A C 1
ATOM 2641 O O . PRO A 1 354 ? -5.160 -8.454 -8.185 1.00 80.44 354 PRO A O 1
ATOM 2644 N N . TRP A 1 355 ? -6.569 -8.748 -6.464 1.00 82.19 355 TRP A N 1
ATOM 2645 C CA . TRP A 1 355 ? -7.376 -9.823 -7.056 1.00 82.19 355 TRP A CA 1
ATOM 2646 C C . TRP A 1 355 ? -8.499 -9.335 -7.968 1.00 82.19 355 TRP A C 1
ATOM 2648 O O . TRP A 1 355 ? -9.202 -10.162 -8.545 1.00 82.19 355 TRP A O 1
ATOM 2658 N N . LEU A 1 356 ? -8.717 -8.023 -8.070 1.00 83.62 356 LEU A N 1
ATOM 2659 C CA . LEU A 1 356 ? -9.745 -7.507 -8.961 1.00 83.62 356 LEU A CA 1
ATOM 2660 C C . LEU A 1 356 ? -9.307 -7.705 -10.410 1.00 83.62 356 LEU A C 1
ATOM 2662 O O . LEU A 1 356 ? -8.157 -7.439 -10.773 1.00 83.62 356 LEU A O 1
ATOM 2666 N N . GLU A 1 357 ? -10.240 -8.182 -11.227 1.00 90.12 357 GLU A N 1
ATOM 2667 C CA . GLU A 1 357 ? -10.071 -8.194 -12.673 1.00 90.12 357 GLU A CA 1
ATOM 2668 C C . GLU A 1 357 ? -9.948 -6.753 -13.168 1.00 90.12 357 GLU A C 1
ATOM 2670 O O . GLU A 1 357 ? -10.708 -5.862 -12.770 1.00 90.12 357 GLU A O 1
ATOM 2675 N N . LEU A 1 358 ? -8.958 -6.518 -14.023 1.00 91.06 358 LEU A N 1
ATOM 2676 C CA . LEU A 1 358 ? -8.741 -5.209 -14.603 1.00 91.06 358 LEU A CA 1
ATOM 2677 C C . LEU A 1 358 ? -9.795 -4.984 -15.686 1.00 91.06 358 LEU A C 1
ATOM 2679 O O . LEU A 1 358 ? -9.840 -5.710 -16.675 1.00 91.06 358 LEU A O 1
ATOM 2683 N N . ARG A 1 359 ? -10.634 -3.963 -15.503 1.00 92.00 359 ARG A N 1
ATOM 2684 C CA . ARG A 1 359 ? -11.640 -3.578 -16.499 1.00 92.00 359 ARG A CA 1
ATOM 2685 C C . ARG A 1 359 ? -10.983 -3.206 -17.830 1.00 92.00 359 ARG A C 1
ATOM 2687 O O . ARG A 1 359 ? -9.941 -2.551 -17.831 1.00 92.00 359 ARG A O 1
ATOM 2694 N N . ASP A 1 360 ? -11.645 -3.522 -18.940 1.00 94.69 360 ASP A N 1
ATOM 2695 C CA . ASP A 1 360 ? -11.140 -3.265 -20.297 1.00 94.69 360 ASP A CA 1
ATOM 2696 C C . ASP A 1 360 ? -10.781 -1.790 -20.539 1.00 94.69 360 ASP A C 1
ATOM 2698 O O . ASP A 1 360 ? -9.747 -1.476 -21.126 1.00 94.69 360 ASP A O 1
ATOM 2702 N N . ASP A 1 361 ? -11.594 -0.859 -20.034 1.00 94.50 361 ASP A N 1
ATOM 2703 C CA . ASP A 1 361 ? -11.352 0.575 -20.197 1.00 94.50 361 ASP A CA 1
ATOM 2704 C C . ASP A 1 361 ? -10.096 1.051 -19.453 1.00 94.50 361 ASP A C 1
ATOM 2706 O O . ASP A 1 361 ? -9.332 1.869 -19.976 1.00 94.50 361 ASP A O 1
ATOM 2710 N N . LEU A 1 362 ? -9.849 0.504 -18.259 1.00 91.50 362 LEU A N 1
ATOM 2711 C CA . LEU A 1 362 ? -8.627 0.752 -17.494 1.00 91.50 362 LEU A CA 1
ATOM 2712 C C . LEU A 1 362 ? -7.417 0.073 -18.142 1.00 91.50 362 LEU A C 1
ATOM 2714 O O . LEU A 1 362 ? -6.347 0.678 -18.225 1.00 91.50 362 LEU A O 1
ATOM 2718 N N . HIS A 1 363 ? -7.587 -1.151 -18.648 1.00 95.31 363 HIS A N 1
ATOM 2719 C CA . HIS A 1 363 ? -6.556 -1.886 -19.380 1.00 95.31 363 HIS A CA 1
ATOM 2720 C C . HIS A 1 363 ? -6.055 -1.081 -20.587 1.00 95.31 363 HIS A C 1
ATOM 2722 O O . HIS A 1 363 ? -4.860 -0.781 -20.686 1.00 95.31 363 HIS A O 1
ATOM 2728 N N . ASP A 1 364 ? -6.971 -0.604 -21.431 1.00 96.44 364 ASP A N 1
ATOM 2729 C CA . ASP A 1 364 ? -6.654 0.229 -22.592 1.00 96.44 364 ASP A CA 1
ATOM 2730 C C . ASP A 1 364 ? -6.063 1.592 -22.208 1.00 96.44 364 ASP A C 1
ATOM 2732 O O . ASP A 1 364 ? -5.174 2.114 -22.894 1.00 96.44 364 ASP A O 1
ATOM 2736 N N . ALA A 1 365 ? -6.537 2.205 -21.119 1.00 95.94 365 ALA A N 1
ATOM 2737 C CA . ALA A 1 365 ? -5.978 3.455 -20.613 1.00 95.94 365 ALA A CA 1
ATOM 2738 C C . ALA A 1 365 ? -4.508 3.286 -20.194 1.00 95.94 365 ALA A C 1
ATOM 2740 O O . ALA A 1 365 ? -3.652 4.047 -20.655 1.00 95.94 365 ALA A O 1
ATOM 2741 N N . HIS A 1 366 ? -4.192 2.259 -19.402 1.00 96.62 366 HIS A N 1
ATOM 2742 C CA . HIS A 1 366 ? -2.823 1.980 -18.964 1.00 96.62 366 HIS A CA 1
ATOM 2743 C C . HIS A 1 366 ? -1.915 1.571 -20.123 1.00 96.62 366 HIS A C 1
ATOM 2745 O O . HIS A 1 366 ? -0.789 2.064 -20.217 1.00 96.62 366 HIS A O 1
ATOM 2751 N N . ARG A 1 367 ? -2.410 0.752 -21.062 1.00 97.81 367 ARG A N 1
ATOM 2752 C CA . ARG A 1 367 ? -1.664 0.400 -22.277 1.00 97.81 367 ARG A CA 1
ATOM 2753 C C . ARG A 1 367 ? -1.283 1.651 -23.065 1.00 97.81 367 ARG A C 1
ATOM 2755 O O . ARG A 1 367 ? -0.121 1.809 -23.440 1.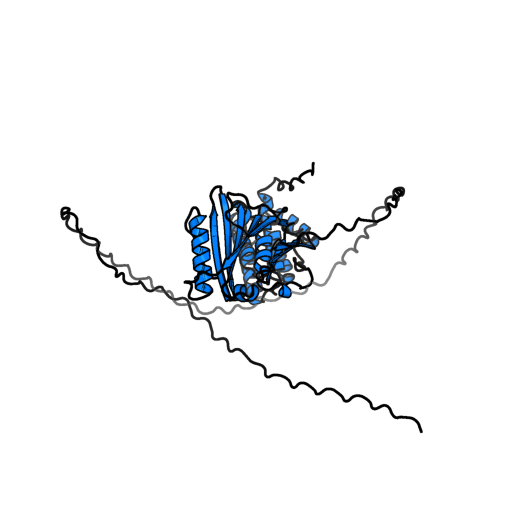00 97.81 367 ARG A O 1
ATOM 2762 N N . ARG A 1 368 ? -2.236 2.558 -23.307 1.00 97.94 368 ARG A N 1
ATOM 2763 C CA . ARG A 1 368 ? -1.974 3.815 -24.029 1.00 97.94 368 ARG A CA 1
ATOM 2764 C C . ARG A 1 368 ? -0.982 4.709 -23.290 1.00 97.94 368 ARG A C 1
ATOM 2766 O O . ARG A 1 368 ? -0.083 5.232 -23.941 1.00 97.94 368 ARG A O 1
ATOM 2773 N N . ALA A 1 369 ? -1.109 4.840 -21.970 1.00 97.25 369 ALA A N 1
ATOM 2774 C CA . ALA A 1 369 ? -0.196 5.642 -21.154 1.00 97.25 369 ALA A CA 1
ATOM 2775 C C . ALA A 1 369 ? 1.248 5.102 -21.187 1.00 97.25 369 ALA A C 1
ATOM 2777 O O . ALA A 1 369 ? 2.205 5.858 -21.343 1.00 97.25 369 ALA A O 1
ATOM 2778 N N . LEU A 1 370 ? 1.428 3.782 -21.109 1.00 97.00 370 LEU A N 1
ATOM 2779 C CA . LEU A 1 370 ? 2.754 3.168 -21.221 1.00 97.00 370 LEU A CA 1
ATOM 2780 C C . LEU A 1 370 ? 3.346 3.363 -22.620 1.00 97.00 370 LEU A C 1
ATOM 2782 O O . LEU A 1 370 ? 4.504 3.752 -22.766 1.00 97.00 370 LEU A O 1
ATOM 2786 N N . LEU A 1 371 ? 2.539 3.149 -23.662 1.00 97.75 371 LEU A N 1
ATOM 2787 C CA . LEU A 1 371 ? 2.969 3.333 -25.047 1.00 97.75 371 LEU A CA 1
ATOM 2788 C C . LEU A 1 371 ? 3.205 4.802 -25.419 1.00 97.75 371 LEU A C 1
ATOM 2790 O O . LEU A 1 371 ? 3.952 5.052 -26.364 1.00 97.75 371 LEU A O 1
ATOM 2794 N N . SER A 1 372 ? 2.612 5.777 -24.725 1.00 97.25 372 SER A N 1
ATOM 2795 C CA . SER A 1 372 ? 2.960 7.192 -24.917 1.00 97.25 372 SER A CA 1
ATOM 2796 C C . SER A 1 372 ? 4.317 7.540 -24.313 1.00 97.25 372 SER A C 1
ATOM 2798 O O . SER A 1 372 ? 4.981 8.449 -24.810 1.00 97.25 372 SER A O 1
ATOM 2800 N N . GLY A 1 373 ? 4.748 6.792 -23.294 1.00 94.56 373 GLY A N 1
ATOM 2801 C CA . GLY A 1 373 ? 6.031 6.987 -22.631 1.00 94.56 373 GLY A CA 1
ATOM 2802 C C . GLY A 1 373 ? 7.235 6.470 -23.410 1.00 94.56 373 GLY A C 1
ATOM 2803 O O . GLY A 1 373 ? 8.349 6.792 -23.026 1.00 94.56 373 GLY A O 1
ATOM 2804 N N . THR A 1 374 ? 7.057 5.704 -24.497 1.00 96.62 374 THR A N 1
ATOM 2805 C CA . THR A 1 374 ? 8.188 5.149 -25.258 1.00 96.62 374 THR A CA 1
ATOM 2806 C C . THR A 1 374 ? 8.040 5.207 -26.776 1.00 96.62 374 THR A C 1
ATOM 2808 O O . THR A 1 374 ? 6.992 4.903 -27.358 1.00 96.62 374 THR A O 1
ATOM 2811 N N . ARG A 1 375 ? 9.144 5.550 -27.449 1.00 95.31 375 ARG A N 1
ATOM 2812 C CA . ARG A 1 375 ? 9.276 5.493 -28.915 1.00 95.31 375 ARG A CA 1
ATOM 2813 C C . ARG A 1 375 ? 10.101 4.295 -29.378 1.00 95.31 375 ARG A C 1
ATOM 2815 O O . ARG A 1 375 ? 10.062 3.965 -30.561 1.00 95.31 375 ARG A O 1
ATOM 2822 N N . HIS A 1 376 ? 10.820 3.633 -28.472 1.00 96.50 376 HIS A N 1
ATOM 2823 C CA . HIS A 1 376 ? 11.700 2.524 -28.815 1.00 96.50 376 HIS A CA 1
ATOM 2824 C C . HIS A 1 376 ? 10.893 1.289 -29.277 1.00 96.50 376 HIS A C 1
ATOM 2826 O O . HIS A 1 376 ? 10.127 0.739 -28.481 1.00 96.50 376 HIS A O 1
ATOM 2832 N N . PRO A 1 377 ? 11.079 0.777 -30.513 1.00 96.50 377 PRO A N 1
ATOM 2833 C CA . PRO A 1 377 ? 10.252 -0.306 -31.061 1.00 96.50 377 PRO A CA 1
ATOM 2834 C C . PRO A 1 377 ? 10.226 -1.570 -30.194 1.00 96.50 377 PRO A C 1
ATOM 2836 O O . PRO A 1 377 ? 9.160 -2.119 -29.934 1.00 96.50 377 PRO A O 1
ATOM 2839 N N . THR A 1 378 ? 11.385 -1.991 -29.675 1.00 95.50 378 THR A N 1
ATOM 2840 C CA . THR A 1 378 ? 11.497 -3.164 -28.789 1.00 95.50 378 THR A CA 1
ATOM 2841 C C . THR A 1 378 ? 10.721 -3.004 -27.481 1.00 95.50 378 THR A C 1
ATOM 2843 O O . THR A 1 378 ? 10.041 -3.934 -27.060 1.00 95.50 378 THR A O 1
ATOM 2846 N N . MET A 1 379 ? 10.781 -1.822 -26.855 1.00 96.19 379 MET A N 1
ATOM 2847 C CA . MET A 1 379 ? 10.050 -1.538 -25.617 1.00 96.19 379 MET A CA 1
ATOM 2848 C C . MET A 1 379 ? 8.541 -1.570 -25.870 1.00 96.19 379 MET A C 1
ATOM 2850 O O . MET A 1 379 ? 7.796 -2.186 -25.114 1.00 96.19 379 MET A O 1
ATOM 2854 N N . ARG A 1 380 ? 8.095 -0.961 -26.977 1.00 97.56 380 ARG A N 1
ATOM 2855 C CA . ARG A 1 380 ? 6.689 -0.971 -27.398 1.00 97.56 380 ARG A CA 1
ATOM 2856 C C . ARG A 1 380 ? 6.174 -2.392 -27.613 1.00 97.56 380 ARG A C 1
ATOM 2858 O O . ARG A 1 380 ? 5.150 -2.744 -27.042 1.00 97.56 380 ARG A O 1
ATOM 2865 N N . ALA A 1 381 ? 6.904 -3.209 -28.373 1.00 96.69 381 ALA A N 1
ATOM 2866 C CA . ALA A 1 381 ? 6.530 -4.599 -28.633 1.00 96.69 381 ALA A CA 1
ATOM 2867 C C . ALA A 1 381 ? 6.435 -5.425 -27.338 1.00 96.69 381 ALA A C 1
ATOM 2869 O O . ALA A 1 381 ? 5.505 -6.218 -27.173 1.00 96.69 381 ALA A O 1
ATOM 2870 N N . TRP A 1 382 ? 7.358 -5.205 -26.394 1.00 95.62 382 TRP A N 1
ATOM 2871 C CA . TRP A 1 382 ? 7.294 -5.847 -25.083 1.00 95.62 382 TRP A CA 1
ATOM 2872 C C . TRP A 1 382 ? 6.061 -5.406 -24.288 1.00 95.62 382 TRP A C 1
ATOM 2874 O O . TRP A 1 382 ? 5.337 -6.265 -23.799 1.00 95.62 382 TRP A O 1
ATOM 2884 N N . ILE A 1 383 ? 5.778 -4.097 -24.211 1.00 96.81 383 ILE A N 1
ATOM 2885 C CA . ILE A 1 383 ? 4.597 -3.562 -23.509 1.00 96.81 383 ILE A CA 1
ATOM 2886 C C . ILE A 1 383 ? 3.309 -4.154 -24.087 1.00 96.81 383 ILE A C 1
ATOM 2888 O O . ILE A 1 383 ? 2.432 -4.553 -23.330 1.00 96.81 383 ILE A O 1
ATOM 2892 N N . GLU A 1 384 ? 3.177 -4.234 -25.411 1.00 97.50 384 GLU A N 1
ATOM 2893 C CA . GLU A 1 384 ? 1.983 -4.812 -26.038 1.00 97.50 384 GLU A CA 1
ATOM 2894 C C . GLU A 1 384 ? 1.816 -6.297 -25.717 1.00 97.50 384 GLU A C 1
ATOM 2896 O O . GLU A 1 384 ? 0.714 -6.730 -25.376 1.00 97.50 384 GLU A O 1
ATOM 2901 N N . THR A 1 385 ? 2.911 -7.058 -25.772 1.00 96.12 385 THR A N 1
ATOM 2902 C CA . THR A 1 385 ? 2.904 -8.487 -25.434 1.00 96.12 385 THR A CA 1
ATOM 2903 C C . THR A 1 385 ? 2.546 -8.689 -23.963 1.00 96.12 385 THR A C 1
ATOM 2905 O O . THR A 1 385 ? 1.618 -9.433 -23.658 1.00 96.12 385 THR A O 1
ATOM 2908 N N . ALA A 1 386 ? 3.203 -7.967 -23.055 1.00 95.94 386 ALA A N 1
ATOM 2909 C CA . ALA A 1 386 ? 2.952 -8.050 -21.622 1.00 95.94 386 ALA A CA 1
ATOM 2910 C C . ALA A 1 386 ? 1.512 -7.635 -21.274 1.00 95.94 386 ALA A C 1
ATOM 2912 O O . ALA A 1 386 ? 0.813 -8.356 -20.569 1.00 95.94 386 ALA A O 1
ATOM 2913 N N . MET A 1 387 ? 0.997 -6.540 -21.841 1.00 97.00 387 MET A N 1
ATOM 2914 C CA . MET A 1 387 ? -0.394 -6.133 -21.612 1.00 97.00 387 MET A CA 1
ATOM 2915 C C . MET A 1 387 ? -1.400 -7.203 -22.061 1.00 97.00 387 MET A C 1
ATOM 2917 O O . MET A 1 387 ? -2.460 -7.326 -21.452 1.00 97.00 387 MET A O 1
ATOM 2921 N N . SER A 1 388 ? -1.075 -8.033 -23.058 1.00 96.62 388 SER A N 1
ATOM 2922 C CA . SER A 1 388 ? -1.936 -9.156 -23.455 1.00 96.62 388 SER A CA 1
ATOM 2923 C C . SER A 1 388 ? -2.038 -10.268 -22.400 1.00 96.62 388 SER A C 1
ATOM 2925 O O . SER A 1 388 ? -2.983 -11.056 -22.451 1.00 96.62 388 SER A O 1
ATOM 2927 N N . GLU A 1 389 ? -1.135 -10.312 -21.417 1.00 96.38 389 GLU A N 1
ATOM 2928 C CA . GLU A 1 389 ? -1.131 -11.257 -20.289 1.00 96.38 389 GLU A CA 1
ATOM 2929 C C . GLU A 1 389 ? -1.746 -10.666 -19.008 1.00 96.38 389 GLU A C 1
ATOM 2931 O O . GLU A 1 389 ? -2.116 -11.416 -18.109 1.00 96.38 389 GLU A O 1
ATOM 2936 N N . VAL A 1 390 ? -1.901 -9.339 -18.918 1.00 95.81 390 VAL A N 1
ATOM 2937 C CA . VAL A 1 390 ? -2.502 -8.667 -17.753 1.00 95.81 390 VAL A CA 1
ATOM 2938 C C . VAL A 1 390 ? -3.990 -9.013 -17.657 1.00 95.81 390 VAL A C 1
ATOM 2940 O O . VAL A 1 390 ? -4.750 -8.762 -18.596 1.00 95.81 390 VAL A O 1
ATOM 2943 N N . ARG A 1 391 ? -4.412 -9.597 -16.528 1.00 94.44 391 ARG A N 1
ATOM 2944 C CA . ARG A 1 391 ? -5.822 -9.911 -16.226 1.00 94.44 391 ARG A CA 1
ATOM 2945 C C . ARG A 1 391 ? -6.301 -9.239 -14.953 1.00 94.44 391 ARG A C 1
ATOM 2947 O O . ARG A 1 391 ? -7.442 -8.801 -14.882 1.00 94.44 391 ARG A O 1
ATOM 2954 N N . THR A 1 392 ? -5.425 -9.144 -13.965 1.00 91.50 392 THR A N 1
ATOM 2955 C CA . THR A 1 392 ? -5.734 -8.577 -12.656 1.00 91.50 392 THR A CA 1
ATOM 2956 C C . THR A 1 392 ? -4.945 -7.305 -12.392 1.00 91.50 392 THR A C 1
ATOM 2958 O O . THR A 1 392 ? -3.926 -7.012 -13.029 1.00 91.50 392 THR A O 1
ATOM 2961 N N . CYS A 1 393 ? -5.382 -6.558 -11.389 1.00 88.25 393 CYS A N 1
ATOM 2962 C CA . CYS A 1 393 ? -4.651 -5.407 -10.881 1.00 88.25 393 CYS A CA 1
ATOM 2963 C C . CYS A 1 393 ? -3.262 -5.791 -10.338 1.00 88.25 393 CYS A C 1
ATOM 2965 O O . CYS A 1 393 ? -2.324 -4.995 -10.421 1.00 88.25 393 CYS A O 1
ATOM 2967 N N . HIS A 1 394 ? -3.092 -7.010 -9.811 1.00 87.62 394 HIS A N 1
ATOM 2968 C CA . HIS A 1 394 ? -1.779 -7.524 -9.422 1.00 87.62 394 HIS A CA 1
ATOM 2969 C C . HIS A 1 394 ? -0.862 -7.761 -10.625 1.00 87.62 394 HIS A C 1
ATOM 2971 O O . HIS A 1 394 ? 0.313 -7.409 -10.558 1.00 87.62 394 HIS A O 1
ATOM 2977 N N . ASP A 1 395 ? -1.386 -8.275 -11.741 1.00 91.69 395 ASP A N 1
ATOM 2978 C CA . ASP A 1 395 ? -0.594 -8.471 -12.963 1.00 91.69 395 ASP A CA 1
ATOM 2979 C C . ASP A 1 395 ? -0.084 -7.152 -13.517 1.00 91.69 395 ASP A C 1
ATOM 2981 O O . ASP A 1 395 ? 1.094 -7.027 -13.852 1.00 91.69 395 ASP A O 1
ATOM 2985 N N . LEU A 1 396 ? -0.960 -6.148 -13.557 1.00 93.06 396 LEU A N 1
ATOM 2986 C CA . LEU A 1 396 ? -0.610 -4.813 -14.015 1.00 93.06 396 LEU A CA 1
ATOM 2987 C C . LEU A 1 396 ? 0.521 -4.214 -13.161 1.00 93.06 396 LEU A C 1
ATOM 2989 O O . LEU A 1 396 ? 1.497 -3.690 -13.705 1.00 93.06 396 LEU A O 1
ATOM 2993 N N . ARG A 1 397 ? 0.433 -4.342 -11.829 1.00 88.69 397 ARG A N 1
ATOM 2994 C CA . ARG A 1 397 ? 1.515 -3.934 -10.917 1.00 88.69 397 ARG A CA 1
ATOM 2995 C C . ARG A 1 397 ? 2.781 -4.742 -11.136 1.00 88.69 397 ARG A C 1
ATOM 2997 O O . ARG A 1 397 ? 3.863 -4.166 -11.176 1.00 88.69 397 ARG A O 1
ATOM 3004 N N . GLY A 1 398 ? 2.658 -6.056 -11.295 1.00 89.62 398 GLY A N 1
ATOM 3005 C CA . GLY A 1 398 ? 3.794 -6.937 -11.502 1.00 89.62 398 GLY A CA 1
ATOM 3006 C C . GLY A 1 398 ? 4.579 -6.581 -12.756 1.00 89.62 398 GLY A C 1
ATOM 3007 O O . GLY A 1 398 ? 5.800 -6.422 -12.703 1.00 89.62 398 GLY A O 1
ATOM 3008 N N . MET A 1 399 ? 3.871 -6.349 -13.859 1.00 93.88 399 MET A N 1
ATOM 3009 C CA . MET A 1 399 ? 4.445 -5.831 -15.095 1.00 93.88 399 MET A CA 1
ATOM 3010 C C . MET A 1 399 ? 5.118 -4.470 -14.869 1.00 93.88 399 MET A C 1
ATOM 3012 O O . MET A 1 399 ? 6.253 -4.272 -15.311 1.00 93.88 399 MET A O 1
ATOM 3016 N N . ALA A 1 400 ? 4.458 -3.545 -14.160 1.00 92.38 400 ALA A N 1
ATOM 3017 C CA . ALA A 1 400 ? 4.995 -2.211 -13.909 1.00 92.38 400 ALA A CA 1
ATOM 3018 C C . ALA A 1 400 ? 6.291 -2.239 -13.079 1.00 92.38 400 ALA A C 1
ATOM 3020 O O . ALA A 1 400 ? 7.273 -1.592 -13.441 1.00 92.38 400 ALA A O 1
ATOM 3021 N N . VAL A 1 401 ? 6.333 -3.050 -12.020 1.00 87.94 401 VAL A N 1
ATOM 3022 C CA . VAL A 1 401 ? 7.524 -3.277 -11.187 1.00 87.94 401 VAL A CA 1
ATOM 3023 C C . VAL A 1 401 ? 8.669 -3.867 -12.008 1.00 87.94 401 VAL A C 1
ATOM 3025 O O . VAL A 1 401 ? 9.812 -3.414 -11.909 1.00 87.94 401 VAL A O 1
ATOM 3028 N N . MET A 1 402 ? 8.385 -4.877 -12.833 1.00 89.69 402 MET A N 1
ATOM 3029 C CA . MET A 1 402 ? 9.397 -5.502 -13.685 1.00 89.69 402 MET A CA 1
ATOM 3030 C C . MET A 1 402 ? 9.985 -4.518 -14.699 1.00 89.69 402 MET A C 1
ATOM 3032 O O . MET A 1 402 ? 11.209 -4.438 -14.842 1.00 89.69 402 MET A O 1
ATOM 3036 N N . LEU A 1 403 ? 9.125 -3.746 -15.365 1.00 92.25 403 LEU A N 1
ATOM 3037 C CA . LEU A 1 403 ? 9.538 -2.737 -16.333 1.00 92.25 403 LEU A CA 1
ATOM 3038 C C . LEU A 1 403 ? 10.322 -1.598 -15.662 1.00 92.25 403 LEU A C 1
ATOM 3040 O O . LEU A 1 403 ? 11.392 -1.231 -16.145 1.00 92.25 403 LEU A O 1
ATOM 3044 N N . GLY A 1 404 ? 9.855 -1.100 -14.515 1.00 91.19 404 GLY A N 1
ATOM 3045 C CA . GLY A 1 404 ? 10.546 -0.073 -13.730 1.00 91.19 404 GLY A CA 1
ATOM 3046 C C . GLY A 1 404 ? 11.962 -0.503 -13.343 1.00 91.19 404 GLY A C 1
ATOM 3047 O O . GLY A 1 404 ? 12.925 0.202 -13.636 1.00 91.19 404 GLY A O 1
ATOM 3048 N N . ARG A 1 405 ? 12.123 -1.729 -12.824 1.00 87.44 405 ARG A N 1
ATOM 3049 C CA . ARG A 1 405 ? 13.442 -2.303 -12.496 1.00 87.44 405 ARG A CA 1
ATOM 3050 C C . ARG A 1 405 ? 14.362 -2.408 -13.711 1.00 87.44 405 ARG A C 1
ATOM 3052 O O . ARG A 1 405 ? 15.564 -2.171 -13.588 1.00 87.44 405 ARG A O 1
ATOM 3059 N N . ALA A 1 406 ? 13.831 -2.794 -14.872 1.00 89.81 406 ALA A N 1
ATOM 3060 C CA . ALA A 1 406 ? 14.616 -2.862 -16.103 1.00 89.81 406 ALA A CA 1
ATOM 3061 C C . ALA A 1 406 ? 15.119 -1.471 -16.519 1.00 89.81 406 ALA A C 1
ATOM 3063 O O . ALA A 1 406 ? 16.282 -1.319 -16.888 1.00 89.81 406 ALA A O 1
ATOM 3064 N N . ILE A 1 407 ? 14.268 -0.452 -16.391 1.00 90.94 407 ILE A N 1
ATOM 3065 C CA . ILE A 1 407 ? 14.604 0.939 -16.694 1.00 90.94 407 ILE A CA 1
ATOM 3066 C C . ILE A 1 407 ? 15.654 1.473 -15.702 1.00 90.94 407 ILE A C 1
ATOM 3068 O O . ILE A 1 407 ? 16.662 2.040 -16.130 1.00 90.94 407 ILE A O 1
ATOM 3072 N N . GLU A 1 408 ? 15.473 1.274 -14.395 1.00 85.19 408 GLU A N 1
ATOM 3073 C CA . GLU A 1 408 ? 16.313 1.861 -13.337 1.00 85.19 408 GLU A CA 1
ATOM 3074 C C . GLU A 1 408 ? 17.703 1.245 -13.180 1.00 85.19 408 GLU A C 1
ATOM 3076 O O . GLU A 1 408 ? 18.652 1.982 -12.898 1.00 85.19 408 GLU A O 1
ATOM 3081 N N . ARG A 1 409 ? 17.869 -0.068 -13.419 1.00 74.94 409 ARG A N 1
ATOM 3082 C CA . ARG A 1 409 ? 19.156 -0.788 -13.264 1.00 74.94 409 ARG A CA 1
ATOM 3083 C C . ARG A 1 409 ? 20.333 -0.152 -14.011 1.00 74.94 409 ARG A C 1
ATOM 3085 O O . ARG A 1 409 ? 21.483 -0.427 -13.686 1.00 74.94 409 ARG A O 1
ATOM 3092 N N . ARG A 1 410 ? 20.070 0.732 -14.976 1.00 59.56 410 ARG A N 1
ATOM 3093 C CA . ARG A 1 410 ? 21.091 1.520 -15.677 1.00 59.56 410 ARG A CA 1
ATOM 3094 C C . ARG A 1 410 ? 21.809 2.550 -14.786 1.00 59.56 410 ARG A C 1
ATOM 3096 O O . ARG A 1 410 ? 22.917 2.945 -15.129 1.00 59.56 410 ARG A O 1
ATOM 3103 N N . ARG A 1 411 ? 21.206 3.000 -13.676 1.00 53.00 411 ARG A N 1
ATOM 3104 C CA . ARG A 1 411 ? 21.831 3.947 -12.726 1.00 53.00 411 ARG A CA 1
ATOM 3105 C C . ARG A 1 411 ? 22.555 3.251 -11.581 1.00 53.00 411 ARG A C 1
ATOM 3107 O O . ARG A 1 411 ? 23.603 3.716 -11.148 1.00 53.00 411 ARG A O 1
ATOM 3114 N N . THR A 1 412 ? 22.011 2.139 -11.102 1.00 48.75 412 THR A N 1
ATOM 3115 C CA . THR A 1 412 ? 22.557 1.398 -9.965 1.00 48.75 412 THR A CA 1
ATOM 3116 C C . THR A 1 412 ? 23.397 0.229 -10.474 1.00 48.75 412 THR A C 1
ATOM 3118 O O . THR A 1 412 ? 22.966 -0.921 -10.462 1.00 48.75 412 THR A O 1
ATOM 3121 N N . SER A 1 413 ? 24.626 0.494 -10.916 1.00 36.06 413 SER A N 1
ATOM 3122 C CA . SER A 1 413 ? 25.610 -0.574 -11.162 1.00 36.06 413 SER A CA 1
ATOM 3123 C C . SER A 1 413 ? 26.062 -1.285 -9.874 1.00 36.06 413 SER A C 1
ATOM 3125 O O . SER A 1 413 ? 26.884 -2.196 -9.933 1.00 36.06 413 SER A O 1
ATOM 3127 N N . SER A 1 414 ? 25.521 -0.896 -8.715 1.00 31.95 414 SER A N 1
ATOM 3128 C CA . SER A 1 414 ? 25.662 -1.614 -7.453 1.00 31.95 414 SER A CA 1
ATOM 3129 C C . SER A 1 414 ? 24.398 -2.444 -7.201 1.00 31.95 414 SER A C 1
ATOM 3131 O O . SER A 1 414 ? 23.309 -1.865 -7.164 1.00 31.95 414 SER A O 1
ATOM 3133 N N . PRO A 1 415 ? 24.496 -3.777 -7.040 1.00 36.16 415 PRO A N 1
ATOM 3134 C CA . PRO A 1 415 ? 23.352 -4.585 -6.634 1.00 36.16 415 PRO A CA 1
ATOM 3135 C C . PRO A 1 415 ? 22.804 -4.074 -5.290 1.00 36.16 415 PRO A C 1
ATOM 3137 O O . PRO A 1 415 ? 23.597 -3.616 -4.460 1.00 36.16 415 PRO A O 1
ATOM 3140 N N . PRO A 1 416 ? 21.480 -4.149 -5.051 1.00 41.25 416 PRO A N 1
ATOM 3141 C CA . PRO A 1 416 ? 20.936 -3.846 -3.734 1.00 41.25 416 PRO A CA 1
ATOM 3142 C C . PRO A 1 416 ? 21.648 -4.730 -2.699 1.00 41.25 416 PRO A C 1
ATOM 3144 O O . PRO A 1 416 ? 21.913 -5.905 -2.993 1.00 41.25 416 PRO A O 1
ATOM 3147 N N . PRO A 1 417 ? 22.006 -4.195 -1.518 1.00 36.09 417 PRO A N 1
ATOM 3148 C CA . PRO A 1 417 ? 22.607 -5.008 -0.476 1.00 36.09 417 PRO A CA 1
ATOM 3149 C C . PRO A 1 417 ? 21.661 -6.170 -0.182 1.00 36.09 417 PRO A C 1
ATOM 3151 O O . PRO A 1 417 ? 20.475 -5.967 0.077 1.00 36.09 417 PRO A O 1
ATOM 3154 N N . LEU A 1 418 ? 22.176 -7.399 -0.276 1.00 33.69 418 LEU A N 1
ATOM 3155 C CA . LEU A 1 418 ? 21.421 -8.571 0.150 1.00 33.69 418 LEU A CA 1
ATOM 3156 C C . LEU A 1 418 ? 20.961 -8.329 1.593 1.00 33.69 418 LEU A C 1
ATOM 3158 O O . LEU A 1 418 ? 21.769 -7.834 2.389 1.00 33.69 418 LEU A O 1
ATOM 3162 N N . PRO A 1 419 ? 19.713 -8.677 1.952 1.00 37.94 419 PRO A N 1
ATOM 3163 C CA . PRO A 1 419 ? 19.289 -8.611 3.338 1.00 37.94 419 PRO A CA 1
ATOM 3164 C C . PRO A 1 419 ? 20.284 -9.430 4.154 1.00 37.94 419 PRO A C 1
ATOM 3166 O O . PRO A 1 419 ? 20.470 -10.630 3.917 1.00 37.94 419 PRO A O 1
ATOM 3169 N N . VAL A 1 420 ? 20.989 -8.753 5.062 1.00 34.06 420 VAL A N 1
ATOM 3170 C CA . VAL A 1 420 ? 21.936 -9.390 5.970 1.00 34.06 420 VAL A CA 1
ATOM 3171 C C . VAL A 1 420 ? 21.126 -10.422 6.734 1.00 34.06 420 VAL A C 1
ATOM 3173 O O . VAL A 1 420 ? 20.271 -10.071 7.545 1.00 34.06 420 VAL A O 1
ATOM 3176 N N . ARG A 1 421 ? 21.347 -11.710 6.444 1.00 33.09 421 ARG A N 1
ATOM 3177 C CA . ARG A 1 421 ? 20.845 -12.780 7.302 1.00 33.09 421 ARG A CA 1
ATOM 3178 C C . ARG A 1 421 ? 21.424 -12.492 8.677 1.00 33.09 421 ARG A C 1
ATOM 3180 O O . ARG A 1 421 ? 22.628 -12.640 8.869 1.00 33.09 421 ARG A O 1
ATOM 3187 N N . ALA A 1 422 ? 20.585 -12.030 9.600 1.00 37.06 422 ALA A N 1
ATOM 3188 C CA . ALA A 1 422 ? 20.947 -11.951 10.999 1.00 37.06 422 ALA A CA 1
ATOM 3189 C C . ALA A 1 422 ? 21.361 -13.366 11.406 1.00 37.06 422 ALA A C 1
ATOM 3191 O O . ALA A 1 422 ? 20.527 -14.272 11.483 1.00 37.06 422 ALA A O 1
ATOM 3192 N N . ASN A 1 423 ? 22.667 -13.580 11.558 1.00 31.88 423 ASN A N 1
ATOM 3193 C CA . ASN A 1 423 ? 23.180 -14.794 12.159 1.00 31.88 423 ASN A CA 1
ATOM 3194 C C . ASN A 1 423 ? 22.560 -14.851 13.554 1.00 31.88 423 ASN A C 1
ATOM 3196 O O . ASN A 1 423 ? 22.862 -14.009 14.397 1.00 31.88 423 ASN A O 1
ATOM 3200 N N . ARG A 1 424 ? 21.642 -15.801 13.761 1.00 37.34 424 ARG A N 1
ATOM 3201 C CA . ARG A 1 424 ? 21.210 -16.198 15.099 1.00 37.34 424 ARG A CA 1
ATOM 3202 C C . ARG A 1 424 ? 22.470 -16.627 15.852 1.00 37.34 424 ARG A C 1
ATOM 3204 O O . ARG A 1 424 ? 23.059 -17.646 15.492 1.00 37.34 424 ARG A O 1
ATOM 3211 N N . ALA A 1 425 ? 22.891 -15.799 16.802 1.00 40.31 425 ALA A N 1
ATOM 3212 C CA . ALA A 1 425 ? 23.828 -16.157 17.857 1.00 40.31 425 ALA A CA 1
ATOM 3213 C C . ALA A 1 425 ? 23.044 -16.739 19.034 1.00 40.31 425 ALA A C 1
ATOM 3215 O O . ALA A 1 425 ? 21.922 -16.231 19.281 1.00 40.31 425 ALA A O 1
#